Protein AF-0000000066081490 (afdb_homodimer)

Organism: Methanosarcina barkeri (strain Fusaro / DSM 804) (NCBI:txid269797)

Radius of gyration: 24.89 Å; Cα contacts (8 Å, |Δi|>4): 1376; chains: 2; bounding box: 61×72×63 Å

Foldseek 3Di:
DPPPDQDFQFAPPWQADQLALLSLLNRLLCSQLDQQEEEEEEDARNCCRQCDPPHGRGNHHYDYDYLAASLVVLLVVLVVCVVVVNNVPHAYEYEYEQCNPVPRNVVSNLVNQLVFRFHEYEYAYQQARVRVFGHGDLQHAALFAGPPFHDDDVGSGDHDHRDPRQLVSLVSQAQKEWEEESLCSVVSSNRSNVSRPDRTYYYYYYYGHGCVNQPADSVCRSVLRVLCVLQQVGWTFMDGRNHTDGTAAHDHRDQCVVSLVRTDRNVCLVVDVCSVVSSVVSSVSSVCSCVVVVND/DPPPDQDFQFAPPWQAPQLALLSLLNRLLCSQLDQQEEEEEEDARNCCRQCDPPHGRGNHHYDYDYLAASLVVLLVVLVVCVVVVNNVPHAYEYEYEQCNPVPRNVVSNLVNQLVFRFHEYEYAYQQARVRVFGHGDLQHAALFAGPPFHDDDVGSGDHDHRDPRQLVSLVSQAQKEWEEESLDSVVSSNRSNVSRPDRTYYYYYYYGHGCVNQPADSVCRSVLRVLCVLQQVGWTFMDGRNHTDGTAAHDHRDQCVVNLVRTDRNVCLVVDVCSVVSSVVSSVSSVCSCVVVVND

Sequence (592 aa):
MSKTAPKTYITSGHSGCAGCCDAFAAKFTLMGAGPNTIVINPTGCLEVMSTPFPYSSWQVPWIHSLFENAGAVASGVEAALKALGKKDDVKVVSIGGDGSTMDIGLGALSGAFERGHDFTYVCMDNEAYMNTGVQRSSGTPFDASTTTTPAGKVSFGNPRPKKNMPAIMAAHGSPYVATTSIGFPRDMIRKVKKATEIVGPTYIHAQAPCPTGWGFDTSKTLEIAKLAVETCLWPMYEMENGEITQVRKVKNPRPVEEYLRAQKRFKHLFTMEGGEEEIKKIQAIADWNIKHFELQMSKTAPKTYITSGHSGCAGCCDAFAAKFTLMGAGPNTIVINPTGCLEVMSTPFPYSSWQVPWIHSLFENAGAVASGVEAALKALGKKDDVKVVSIGGDGSTMDIGLGALSGAFERGHDFTYVCMDNEAYMNTGVQRSSGTPFDASTTTTPAGKVSFGNPRPKKNMPAIMAAHGSPYVATTSIGFPRDMIRKVKKATEIVGPTYIHAQAPCPTGWGFDTSKTLEIAKLAVETCLWPMYEMENGEITQVRKVKNPRPVEEYLRAQKRFKHLFTMEGGEEEIKKIQAIADWNIKHFELQ

Solvent-accessible surface area (backbone atoms only — not comparable to full-atom values): 28981 Å² total; per-residue (Å²): 131,80,79,75,70,80,70,64,44,48,52,85,86,39,66,57,57,74,44,35,26,56,58,51,45,51,34,35,43,33,53,22,57,40,79,52,30,38,36,34,30,20,54,44,53,57,41,57,26,33,43,48,84,92,49,66,25,60,70,37,59,68,43,82,33,55,45,38,36,42,26,50,52,48,40,52,52,42,52,51,29,50,75,70,71,41,42,91,70,42,44,43,36,33,48,29,40,28,39,34,46,66,39,69,5,29,34,30,36,48,53,28,41,57,71,46,37,58,31,27,40,34,30,43,33,47,38,26,31,52,70,75,62,24,28,66,35,50,43,24,43,62,37,34,36,29,70,74,29,49,54,58,97,87,38,66,19,29,89,37,67,48,58,43,56,66,54,29,45,27,36,49,62,21,54,34,31,31,38,41,30,58,41,38,52,70,59,34,18,51,51,37,28,52,37,64,70,44,88,29,27,16,39,38,42,27,42,23,47,33,20,80,67,41,41,40,63,38,87,39,28,48,58,54,34,40,37,36,40,42,26,32,71,43,75,35,34,32,25,49,69,65,37,79,77,45,60,59,68,42,91,76,63,44,64,50,64,65,50,41,70,61,24,52,33,38,47,60,41,79,71,42,91,65,15,67,61,51,50,51,54,54,42,48,51,16,53,47,41,34,64,76,63,51,23,104,133,81,80,74,71,82,69,63,46,48,53,86,86,39,66,56,60,75,43,36,28,55,58,50,46,53,33,36,44,34,53,23,59,40,78,53,32,40,36,34,30,20,55,45,53,57,42,57,26,34,43,48,84,91,48,65,25,61,70,38,58,69,44,82,35,56,44,38,36,44,26,49,51,48,40,50,53,42,51,52,29,50,74,70,70,42,44,92,70,42,42,42,35,33,49,27,40,28,38,34,44,65,39,68,6,28,36,30,34,48,52,29,40,55,70,46,36,58,33,27,38,34,31,44,34,46,40,25,31,54,70,77,62,24,28,66,32,50,45,22,44,60,38,35,36,30,70,74,29,50,52,58,95,88,37,64,18,29,90,38,68,48,58,43,56,65,54,30,45,26,36,48,63,21,55,34,32,32,37,39,30,58,41,40,52,69,60,35,18,50,52,37,28,52,37,62,71,46,86,29,25,18,41,38,42,28,42,25,46,33,20,80,66,40,39,40,64,37,91,40,28,48,57,52,32,38,36,36,40,42,26,33,71,42,76,35,35,32,26,50,69,67,36,80,75,46,64,61,67,40,90,74,65,43,65,49,62,64,50,42,69,59,25,51,32,39,47,60,42,80,71,43,90,64,15,67,62,52,49,49,53,54,41,47,50,17,51,48,40,34,63,75,61,51,23,104

Nearest PDB structures (foldseek):
  9bt4-assembly2_C  TM=9.969E-01  e=4.095E-57  Methanosarcina acetivorans C2A
  5exd-assembly2_L  TM=9.357E-01  e=1.343E-34  Moorella thermoacetica ATCC 39073
  6cin-assembly3_F  TM=8.760E-01  e=3.226E-21  Moorella thermoacetica ATCC 39073
  6cip-assembly3_E  TM=8.716E-01  e=5.989E-21  Moorella thermoacetica ATCC 39073
  6ciq-assembly2_C  TM=8.665E-01  e=2.196E-20  Moorella thermoacetica ATCC 39073

Structure (mmCIF, N/CA/C/O backbone):
data_AF-0000000066081490-model_v1
#
loop_
_entity.id
_entity.type
_entity.pdbx_description
1 polymer 'Pyruvate synthase subunit PorB'
#
loop_
_atom_site.group_PDB
_atom_site.id
_atom_site.type_symbol
_atom_site.label_atom_id
_atom_site.label_alt_id
_atom_site.label_comp_id
_atom_site.label_asym_id
_atom_site.label_entity_id
_atom_site.label_seq_id
_atom_site.pdbx_PDB_ins_code
_atom_site.Cartn_x
_atom_site.Cartn_y
_atom_site.Cartn_z
_atom_site.occupancy
_atom_site.B_iso_or_equiv
_atom_site.auth_seq_id
_atom_site.auth_comp_id
_atom_site.auth_asym_id
_atom_site.auth_atom_id
_atom_site.pdbx_PDB_model_num
ATOM 1 N N . MET A 1 1 ? 24.594 -31.484 -30.531 1 27.31 1 MET A N 1
ATOM 2 C CA . MET A 1 1 ? 25.016 -31.062 -29.203 1 27.31 1 MET A CA 1
ATOM 3 C C . MET A 1 1 ? 23.812 -30.703 -28.344 1 27.31 1 MET A C 1
ATOM 5 O O . MET A 1 1 ? 22.984 -29.891 -28.734 1 27.31 1 MET A O 1
ATOM 9 N N . SER A 1 2 ? 23.203 -31.625 -27.453 1 26.52 2 SER A N 1
ATOM 10 C CA . SER A 1 2 ? 21.906 -31.578 -26.781 1 26.52 2 SER A CA 1
ATOM 11 C C . SER A 1 2 ? 21.75 -30.297 -25.953 1 26.52 2 SER A C 1
ATOM 13 O O . SER A 1 2 ? 22.703 -29.859 -25.312 1 26.52 2 SER A O 1
ATOM 15 N N . LYS A 1 3 ? 20.969 -29.359 -26.328 1 42.28 3 LYS A N 1
ATOM 16 C CA . LYS A 1 3 ? 20.688 -28.109 -25.641 1 42.28 3 LYS A CA 1
ATOM 17 C C . LYS A 1 3 ? 20.516 -28.344 -24.141 1 42.28 3 LYS A C 1
ATOM 19 O O . LYS A 1 3 ? 19.688 -29.156 -23.719 1 42.28 3 LYS A O 1
ATOM 24 N N . THR A 1 4 ? 21.531 -28.438 -23.25 1 39.19 4 THR A N 1
ATOM 25 C CA . THR A 1 4 ? 21.578 -28.578 -21.797 1 39.19 4 THR A CA 1
ATOM 26 C C . THR A 1 4 ? 20.391 -27.891 -21.141 1 39.19 4 THR A C 1
ATOM 28 O O . THR A 1 4 ? 20.109 -26.719 -21.422 1 39.19 4 THR A O 1
ATOM 31 N N . ALA A 1 5 ? 19.484 -28.641 -20.641 1 45.91 5 ALA A N 1
ATOM 32 C CA . ALA A 1 5 ? 18.328 -28.156 -19.922 1 45.91 5 ALA A CA 1
ATOM 33 C C . ALA A 1 5 ? 18.703 -27.047 -18.938 1 45.91 5 ALA A C 1
ATOM 35 O O . ALA A 1 5 ? 19.75 -27.141 -18.281 1 45.91 5 ALA A O 1
ATOM 36 N N . PRO A 1 6 ? 18.078 -25.875 -19.078 1 54.19 6 PRO A N 1
ATOM 37 C CA . PRO A 1 6 ? 18.406 -24.844 -18.109 1 54.19 6 PRO A CA 1
ATOM 38 C C . PRO A 1 6 ? 18.391 -25.375 -16.672 1 54.19 6 PRO A C 1
ATOM 40 O O . PRO A 1 6 ? 17.594 -26.25 -16.328 1 54.19 6 PRO A O 1
ATOM 43 N N . LYS A 1 7 ? 19.547 -25.281 -15.992 1 67.12 7 LYS A N 1
ATOM 44 C CA . LYS A 1 7 ? 19.766 -25.781 -14.641 1 67.12 7 LYS A CA 1
ATOM 45 C C . LYS A 1 7 ? 18.719 -25.219 -13.672 1 67.12 7 LYS A C 1
ATOM 47 O O . LYS A 1 7 ? 18.438 -24.031 -13.688 1 67.12 7 LYS A O 1
ATOM 52 N N . THR A 1 8 ? 17.875 -26.203 -13.109 1 76.69 8 THR A N 1
ATOM 53 C CA . THR A 1 8 ? 16.953 -25.844 -12.039 1 76.69 8 THR A CA 1
ATOM 54 C C . THR A 1 8 ? 17.672 -25.75 -10.703 1 76.69 8 THR A C 1
ATOM 56 O O . THR A 1 8 ? 18.625 -26.484 -10.461 1 76.69 8 THR A O 1
ATOM 59 N N . TYR A 1 9 ? 17.453 -24.703 -10 1 84.62 9 TYR A N 1
ATOM 60 C CA . TYR A 1 9 ? 18.156 -24.5 -8.734 1 84.62 9 TYR A CA 1
ATOM 61 C C . TYR A 1 9 ? 17.266 -24.859 -7.555 1 84.62 9 TYR A C 1
ATOM 63 O O . TYR A 1 9 ? 17.469 -24.375 -6.441 1 84.62 9 TYR A O 1
ATOM 71 N N . ILE A 1 10 ? 16.172 -25.609 -7.879 1 82.75 10 ILE A N 1
ATOM 72 C CA . ILE A 1 10 ? 15.352 -26.281 -6.879 1 82.75 10 ILE A CA 1
ATOM 73 C C . ILE A 1 10 ? 15.133 -27.734 -7.266 1 82.75 10 ILE A C 1
ATOM 75 O O . ILE A 1 10 ? 14.812 -28.047 -8.414 1 82.75 10 ILE A O 1
ATOM 79 N N . THR A 1 11 ? 15.414 -28.625 -6.395 1 78.31 11 THR A N 1
ATOM 80 C CA . THR A 1 11 ? 15.461 -30.047 -6.711 1 78.31 11 THR A CA 1
ATOM 81 C C . THR A 1 11 ? 14.055 -30.641 -6.77 1 78.31 11 THR A C 1
ATOM 83 O O . THR A 1 11 ? 13.125 -30.094 -6.176 1 78.31 11 THR A O 1
ATOM 86 N N . SER A 1 12 ? 13.82 -31.719 -7.52 1 70.44 12 SER A N 1
ATOM 87 C CA . SER A 1 12 ? 12.562 -32.406 -7.727 1 70.44 12 SER A CA 1
ATOM 88 C C . SER A 1 12 ? 12.164 -33.219 -6.492 1 70.44 12 SER A C 1
ATOM 90 O O . SER A 1 12 ? 10.992 -33.562 -6.32 1 70.44 12 SER A O 1
ATOM 92 N N . GLY A 1 13 ? 12.938 -33.438 -5.59 1 70.69 13 GLY A N 1
ATOM 93 C CA . GLY A 1 13 ? 12.617 -34.281 -4.438 1 70.69 13 GLY A CA 1
ATOM 94 C C . GLY A 1 13 ? 11.867 -33.531 -3.354 1 70.69 13 GLY A C 1
ATOM 95 O O . GLY A 1 13 ? 11.852 -33.938 -2.195 1 70.69 13 GLY A O 1
ATOM 96 N N . HIS A 1 14 ? 11.18 -32.562 -3.797 1 75.88 14 HIS A N 1
ATOM 97 C CA . HIS A 1 14 ? 10.414 -31.812 -2.811 1 75.88 14 HIS A CA 1
ATOM 98 C C . HIS A 1 14 ? 9.062 -32.469 -2.545 1 75.88 14 HIS A C 1
ATOM 100 O O . HIS A 1 14 ? 8.664 -33.375 -3.275 1 75.88 14 HIS A O 1
ATOM 106 N N . SER A 1 15 ? 8.398 -32.062 -1.475 1 76.69 15 SER A N 1
ATOM 107 C CA . SER A 1 15 ? 7.184 -32.719 -1.004 1 76.69 15 SER A CA 1
ATOM 108 C C . SER A 1 15 ? 5.941 -31.969 -1.452 1 76.69 15 SER A C 1
ATOM 110 O O . SER A 1 15 ? 4.91 -32 -0.779 1 76.69 15 SER A O 1
ATOM 112 N N . GLY A 1 16 ? 6.098 -31.328 -2.518 1 79.94 16 GLY A N 1
ATOM 113 C CA . GLY A 1 16 ? 4.945 -30.609 -3.023 1 79.94 16 GLY A CA 1
ATOM 114 C C . GLY A 1 16 ? 3.846 -31.516 -3.543 1 79.94 16 GLY A C 1
ATOM 115 O O . GLY A 1 16 ? 4.094 -32.688 -3.859 1 79.94 16 GLY A O 1
ATOM 116 N N . CYS A 1 17 ? 2.629 -31.031 -3.582 1 83.44 17 CYS A N 1
ATOM 117 C CA . CYS A 1 17 ? 1.516 -31.766 -4.164 1 83.44 17 CYS A CA 1
ATOM 118 C C . CYS A 1 17 ? 1.764 -32.062 -5.641 1 83.44 17 CYS A C 1
ATOM 120 O O . CYS A 1 17 ? 2.588 -31.391 -6.277 1 83.44 17 CYS A O 1
ATOM 122 N N . ALA A 1 18 ? 1.118 -33.094 -6.105 1 82.56 18 ALA A N 1
ATOM 123 C CA . ALA A 1 18 ? 1.133 -33.312 -7.551 1 82.56 18 ALA A CA 1
ATOM 124 C C . ALA A 1 18 ? 0.645 -32.062 -8.289 1 82.56 18 ALA A C 1
ATOM 126 O O . ALA A 1 18 ? -0.403 -31.516 -7.957 1 82.56 18 ALA A O 1
ATOM 127 N N . GLY A 1 19 ? 1.521 -31.531 -9.219 1 84.88 19 GLY A N 1
ATOM 128 C CA . GLY A 1 19 ? 1.143 -30.344 -9.953 1 84.88 19 GLY A CA 1
ATOM 129 C C . GLY A 1 19 ? 1.309 -29.062 -9.156 1 84.88 19 GLY A C 1
ATOM 130 O O . GLY A 1 19 ? 0.688 -28.047 -9.469 1 84.88 19 GLY A O 1
ATOM 131 N N . CYS A 1 20 ? 2.137 -29.141 -8.195 1 90.81 20 CYS A N 1
ATOM 132 C CA . CYS A 1 20 ? 2.285 -28.031 -7.258 1 90.81 20 CYS A CA 1
ATOM 133 C C . CYS A 1 20 ? 2.719 -26.766 -7.973 1 90.81 20 CYS A C 1
ATOM 135 O O . CYS A 1 20 ? 3.797 -26.719 -8.57 1 90.81 20 CYS A O 1
ATOM 137 N N . CYS A 1 21 ? 1.92 -25.719 -7.758 1 93.94 21 CYS A N 1
ATOM 138 C CA . CYS A 1 21 ? 2.174 -24.438 -8.398 1 93.94 21 CYS A CA 1
ATOM 139 C C . CYS A 1 21 ? 3.4 -23.75 -7.805 1 93.94 21 CYS A C 1
ATOM 141 O O . CYS A 1 21 ? 4.141 -23.062 -8.508 1 93.94 21 CYS A O 1
ATOM 143 N N . ASP A 1 22 ? 3.654 -23.922 -6.543 1 93.44 22 ASP A N 1
ATOM 144 C CA . ASP A 1 22 ? 4.801 -23.312 -5.871 1 93.44 22 ASP A CA 1
ATOM 145 C C . ASP A 1 22 ? 6.113 -23.828 -6.457 1 93.44 22 ASP A C 1
ATOM 147 O O . ASP A 1 22 ? 7.074 -23.078 -6.605 1 93.44 22 ASP A O 1
ATOM 151 N N . ALA A 1 23 ? 6.133 -25.109 -6.742 1 92.12 23 ALA A N 1
ATOM 152 C CA . ALA A 1 23 ? 7.328 -25.719 -7.328 1 92.12 23 ALA A CA 1
ATOM 153 C C . ALA A 1 23 ? 7.648 -25.094 -8.688 1 92.12 23 ALA A C 1
ATOM 155 O O . ALA A 1 23 ? 8.805 -24.75 -8.961 1 92.12 23 ALA A O 1
ATOM 156 N N . PHE A 1 24 ? 6.613 -24.938 -9.5 1 93.25 24 PHE A N 1
ATOM 157 C CA . PHE A 1 24 ? 6.793 -24.297 -10.797 1 93.25 24 PHE A CA 1
ATOM 158 C C . PHE A 1 24 ? 7.309 -22.875 -10.648 1 93.25 24 PHE A C 1
ATOM 160 O O . PHE A 1 24 ? 8.281 -22.484 -11.305 1 93.25 24 PHE A O 1
ATOM 167 N N . ALA A 1 25 ? 6.676 -22.156 -9.789 1 95.56 25 ALA A N 1
ATOM 168 C CA . ALA A 1 25 ? 7.012 -20.734 -9.617 1 95.56 25 ALA A CA 1
ATOM 169 C C . ALA A 1 25 ? 8.453 -20.578 -9.125 1 95.56 25 ALA A C 1
ATOM 171 O O . ALA A 1 25 ? 9.188 -19.719 -9.617 1 95.56 25 ALA A O 1
ATOM 172 N N . ALA A 1 26 ? 8.805 -21.359 -8.133 1 94.88 26 ALA A N 1
ATOM 173 C CA . ALA A 1 26 ? 10.164 -21.312 -7.609 1 94.88 26 ALA A CA 1
ATOM 174 C C . ALA A 1 26 ? 11.188 -21.656 -8.688 1 94.88 26 ALA A C 1
ATOM 176 O O . ALA A 1 26 ? 12.219 -21 -8.812 1 94.88 26 ALA A O 1
ATOM 177 N N . LYS A 1 27 ? 10.875 -22.734 -9.414 1 94.38 27 LYS A N 1
ATOM 178 C CA . LYS A 1 27 ? 11.75 -23.188 -10.492 1 94.38 27 LYS A CA 1
ATOM 179 C C . LYS A 1 27 ? 11.977 -22.078 -11.516 1 94.38 27 LYS A C 1
ATOM 181 O O . LYS A 1 27 ? 13.117 -21.75 -11.844 1 94.38 27 LYS A O 1
ATOM 186 N N . PHE A 1 28 ? 10.914 -21.453 -12.008 1 96.94 28 PHE A N 1
ATOM 187 C CA . PHE A 1 28 ? 11.016 -20.422 -13.023 1 96.94 28 PHE A CA 1
ATOM 188 C C . PHE A 1 28 ? 11.703 -19.188 -12.469 1 96.94 28 PHE A C 1
ATOM 190 O O . PHE A 1 28 ? 12.477 -18.516 -13.164 1 96.94 28 PHE A O 1
ATOM 197 N N . THR A 1 29 ? 11.43 -18.844 -11.172 1 97.75 29 THR A N 1
ATOM 198 C CA . THR A 1 29 ? 12.094 -17.719 -10.523 1 97.75 29 THR A CA 1
ATOM 199 C C . THR A 1 29 ? 13.609 -17.922 -10.5 1 97.75 29 THR A C 1
ATOM 201 O O . THR A 1 29 ? 14.359 -17.031 -10.883 1 97.75 29 THR A O 1
ATOM 204 N N . LEU A 1 30 ? 14.039 -19.078 -10.133 1 96.12 30 LEU A N 1
ATOM 205 C CA . LEU A 1 30 ? 15.469 -19.344 -9.992 1 96.12 30 LEU A CA 1
ATOM 206 C C . LEU A 1 30 ? 16.141 -19.422 -11.359 1 96.12 30 LEU A C 1
ATOM 208 O O . LEU A 1 30 ? 17.312 -19.047 -11.508 1 96.12 30 LEU A O 1
ATOM 212 N N . MET A 1 31 ? 15.406 -19.984 -12.328 1 96.31 31 MET A N 1
ATOM 213 C CA . MET A 1 31 ? 15.938 -20 -13.688 1 96.31 31 MET A CA 1
ATOM 214 C C . MET A 1 31 ? 16.203 -18.578 -14.18 1 96.31 31 MET A C 1
ATOM 216 O O . MET A 1 31 ? 17.172 -18.328 -14.898 1 96.31 31 MET A O 1
ATOM 220 N N . GLY A 1 32 ? 15.375 -17.656 -13.805 1 97.81 32 GLY A N 1
ATOM 221 C CA . GLY A 1 32 ? 15.555 -16.266 -14.172 1 97.81 32 GLY A CA 1
ATOM 222 C C . GLY A 1 32 ? 16.641 -15.57 -13.375 1 97.81 32 GLY A C 1
ATOM 223 O O . GLY A 1 32 ? 17.453 -14.836 -13.93 1 97.81 32 GLY A O 1
ATOM 224 N N . ALA A 1 33 ? 16.672 -15.805 -12.078 1 97.19 33 ALA A N 1
ATOM 225 C CA . ALA A 1 33 ? 17.594 -15.117 -11.172 1 97.19 33 ALA A CA 1
ATOM 226 C C . ALA A 1 33 ? 19.016 -15.625 -11.344 1 97.19 33 ALA A C 1
ATOM 228 O O . ALA A 1 33 ? 19.984 -14.875 -11.172 1 97.19 33 ALA A O 1
ATOM 229 N N . GLY A 1 34 ? 19.125 -16.953 -11.625 1 95.12 34 GLY A N 1
ATOM 230 C CA . GLY A 1 34 ? 20.438 -17.547 -11.797 1 95.12 34 GLY A CA 1
ATOM 231 C C . GLY A 1 34 ? 20.984 -18.156 -10.523 1 95.12 34 GLY A C 1
ATOM 232 O O . GLY A 1 34 ? 20.328 -18.125 -9.477 1 95.12 34 GLY A O 1
ATOM 233 N N . PRO A 1 35 ? 22.188 -18.719 -10.578 1 93.19 35 PRO A N 1
ATOM 234 C CA . PRO A 1 35 ? 22.75 -19.516 -9.484 1 93.19 35 PRO A CA 1
ATOM 235 C C . PRO A 1 35 ? 23.281 -18.656 -8.344 1 93.19 35 PRO A C 1
ATOM 237 O O . PRO A 1 35 ? 23.391 -19.125 -7.207 1 93.19 35 PRO A O 1
ATOM 240 N N . ASN A 1 36 ? 23.719 -17.453 -8.617 1 95.81 36 ASN A N 1
ATOM 241 C CA . ASN A 1 36 ? 24.266 -16.578 -7.578 1 95.81 36 ASN A CA 1
ATOM 242 C C . ASN A 1 36 ? 23.156 -15.766 -6.902 1 95.81 36 ASN A C 1
ATOM 244 O O . ASN A 1 36 ? 23.172 -14.539 -6.938 1 95.81 36 ASN A O 1
ATOM 248 N N . THR A 1 37 ? 22.266 -16.531 -6.316 1 96.25 37 THR A N 1
ATOM 249 C CA . THR A 1 37 ? 21.062 -15.945 -5.715 1 96.25 37 THR A CA 1
ATOM 250 C C . THR A 1 37 ? 20.891 -16.438 -4.281 1 96.25 37 THR A C 1
ATOM 252 O O . THR A 1 37 ? 21.078 -17.609 -3.996 1 96.25 37 THR A O 1
ATOM 255 N N . ILE A 1 38 ? 20.641 -15.547 -3.365 1 97 38 ILE A N 1
ATOM 256 C CA . ILE A 1 38 ? 20.156 -15.883 -2.029 1 97 38 ILE A CA 1
ATOM 257 C C . ILE A 1 38 ? 18.641 -15.742 -1.967 1 97 38 ILE A C 1
ATOM 259 O O . ILE A 1 38 ? 18.094 -14.695 -2.324 1 97 38 ILE A O 1
ATOM 263 N N . VAL A 1 39 ? 17.984 -16.766 -1.489 1 96.12 39 VAL A N 1
ATOM 264 C CA . VAL A 1 39 ? 16.516 -16.797 -1.48 1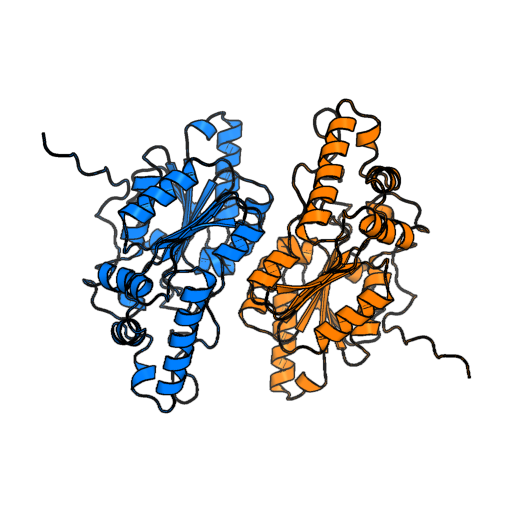 96.12 39 VAL A CA 1
ATOM 265 C C . VAL A 1 39 ? 16.016 -16.562 -0.059 1 96.12 39 VAL A C 1
ATOM 267 O O . VAL A 1 39 ? 16.484 -17.203 0.884 1 96.12 39 VAL A O 1
ATOM 270 N N . ILE A 1 40 ? 15.133 -15.602 0.078 1 96.81 40 ILE A N 1
ATOM 271 C CA . ILE A 1 40 ? 14.344 -15.422 1.29 1 96.81 40 ILE A CA 1
ATOM 272 C C . ILE A 1 40 ? 12.945 -15.984 1.082 1 96.81 40 ILE A C 1
ATOM 274 O O . ILE A 1 40 ? 12.211 -15.547 0.188 1 96.81 40 ILE A O 1
ATOM 278 N N . ASN A 1 41 ? 12.57 -16.922 1.862 1 94.5 41 ASN A N 1
ATOM 279 C CA . ASN A 1 41 ? 11.281 -17.594 1.714 1 94.5 41 ASN A CA 1
ATOM 280 C C . ASN A 1 41 ? 10.461 -17.531 3.004 1 94.5 41 ASN A C 1
ATOM 282 O O . ASN A 1 41 ? 10.766 -18.25 3.967 1 94.5 41 ASN A O 1
ATOM 286 N N . PRO A 1 42 ? 9.445 -16.719 3.031 1 94.5 42 PRO A N 1
ATOM 287 C CA . PRO A 1 42 ? 8.594 -16.703 4.219 1 94.5 42 PRO A CA 1
ATOM 288 C C . PRO A 1 42 ? 7.77 -17.984 4.367 1 94.5 42 PRO A C 1
ATOM 290 O O . PRO A 1 42 ? 7.582 -18.719 3.396 1 94.5 42 PRO A O 1
ATOM 293 N N . THR A 1 43 ? 7.254 -18.172 5.582 1 90.69 43 THR A N 1
ATOM 294 C CA . THR A 1 43 ? 6.449 -19.344 5.883 1 90.69 43 THR A CA 1
ATOM 295 C C . THR A 1 43 ? 5.266 -19.453 4.926 1 90.69 43 THR A C 1
ATOM 297 O O . THR A 1 43 ? 4.602 -18.453 4.637 1 90.69 43 THR A O 1
ATOM 300 N N . GLY A 1 44 ? 5.027 -20.625 4.398 1 91.69 44 GLY A N 1
ATOM 301 C CA . GLY A 1 44 ? 3.973 -20.969 3.461 1 91.69 44 GLY A CA 1
ATOM 302 C C . GLY A 1 44 ? 4.176 -22.328 2.814 1 91.69 44 GLY A C 1
ATOM 303 O O . GLY A 1 44 ? 5.039 -23.109 3.238 1 91.69 44 GLY A O 1
ATOM 304 N N . CYS A 1 45 ? 3.377 -22.641 1.82 1 91.88 45 CYS A N 1
ATOM 305 C CA . CYS A 1 45 ? 3.457 -23.938 1.154 1 91.88 45 CYS A CA 1
ATOM 306 C C . CYS A 1 45 ? 4.855 -24.188 0.603 1 91.88 45 CYS A C 1
ATOM 308 O O . CYS A 1 45 ? 5.41 -25.266 0.768 1 91.88 45 CYS A O 1
ATOM 310 N N . LEU A 1 46 ? 5.402 -23.172 -0.02 1 89.62 46 LEU A N 1
ATOM 311 C CA . LEU A 1 46 ? 6.723 -23.312 -0.625 1 89.62 46 LEU A CA 1
ATOM 312 C C . LEU A 1 46 ? 7.766 -23.672 0.426 1 89.62 46 LEU A C 1
ATOM 314 O O . LEU A 1 46 ? 8.586 -24.578 0.212 1 89.62 46 LEU A O 1
ATOM 318 N N . GLU A 1 47 ? 7.734 -22.969 1.511 1 86.44 47 GLU A N 1
ATOM 319 C CA . GLU A 1 47 ? 8.688 -23.234 2.582 1 86.44 47 GLU A CA 1
ATOM 320 C C . GLU A 1 47 ? 8.508 -24.641 3.143 1 86.44 47 GLU A C 1
ATOM 322 O O . GLU A 1 47 ? 9.477 -25.391 3.289 1 86.44 47 GLU A O 1
ATOM 327 N N . VAL A 1 48 ? 7.32 -25.016 3.385 1 84.19 48 VAL A N 1
ATOM 328 C CA . VAL A 1 48 ? 7.027 -26.281 4.027 1 84.19 48 VAL A CA 1
ATOM 329 C C . VAL A 1 48 ? 7.422 -27.438 3.102 1 84.19 48 VAL A C 1
ATOM 331 O O . VAL A 1 48 ? 8.047 -28.406 3.537 1 84.19 48 VAL A O 1
ATOM 334 N N . MET A 1 49 ? 7.145 -27.281 1.833 1 86.12 49 MET A N 1
ATOM 335 C CA . MET A 1 49 ? 7.363 -28.406 0.921 1 86.12 49 MET A CA 1
ATOM 336 C C . MET A 1 49 ? 8.836 -28.5 0.534 1 86.12 49 MET A C 1
ATOM 338 O O . MET A 1 49 ? 9.305 -29.578 0.134 1 86.12 49 MET A O 1
ATOM 342 N N . SER A 1 50 ? 9.57 -27.422 0.636 1 84.75 50 SER A N 1
ATOM 343 C CA . SER A 1 50 ? 10.938 -27.406 0.114 1 84.75 50 SER A CA 1
ATOM 344 C C . SER A 1 50 ? 11.953 -27.688 1.215 1 84.75 50 SER A C 1
ATOM 346 O O . SER A 1 50 ? 13.117 -27.969 0.933 1 84.75 50 SER A O 1
ATOM 348 N N . THR A 1 51 ? 11.477 -27.609 2.514 1 82.12 51 THR A N 1
ATOM 349 C CA . THR A 1 51 ? 12.484 -27.703 3.564 1 82.12 51 THR A CA 1
ATOM 350 C C . THR A 1 51 ? 11.992 -28.578 4.711 1 82.12 51 THR A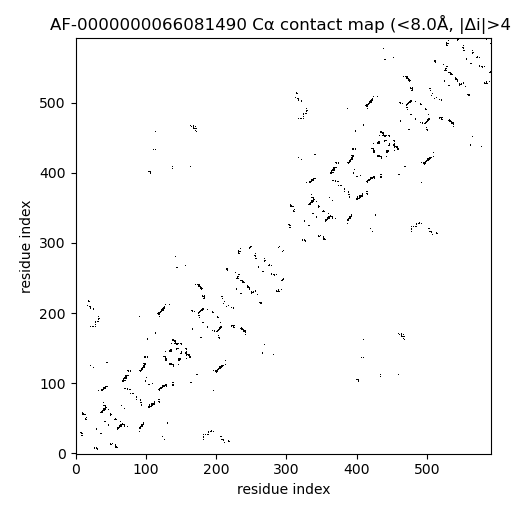 C 1
ATOM 352 O O . THR A 1 51 ? 12.031 -28.172 5.875 1 82.12 51 THR A O 1
ATOM 355 N N . PRO A 1 52 ? 11.656 -29.828 4.328 1 69.75 52 PRO A N 1
ATOM 356 C CA . PRO A 1 52 ? 11.398 -30.719 5.461 1 69.75 52 PRO A CA 1
ATOM 357 C C . PRO A 1 52 ? 12.672 -31.062 6.23 1 69.75 52 PRO A C 1
ATOM 359 O O . PRO A 1 52 ? 13.648 -31.531 5.637 1 69.75 52 PRO A O 1
ATOM 362 N N . PHE A 1 53 ? 12.672 -30.578 7.367 1 68.62 53 PHE A N 1
ATOM 363 C CA . PHE A 1 53 ? 13.883 -30.812 8.141 1 68.62 53 PHE A CA 1
ATOM 364 C C . PHE A 1 53 ? 14.234 -32.312 8.156 1 68.62 53 PHE A C 1
ATOM 366 O O . PHE A 1 53 ? 13.359 -33.156 8.336 1 68.62 53 PHE A O 1
ATOM 373 N N . PRO A 1 54 ? 15.43 -32.531 7.75 1 72.88 54 PRO A N 1
ATOM 374 C CA . PRO A 1 54 ? 16.641 -31.734 7.609 1 72.88 54 PRO A CA 1
ATOM 375 C C . PRO A 1 54 ? 17.016 -31.484 6.148 1 72.88 54 PRO A C 1
ATOM 377 O O . PRO A 1 54 ? 18.125 -31.016 5.863 1 72.88 54 PRO A O 1
ATOM 380 N N . TYR A 1 55 ? 16.109 -31.781 5.316 1 73.88 55 TYR A N 1
ATOM 381 C CA . TYR A 1 55 ? 16.406 -31.703 3.889 1 73.88 55 TYR A CA 1
ATOM 382 C C . TYR A 1 55 ? 16.016 -30.344 3.32 1 73.88 55 TYR A C 1
ATOM 384 O O . TYR A 1 55 ? 15.18 -29.641 3.898 1 73.88 55 TYR A O 1
ATOM 392 N N . SER A 1 56 ? 16.703 -29.906 2.383 1 78.06 56 SER A N 1
ATOM 393 C CA . SER A 1 56 ? 16.344 -28.734 1.603 1 78.06 56 SER A CA 1
ATOM 394 C C . SER A 1 56 ? 16.375 -29.031 0.107 1 78.06 56 SER A C 1
ATOM 396 O O . SER A 1 56 ? 17.25 -29.734 -0.373 1 78.06 56 SER A O 1
ATOM 398 N N . SER A 1 57 ? 15.391 -28.5 -0.572 1 82.31 57 SER A N 1
ATOM 399 C CA . SER A 1 57 ? 15.336 -28.656 -2.021 1 82.31 57 SER A CA 1
ATOM 400 C C . SER A 1 57 ? 16.047 -27.516 -2.736 1 82.31 57 SER A C 1
ATOM 402 O O . SER A 1 57 ? 16.203 -27.547 -3.959 1 82.31 57 SER A O 1
ATOM 404 N N . TRP A 1 58 ? 16.469 -26.562 -1.955 1 85.5 58 TRP A N 1
ATOM 405 C CA . TRP A 1 58 ? 17.125 -25.406 -2.545 1 85.5 58 TRP A CA 1
ATOM 406 C C . TRP A 1 58 ? 18.578 -25.719 -2.895 1 85.5 58 TRP A C 1
ATOM 408 O O . TRP A 1 58 ? 19.312 -26.25 -2.066 1 85.5 58 TRP A O 1
ATOM 418 N N . GLN A 1 59 ? 18.953 -25.391 -4.121 1 85.31 59 GLN A N 1
ATOM 419 C CA . GLN A 1 59 ? 20.344 -25.547 -4.551 1 85.31 59 GLN A CA 1
ATOM 420 C C . GLN A 1 59 ? 21.094 -24.219 -4.539 1 85.31 59 GLN A C 1
ATOM 422 O O . GLN A 1 59 ? 22.062 -24.047 -5.27 1 85.31 59 GLN A O 1
ATOM 427 N N . VAL A 1 60 ? 20.5 -23.266 -3.912 1 88.38 60 VAL A N 1
ATOM 428 C CA . VAL A 1 60 ? 21.078 -21.953 -3.641 1 88.38 60 VAL A CA 1
ATOM 429 C C . VAL A 1 60 ? 20.922 -21.625 -2.158 1 88.38 60 VAL A C 1
ATOM 431 O O . VAL A 1 60 ? 20.094 -22.219 -1.462 1 88.38 60 VAL A O 1
ATOM 434 N N . PRO A 1 61 ? 21.844 -20.719 -1.657 1 90 61 PRO A N 1
ATOM 435 C CA . PRO A 1 61 ? 21.609 -20.297 -0.275 1 90 61 PRO A CA 1
ATOM 436 C C . PRO A 1 61 ? 20.188 -19.781 -0.052 1 90 61 PRO A C 1
ATOM 438 O O . PRO A 1 61 ? 19.625 -19.109 -0.922 1 90 61 PRO A O 1
ATOM 441 N N . TRP A 1 62 ? 19.594 -20.172 1.065 1 89.38 62 TRP A N 1
ATOM 442 C CA . TRP A 1 62 ? 18.234 -19.734 1.369 1 89.38 62 TRP A CA 1
ATOM 443 C C . TRP A 1 62 ? 18.062 -19.453 2.859 1 89.38 62 TRP A C 1
ATOM 445 O O . TRP A 1 62 ? 18.828 -19.984 3.68 1 89.38 62 TRP A O 1
ATOM 455 N N . ILE A 1 63 ? 17.172 -18.578 3.201 1 90.25 63 ILE A N 1
ATOM 456 C CA . ILE A 1 63 ? 16.797 -18.25 4.57 1 90.25 63 ILE A CA 1
ATOM 457 C C . ILE A 1 63 ? 15.281 -18.328 4.73 1 90.25 63 ILE A C 1
ATOM 459 O O . ILE A 1 63 ? 14.531 -17.797 3.9 1 90.25 63 ILE A O 1
ATOM 463 N N . HIS A 1 64 ? 14.891 -19.094 5.703 1 87.56 64 HIS A N 1
ATOM 464 C CA . HIS A 1 64 ? 13.484 -19.109 6.078 1 87.56 64 HIS A CA 1
ATOM 465 C C . HIS A 1 64 ? 13.133 -17.922 6.969 1 87.56 64 HIS A C 1
ATOM 467 O O . HIS A 1 64 ? 13.773 -17.703 7.996 1 87.56 64 HIS A O 1
ATOM 473 N N . SER A 1 65 ? 12.156 -17.219 6.594 1 83.38 65 SER A N 1
ATOM 474 C CA . SER A 1 65 ? 11.672 -16.109 7.406 1 83.38 65 SER A CA 1
ATOM 475 C C . SER A 1 65 ? 10.289 -16.406 7.98 1 83.38 65 SER A C 1
ATOM 477 O O . SER A 1 65 ? 9.586 -17.297 7.484 1 83.38 65 SER A O 1
ATOM 479 N N . LEU A 1 66 ? 9.953 -15.656 9.031 1 86.81 66 LEU A N 1
ATOM 480 C CA . LEU A 1 66 ? 8.586 -15.719 9.539 1 86.81 66 LEU A CA 1
ATOM 481 C C . LEU A 1 66 ? 7.598 -15.227 8.484 1 86.81 66 LEU A C 1
ATOM 483 O O . LEU A 1 66 ? 7.992 -14.547 7.531 1 86.81 66 LEU A O 1
ATOM 487 N N . PHE A 1 67 ? 6.418 -15.508 8.727 1 89.81 67 PHE A N 1
ATOM 488 C CA . PHE A 1 67 ? 5.324 -15.266 7.793 1 89.81 67 PHE A CA 1
ATOM 489 C C . PHE A 1 67 ? 5.246 -13.789 7.418 1 89.81 67 PHE A C 1
ATOM 491 O O . PHE A 1 67 ? 4.98 -13.453 6.262 1 89.81 67 PHE A O 1
ATOM 498 N N . GLU A 1 68 ? 5.625 -12.922 8.297 1 92.38 68 GLU A N 1
ATOM 499 C CA . GLU A 1 68 ? 5.305 -11.5 8.133 1 92.38 68 GLU A CA 1
ATOM 500 C C . GLU A 1 68 ? 6.547 -10.695 7.766 1 92.38 68 GLU A C 1
ATOM 502 O O . GLU A 1 68 ? 6.453 -9.5 7.488 1 92.38 68 GLU A O 1
ATOM 507 N N . ASN A 1 69 ? 7.734 -11.234 7.652 1 94.75 69 ASN A N 1
ATOM 508 C CA . ASN A 1 69 ? 8.883 -10.336 7.719 1 94.75 69 ASN A CA 1
ATOM 509 C C . ASN A 1 69 ? 9.852 -10.578 6.562 1 94.75 69 ASN A C 1
ATOM 511 O O . ASN A 1 69 ? 11.047 -10.344 6.691 1 94.75 69 ASN A O 1
ATOM 515 N N . ALA A 1 70 ? 9.359 -11.117 5.473 1 95.69 70 ALA A N 1
ATOM 516 C CA . ALA A 1 70 ? 10.227 -11.375 4.324 1 95.69 70 ALA A CA 1
ATOM 517 C C . ALA A 1 70 ? 10.938 -10.094 3.881 1 95.69 70 ALA A C 1
ATOM 519 O O . ALA A 1 70 ? 12.125 -10.117 3.564 1 95.69 70 ALA A O 1
ATOM 520 N N . GLY A 1 71 ? 10.242 -8.984 3.838 1 96.81 71 GLY A N 1
ATOM 521 C CA . GLY A 1 71 ? 10.852 -7.719 3.459 1 96.81 71 GLY A CA 1
ATOM 522 C C . GLY A 1 71 ? 11.984 -7.305 4.375 1 96.81 71 GLY A C 1
ATOM 523 O O . GLY A 1 71 ? 13.016 -6.824 3.91 1 96.81 71 GLY A O 1
ATOM 524 N N . ALA A 1 72 ? 11.781 -7.469 5.66 1 97 72 ALA A N 1
ATOM 525 C CA . ALA A 1 72 ? 12.805 -7.105 6.637 1 97 72 ALA A CA 1
ATOM 526 C C . ALA A 1 72 ? 14.031 -8 6.504 1 97 72 ALA A C 1
ATOM 528 O O . ALA A 1 72 ? 15.172 -7.523 6.566 1 97 72 ALA A O 1
ATOM 529 N N . VAL A 1 73 ? 13.797 -9.289 6.328 1 97.81 73 VAL A N 1
ATOM 530 C CA . VAL A 1 73 ? 14.906 -10.234 6.199 1 97.81 73 VAL A CA 1
ATOM 531 C C . VAL A 1 73 ? 15.688 -9.945 4.922 1 97.81 73 VAL A C 1
ATOM 533 O O . VAL A 1 73 ? 16.922 -9.898 4.941 1 97.81 73 VAL A O 1
ATOM 536 N N . ALA A 1 74 ? 14.984 -9.742 3.838 1 98.19 74 ALA A N 1
ATOM 537 C CA . ALA A 1 74 ? 15.641 -9.391 2.582 1 98.19 74 ALA A CA 1
ATOM 538 C C . ALA A 1 74 ? 16.484 -8.125 2.732 1 98.19 74 ALA A C 1
ATOM 540 O O . ALA A 1 74 ? 17.609 -8.062 2.23 1 98.19 74 ALA A O 1
ATOM 541 N N . SER A 1 75 ? 15.945 -7.148 3.406 1 98 75 SER A N 1
ATOM 542 C CA . SER A 1 75 ? 16.656 -5.902 3.664 1 98 75 SER A CA 1
ATOM 543 C C . SER A 1 75 ? 17.953 -6.152 4.434 1 98 75 SER A C 1
ATOM 545 O O . SER A 1 75 ? 19 -5.578 4.113 1 98 75 SER A O 1
ATOM 547 N N . GLY A 1 76 ? 17.828 -7.008 5.461 1 97.88 76 GLY A N 1
ATOM 548 C CA . GLY A 1 76 ? 19 -7.344 6.242 1 97.88 76 GLY A CA 1
ATOM 549 C C . GLY A 1 76 ? 20.078 -8.031 5.43 1 97.88 76 GLY A C 1
ATOM 550 O O . GLY A 1 76 ? 21.266 -7.703 5.543 1 97.88 76 GLY A O 1
ATOM 551 N N . VAL A 1 77 ? 19.672 -8.984 4.621 1 97.94 77 VAL A N 1
ATOM 552 C CA . VAL A 1 77 ? 20.609 -9.719 3.779 1 97.94 77 VAL A CA 1
ATOM 553 C C . VAL A 1 77 ? 21.281 -8.766 2.793 1 97.94 77 VAL A C 1
ATOM 555 O O . VAL A 1 77 ? 22.5 -8.797 2.621 1 97.94 77 VAL A O 1
ATOM 558 N N . GLU A 1 78 ? 20.516 -7.93 2.141 1 98.12 78 GLU A N 1
ATOM 559 C CA . GLU A 1 78 ? 21.031 -6.953 1.187 1 98.12 78 GLU A CA 1
ATOM 560 C C . GLU A 1 78 ? 22.031 -6.016 1.847 1 98.12 78 GLU A C 1
ATOM 562 O O . GLU A 1 78 ? 23.109 -5.762 1.296 1 98.12 78 GLU A O 1
ATOM 567 N N . ALA A 1 79 ? 21.75 -5.527 3.014 1 97.56 79 ALA A N 1
ATOM 568 C CA . ALA A 1 79 ? 22.641 -4.633 3.75 1 97.56 79 ALA A CA 1
ATOM 569 C C . ALA A 1 79 ? 23.953 -5.332 4.117 1 97.56 79 ALA A C 1
ATOM 571 O O . ALA A 1 79 ? 25.031 -4.734 4.043 1 97.56 79 ALA A O 1
ATOM 572 N N . ALA A 1 80 ? 23.812 -6.586 4.527 1 97.75 80 ALA A N 1
ATOM 573 C CA . ALA A 1 80 ? 25 -7.363 4.871 1 97.75 80 ALA A CA 1
ATOM 574 C C . ALA A 1 80 ? 25.906 -7.543 3.658 1 97.75 80 ALA A C 1
ATOM 576 O O . ALA A 1 80 ? 27.125 -7.414 3.764 1 97.75 80 ALA A O 1
ATOM 577 N N . LEU A 1 81 ? 25.328 -7.863 2.531 1 97.62 81 LEU A N 1
ATOM 578 C CA . LEU A 1 81 ? 26.094 -8.055 1.305 1 97.62 81 LEU A CA 1
ATOM 579 C C . LEU A 1 81 ? 26.797 -6.766 0.904 1 97.62 81 LEU A C 1
ATOM 581 O O . LEU A 1 81 ? 27.953 -6.801 0.458 1 97.62 81 LEU A O 1
ATOM 585 N N . LYS A 1 82 ? 26.125 -5.625 1.019 1 96.75 82 LYS A N 1
ATOM 586 C CA . LYS A 1 82 ? 26.75 -4.336 0.74 1 96.75 82 LYS A CA 1
ATOM 587 C C . LYS A 1 82 ? 27.938 -4.09 1.665 1 96.75 82 LYS A C 1
ATOM 589 O O . LYS A 1 82 ? 29 -3.68 1.213 1 96.75 82 LYS A O 1
ATOM 594 N N . ALA A 1 83 ? 27.75 -4.379 2.902 1 97 83 ALA A N 1
ATOM 595 C CA . ALA A 1 83 ? 28.812 -4.188 3.889 1 97 83 ALA A CA 1
ATOM 596 C C . ALA A 1 83 ? 30.016 -5.062 3.566 1 97 83 ALA A C 1
ATOM 598 O O . ALA A 1 83 ? 31.172 -4.672 3.816 1 97 83 ALA A O 1
ATOM 599 N N . LEU A 1 84 ? 29.781 -6.172 2.982 1 96.88 84 LEU A N 1
ATOM 600 C CA . LEU A 1 84 ? 30.828 -7.129 2.66 1 96.88 84 LEU A CA 1
ATOM 601 C C . LEU A 1 84 ? 31.391 -6.871 1.27 1 96.88 84 LEU A C 1
ATOM 603 O O . LEU A 1 84 ? 32.344 -7.535 0.844 1 96.88 84 LEU A O 1
ATOM 607 N N . GLY A 1 85 ? 30.75 -5.918 0.473 1 96.25 85 GLY A N 1
ATOM 608 C CA . GLY A 1 85 ? 31.203 -5.602 -0.877 1 96.25 85 GLY A CA 1
ATOM 609 C C . GLY A 1 85 ? 30.828 -6.672 -1.89 1 96.25 85 GLY A C 1
ATOM 610 O O . GLY A 1 85 ? 31.516 -6.844 -2.896 1 96.25 85 GLY A O 1
ATOM 611 N N . LYS A 1 86 ? 29.75 -7.426 -1.62 1 95.88 86 LYS A N 1
ATOM 612 C CA . LYS A 1 86 ? 29.391 -8.57 -2.459 1 95.88 86 LYS A CA 1
ATOM 613 C C . LYS A 1 86 ? 28.047 -8.359 -3.137 1 95.88 86 LYS A C 1
ATOM 615 O O . LYS A 1 86 ? 27.547 -9.25 -3.834 1 95.88 86 LYS A O 1
ATOM 620 N N . LYS A 1 87 ? 27.438 -7.246 -2.922 1 94.75 87 LYS A N 1
ATOM 621 C CA . LYS A 1 87 ? 26.062 -7.055 -3.389 1 94.75 87 LYS A CA 1
ATOM 622 C C . LYS A 1 87 ? 26 -7.109 -4.91 1 94.75 87 LYS A C 1
ATOM 624 O O . LYS A 1 87 ? 25.016 -7.602 -5.473 1 94.75 87 LYS A O 1
ATOM 629 N N . ASP A 1 88 ? 27 -6.715 -5.609 1 92.62 88 ASP A N 1
ATOM 630 C CA . ASP A 1 88 ? 26.984 -6.66 -7.066 1 92.62 88 ASP A CA 1
ATOM 631 C C . ASP A 1 88 ? 27.078 -8.062 -7.668 1 92.62 88 ASP A C 1
ATOM 633 O O . ASP A 1 88 ? 26.734 -8.266 -8.836 1 92.62 88 ASP A O 1
ATOM 637 N N . ASP A 1 89 ? 27.453 -9.016 -6.906 1 92.62 89 ASP A N 1
ATOM 638 C CA . ASP A 1 89 ? 27.703 -10.367 -7.406 1 92.62 89 ASP A CA 1
ATOM 639 C C . ASP A 1 89 ? 26.547 -11.305 -7.062 1 92.62 89 ASP A C 1
ATOM 641 O O . ASP A 1 89 ? 26.422 -12.383 -7.637 1 92.62 89 ASP A O 1
ATOM 645 N N . VAL A 1 90 ? 25.781 -10.844 -6.09 1 96.38 90 VAL A N 1
ATOM 646 C CA . VAL A 1 90 ? 24.766 -11.742 -5.547 1 96.38 90 VAL A CA 1
ATOM 647 C C . VAL A 1 90 ? 23.391 -11.102 -5.672 1 96.38 90 VAL A C 1
ATOM 649 O O . VAL A 1 90 ? 23.203 -9.938 -5.312 1 96.38 90 VAL A O 1
ATOM 652 N N . LYS A 1 91 ? 22.484 -11.859 -6.168 1 97.06 91 LYS A N 1
ATOM 653 C CA . LYS A 1 91 ? 21.078 -11.438 -6.215 1 97.06 91 LYS A CA 1
ATOM 654 C C . LYS A 1 91 ? 20.328 -11.859 -4.953 1 97.06 91 LYS A C 1
ATOM 656 O O . LYS A 1 91 ? 20.578 -12.938 -4.41 1 97.06 91 LYS A O 1
ATOM 661 N N . VAL A 1 92 ? 19.531 -10.977 -4.422 1 98.44 92 VAL A N 1
ATOM 662 C CA . VAL A 1 92 ? 18.656 -11.281 -3.309 1 98.44 92 VAL A CA 1
ATOM 663 C C . VAL A 1 92 ? 17.203 -11.383 -3.807 1 98.44 92 VAL A C 1
ATOM 665 O O . VAL A 1 92 ? 16.688 -10.43 -4.391 1 98.44 92 VAL A O 1
ATOM 668 N N . VAL A 1 93 ? 16.594 -12.562 -3.654 1 98.44 93 VAL A N 1
ATOM 669 C CA . VAL A 1 93 ? 15.234 -12.797 -4.141 1 98.44 93 VAL A CA 1
ATOM 670 C C . VAL A 1 93 ? 14.367 -13.336 -3.004 1 98.44 93 VAL A C 1
ATOM 672 O O . VAL A 1 93 ? 14.75 -14.281 -2.316 1 98.44 93 VAL A O 1
ATOM 675 N N . SER A 1 94 ? 13.289 -12.672 -2.756 1 98.31 94 SER A N 1
ATOM 676 C CA . SER A 1 94 ? 12.281 -13.195 -1.84 1 98.31 94 SER A CA 1
ATOM 677 C C . SER A 1 94 ? 11.109 -13.805 -2.6 1 98.31 94 SER A C 1
ATOM 679 O O . SER A 1 94 ? 10.617 -13.219 -3.564 1 98.31 94 SER A O 1
ATOM 681 N N . ILE A 1 95 ? 10.711 -14.984 -2.229 1 97.69 95 ILE A N 1
ATOM 682 C CA . ILE A 1 95 ? 9.578 -15.68 -2.838 1 97.69 95 ILE A CA 1
ATOM 683 C C . ILE A 1 95 ? 8.523 -15.969 -1.778 1 97.69 95 ILE A C 1
ATOM 685 O O . ILE A 1 95 ? 8.75 -16.766 -0.867 1 97.69 95 ILE A O 1
ATOM 689 N N . GLY A 1 96 ? 7.426 -15.336 -1.868 1 97.12 96 GLY A N 1
ATOM 690 C CA . GLY A 1 96 ? 6.363 -15.5 -0.891 1 97.12 96 GLY A CA 1
ATOM 691 C C . GLY A 1 96 ? 5.004 -15.742 -1.522 1 97.12 96 GLY A C 1
ATOM 692 O O . GLY A 1 96 ? 4.789 -15.414 -2.691 1 97.12 96 GLY A O 1
ATOM 693 N N . GLY A 1 97 ? 4.098 -16.359 -0.741 1 97.12 97 GLY A N 1
ATOM 694 C CA . GLY A 1 97 ? 2.717 -16.516 -1.171 1 97.12 97 GLY A CA 1
ATOM 695 C C . GLY A 1 97 ? 1.916 -15.234 -1.057 1 97.12 97 GLY A C 1
ATOM 696 O O . GLY A 1 97 ? 2.438 -14.203 -0.617 1 97.12 97 GLY A O 1
ATOM 697 N N . ASP A 1 98 ? 0.677 -15.328 -1.462 1 96.62 98 ASP A N 1
ATOM 698 C CA . ASP A 1 98 ? -0.186 -14.148 -1.441 1 96.62 98 ASP A CA 1
ATOM 699 C C . ASP A 1 98 ? -0.373 -13.633 -0.018 1 96.62 98 ASP A C 1
ATOM 701 O O . ASP A 1 98 ? -0.347 -12.422 0.215 1 96.62 98 ASP A O 1
ATOM 705 N N . GLY A 1 99 ? -0.53 -14.5 0.975 1 95.5 99 GLY A N 1
ATOM 706 C CA . GLY A 1 99 ? -0.712 -14.07 2.352 1 95.5 99 GLY A CA 1
ATOM 707 C C . GLY A 1 99 ? 0.48 -13.312 2.902 1 95.5 99 GLY A C 1
ATOM 708 O O . GLY A 1 99 ? 0.318 -12.273 3.547 1 95.5 99 GLY A O 1
ATOM 709 N N . SER A 1 100 ? 1.642 -13.812 2.613 1 96.12 100 SER A N 1
ATOM 710 C CA . SER A 1 100 ? 2.859 -13.188 3.119 1 96.12 100 SER A CA 1
ATOM 711 C C . SER A 1 100 ? 3.209 -11.93 2.326 1 96.12 100 SER A C 1
ATOM 713 O O . SER A 1 100 ? 4.082 -11.156 2.729 1 96.12 100 SER A O 1
ATOM 715 N N . THR A 1 101 ? 2.52 -11.703 1.269 1 97.94 101 THR A N 1
ATOM 716 C CA . THR A 1 101 ? 2.791 -10.547 0.426 1 97.94 101 THR A CA 1
ATOM 717 C C . THR A 1 101 ? 1.723 -9.477 0.619 1 97.94 101 THR A C 1
ATOM 719 O O . THR A 1 101 ? 2.031 -8.344 0.999 1 97.94 101 THR A O 1
ATOM 722 N N . MET A 1 102 ? 0.483 -9.883 0.504 1 97.88 102 MET A N 1
ATOM 723 C CA . MET A 1 102 ? -0.615 -8.93 0.365 1 97.88 102 MET A CA 1
ATOM 724 C C . MET A 1 102 ? -1.272 -8.656 1.715 1 97.88 102 MET A C 1
ATOM 726 O O . MET A 1 102 ? -2.023 -7.688 1.86 1 97.88 102 MET A O 1
ATOM 730 N N . ASP A 1 103 ? -1.069 -9.516 2.686 1 97 103 ASP A N 1
ATOM 731 C CA . ASP A 1 103 ? -1.72 -9.391 3.986 1 97 103 ASP A CA 1
ATOM 732 C C . ASP A 1 103 ? -0.693 -9.164 5.094 1 97 103 ASP A C 1
ATOM 734 O O . ASP A 1 103 ? -0.179 -8.055 5.254 1 97 103 ASP A O 1
ATOM 738 N N . ILE A 1 104 ? -0.269 -10.156 5.684 1 95.06 104 ILE A N 1
ATOM 739 C CA . ILE A 1 104 ? 0.45 -10.031 6.945 1 95.06 104 ILE A CA 1
ATOM 740 C C . ILE A 1 104 ? 1.855 -9.492 6.691 1 95.06 104 ILE A C 1
ATOM 742 O O . ILE A 1 104 ? 2.453 -8.859 7.562 1 95.06 104 ILE A O 1
ATOM 746 N N . GLY A 1 105 ? 2.434 -9.711 5.535 1 96.19 105 GLY A N 1
ATOM 747 C CA . GLY A 1 105 ? 3.803 -9.312 5.246 1 96.19 105 GLY A CA 1
ATOM 748 C C . GLY A 1 105 ? 3.902 -7.949 4.602 1 96.19 105 GLY A C 1
ATOM 749 O O . GLY A 1 105 ? 5.004 -7.438 4.379 1 96.19 105 GLY A O 1
ATOM 750 N N . LEU A 1 106 ? 2.795 -7.297 4.332 1 97.5 106 LEU A N 1
ATOM 751 C CA . LEU A 1 106 ? 2.789 -6.066 3.553 1 97.5 106 LEU A CA 1
ATOM 752 C C . LEU A 1 106 ? 3.564 -4.965 4.27 1 97.5 106 LEU A C 1
ATOM 754 O O . LEU A 1 106 ? 4.266 -4.176 3.629 1 97.5 106 LEU A O 1
ATOM 758 N N . GLY A 1 107 ? 3.414 -4.891 5.609 1 96.31 107 GLY A N 1
ATOM 759 C CA . GLY A 1 107 ? 4.113 -3.863 6.363 1 96.31 107 GLY A CA 1
ATOM 760 C C . GLY A 1 107 ? 5.617 -3.887 6.152 1 96.31 107 GLY A C 1
ATOM 761 O O . GLY A 1 107 ? 6.215 -2.865 5.805 1 96.31 107 GLY A O 1
ATOM 762 N N . ALA A 1 108 ? 6.207 -5.047 6.32 1 96.94 108 ALA A N 1
ATOM 763 C CA . ALA A 1 108 ? 7.652 -5.188 6.152 1 96.94 108 ALA A CA 1
ATOM 764 C C . ALA A 1 108 ? 8.055 -4.945 4.699 1 96.94 108 ALA A C 1
ATOM 766 O O . ALA A 1 108 ? 9.125 -4.383 4.434 1 96.94 108 ALA A O 1
ATOM 767 N N . LEU A 1 109 ? 7.219 -5.398 3.822 1 98 109 LEU A N 1
ATOM 768 C CA . LEU A 1 109 ? 7.504 -5.195 2.406 1 98 109 LEU A CA 1
ATOM 769 C C . LEU A 1 109 ? 7.469 -3.711 2.055 1 98 109 LEU A C 1
ATOM 771 O O . LEU A 1 109 ? 8.352 -3.215 1.354 1 98 109 LEU A O 1
ATOM 775 N N . SER A 1 110 ? 6.496 -3.053 2.557 1 98.12 110 SER A N 1
ATOM 776 C CA . SER A 1 110 ? 6.363 -1.612 2.363 1 98.12 110 SER A CA 1
ATOM 777 C C . SER A 1 110 ? 7.613 -0.874 2.826 1 98.12 110 SER A C 1
ATOM 779 O O . SER A 1 110 ? 8.125 -0.008 2.115 1 98.12 110 SER A O 1
ATOM 781 N N . GLY A 1 111 ? 8.062 -1.212 4.027 1 97.31 111 GLY A N 1
ATOM 782 C CA . GLY A 1 111 ? 9.266 -0.584 4.547 1 97.31 111 GLY A CA 1
ATOM 783 C C . GLY A 1 111 ? 10.492 -0.836 3.684 1 97.31 111 GLY A C 1
ATOM 784 O O . GLY A 1 111 ? 11.281 0.077 3.439 1 97.31 111 GLY A O 1
ATOM 785 N N . ALA A 1 112 ? 10.641 -2.043 3.205 1 98.19 112 ALA A N 1
ATOM 786 C CA . ALA A 1 112 ? 11.789 -2.408 2.387 1 98.19 112 ALA A CA 1
ATOM 787 C C . ALA A 1 112 ? 11.797 -1.629 1.074 1 98.19 112 ALA A C 1
ATOM 789 O O . ALA A 1 112 ? 12.852 -1.15 0.636 1 98.19 112 ALA A O 1
ATOM 790 N N . PHE A 1 113 ? 10.633 -1.531 0.448 1 98.38 113 PHE A N 1
ATOM 791 C CA . PHE A 1 113 ? 10.523 -0.835 -0.829 1 98.38 113 PHE A CA 1
ATOM 792 C C . PHE A 1 113 ? 10.742 0.663 -0.649 1 98.38 113 PHE A C 1
ATOM 794 O O . PHE A 1 113 ? 11.461 1.29 -1.435 1 98.38 113 PHE A O 1
ATOM 801 N N . GLU A 1 114 ? 10.141 1.224 0.393 1 97.06 114 GLU A N 1
ATOM 802 C CA . GLU A 1 114 ? 10.289 2.65 0.665 1 97.06 114 GLU A CA 1
ATOM 803 C C . GLU A 1 114 ? 11.742 3.02 0.91 1 97.06 114 GLU A C 1
ATOM 805 O O . GLU A 1 114 ? 12.203 4.086 0.489 1 97.06 114 GLU A O 1
ATOM 810 N N . ARG A 1 115 ? 12.5 2.133 1.512 1 96.25 115 ARG A N 1
ATOM 811 C CA . ARG A 1 115 ? 13.898 2.414 1.849 1 96.25 115 ARG A CA 1
ATOM 812 C C . ARG A 1 115 ? 14.82 2.098 0.675 1 96.25 115 ARG A C 1
ATOM 814 O O . ARG A 1 115 ? 16.031 2.301 0.76 1 96.25 115 ARG A O 1
ATOM 821 N N . GLY A 1 116 ? 14.266 1.522 -0.397 1 97.12 116 GLY A N 1
ATOM 822 C CA . GLY A 1 116 ? 15 1.354 -1.642 1 97.12 116 GLY A CA 1
ATOM 823 C C . GLY A 1 116 ? 15.961 0.179 -1.617 1 97.12 116 GLY A C 1
ATOM 824 O O . GLY A 1 116 ? 16.953 0.17 -2.34 1 97.12 116 GLY A O 1
ATOM 825 N N . HIS A 1 117 ? 15.703 -0.759 -0.745 1 97.88 117 HIS A N 1
ATOM 826 C CA . HIS A 1 117 ? 16.578 -1.927 -0.693 1 97.88 117 HIS A CA 1
ATOM 827 C C . HIS A 1 117 ? 16.609 -2.652 -2.035 1 97.88 117 HIS A C 1
ATOM 829 O O . HIS A 1 117 ? 15.57 -2.805 -2.686 1 97.88 117 HIS A O 1
ATOM 835 N N . ASP A 1 118 ? 17.797 -3.105 -2.414 1 98.38 118 ASP A N 1
ATOM 836 C CA . ASP A 1 118 ? 18 -3.742 -3.709 1 98.38 118 ASP A CA 1
ATOM 837 C C . ASP A 1 118 ? 17.75 -5.246 -3.631 1 98.38 118 ASP A C 1
ATOM 839 O O . ASP A 1 118 ? 18.672 -6.023 -3.35 1 98.38 118 ASP A O 1
ATOM 843 N N . PHE A 1 119 ? 16.547 -5.664 -3.91 1 98.75 119 PHE A N 1
ATOM 844 C CA . PHE A 1 119 ? 16.141 -7.062 -3.994 1 98.75 119 PHE A CA 1
ATOM 845 C C . PHE A 1 119 ? 14.906 -7.215 -4.867 1 98.75 119 PHE A C 1
ATOM 847 O O . PHE A 1 119 ? 14.242 -6.227 -5.199 1 98.75 119 PHE A O 1
ATOM 854 N N . THR A 1 120 ? 14.648 -8.43 -5.289 1 98.88 120 THR A N 1
ATOM 855 C CA . THR A 1 120 ? 13.461 -8.758 -6.062 1 98.88 120 THR A CA 1
ATOM 856 C C . THR A 1 120 ? 12.477 -9.578 -5.23 1 98.88 120 THR A C 1
ATOM 858 O O . THR A 1 120 ? 12.867 -10.578 -4.613 1 98.88 120 THR A O 1
ATOM 861 N N . TYR A 1 121 ? 11.281 -9.086 -5.109 1 98.94 121 TYR A N 1
ATOM 862 C CA . TYR A 1 121 ? 10.227 -9.836 -4.43 1 98.94 121 TYR A CA 1
ATOM 863 C C . TYR A 1 121 ? 9.297 -10.508 -5.43 1 98.94 121 TYR A C 1
ATOM 865 O O . TYR A 1 121 ? 8.742 -9.844 -6.309 1 98.94 121 TYR A O 1
ATOM 873 N N . VAL A 1 122 ? 9.109 -11.797 -5.305 1 98.81 122 VAL A N 1
ATOM 874 C CA . VAL A 1 122 ? 8.219 -12.578 -6.152 1 98.81 122 VAL A CA 1
ATOM 875 C C . VAL A 1 122 ? 7.039 -13.086 -5.324 1 98.81 122 VAL A C 1
ATOM 877 O O . VAL A 1 122 ? 7.215 -13.875 -4.395 1 98.81 122 VAL A O 1
ATOM 880 N N . CYS A 1 123 ? 5.891 -12.633 -5.68 1 98.75 123 CYS A N 1
ATOM 881 C CA . CYS A 1 123 ? 4.664 -13.141 -5.078 1 98.75 123 CYS A CA 1
ATOM 882 C C . CYS A 1 123 ? 4.102 -14.305 -5.895 1 98.75 123 CYS A C 1
ATOM 884 O O . CYS A 1 123 ? 3.73 -14.125 -7.055 1 98.75 123 CYS A O 1
ATOM 886 N N . MET A 1 124 ? 4.125 -15.445 -5.309 1 97.81 124 MET A N 1
ATOM 887 C CA . MET A 1 124 ? 3.385 -16.562 -5.871 1 97.81 124 MET A CA 1
ATOM 888 C C . MET A 1 124 ? 1.921 -16.516 -5.445 1 97.81 124 MET A C 1
ATOM 890 O O . MET A 1 124 ? 1.58 -16.922 -4.332 1 97.81 124 MET A O 1
ATOM 894 N N . ASP A 1 125 ? 1.118 -16.109 -6.332 1 98.56 125 ASP A N 1
ATOM 895 C CA . ASP A 1 125 ? -0.28 -15.844 -6 1 98.56 125 ASP A CA 1
ATOM 896 C C . ASP A 1 125 ? -1.158 -17.047 -6.348 1 98.56 125 ASP A C 1
ATOM 898 O O . ASP A 1 125 ? -1.6 -17.188 -7.492 1 98.56 125 ASP A O 1
ATOM 902 N N . ASN A 1 126 ? -1.356 -17.797 -5.367 1 98.25 126 ASN A N 1
ATOM 903 C CA . ASN A 1 126 ? -2.285 -18.922 -5.535 1 98.25 126 ASN A CA 1
ATOM 904 C C . ASN A 1 126 ? -3.654 -18.594 -4.938 1 98.25 126 ASN A C 1
ATOM 906 O O . ASN A 1 126 ? -4.48 -19.5 -4.754 1 98.25 126 ASN A O 1
ATOM 910 N N . GLU A 1 127 ? -3.902 -17.391 -4.605 1 98.5 127 GLU A N 1
ATOM 911 C CA . GLU A 1 127 ? -5.184 -16.703 -4.402 1 98.5 127 GLU A CA 1
ATOM 912 C C . GLU A 1 127 ? -5.883 -17.219 -3.148 1 98.5 127 GLU A C 1
ATOM 914 O O . GLU A 1 127 ? -7.113 -17.266 -3.092 1 98.5 127 GLU A O 1
ATOM 919 N N . ALA A 1 128 ? -5.195 -17.734 -2.182 1 98.12 128 ALA A N 1
ATOM 920 C CA . ALA A 1 128 ? -5.656 -18.078 -0.838 1 98.12 128 ALA A CA 1
ATOM 921 C C . ALA A 1 128 ? -4.492 -18.516 0.047 1 98.12 128 ALA A C 1
ATOM 923 O O . ALA A 1 128 ? -3.385 -18.75 -0.445 1 98.12 128 ALA A O 1
ATOM 924 N N . TYR A 1 129 ? -4.73 -18.484 1.356 1 96.75 129 TYR A N 1
ATOM 925 C CA . TYR A 1 129 ? -3.799 -19.188 2.236 1 96.75 129 TYR A CA 1
ATOM 926 C C . TYR A 1 129 ? -3.918 -20.703 2.074 1 96.75 129 TYR A C 1
ATOM 928 O O . TYR A 1 129 ? -4.695 -21.344 2.779 1 96.75 129 TYR A O 1
ATOM 936 N N . MET A 1 130 ? -3.064 -21.188 1.183 1 95.5 130 MET A N 1
ATOM 937 C CA . MET A 1 130 ? -3.215 -22.594 0.818 1 95.5 130 MET A CA 1
ATOM 938 C C . MET A 1 130 ? -2.686 -23.5 1.923 1 95.5 130 MET A C 1
ATOM 940 O O . MET A 1 130 ? -3.316 -24.516 2.266 1 95.5 130 MET A O 1
ATOM 944 N N . ASN A 1 131 ? -1.616 -23.094 2.541 1 90.44 131 ASN A N 1
ATOM 945 C CA . ASN A 1 131 ? -0.971 -23.906 3.568 1 90.44 131 ASN A CA 1
ATOM 946 C C . ASN A 1 131 ? -1.893 -24.125 4.766 1 90.44 131 ASN A C 1
ATOM 948 O O . ASN A 1 131 ? -1.808 -25.156 5.434 1 90.44 131 ASN A O 1
ATOM 952 N N . THR A 1 132 ? -2.814 -23.156 4.988 1 90.69 132 THR A N 1
ATOM 953 C CA . THR A 1 132 ? -3.707 -23.25 6.141 1 90.69 132 THR A CA 1
ATOM 954 C C . THR A 1 132 ? -5.078 -23.781 5.723 1 90.69 132 THR A C 1
ATOM 956 O O . THR A 1 132 ? -6.055 -23.641 6.461 1 90.69 132 THR A O 1
ATOM 959 N N . GLY A 1 133 ? -5.152 -24.344 4.594 1 93.69 133 GLY A N 1
ATOM 960 C CA . GLY A 1 133 ? -6.379 -25.016 4.207 1 93.69 133 GLY A CA 1
ATOM 961 C C . GLY A 1 133 ? -7.297 -24.141 3.365 1 93.69 133 GLY A C 1
ATOM 962 O O . GLY A 1 133 ? -8.516 -24.172 3.531 1 93.69 133 GLY A O 1
ATOM 963 N N . VAL A 1 134 ? -6.711 -23.266 2.527 1 96.56 134 VAL A N 1
ATOM 964 C CA . VAL A 1 134 ? -7.438 -22.469 1.537 1 96.56 134 VAL A CA 1
ATOM 965 C C . VAL A 1 134 ? -8.211 -21.359 2.23 1 96.56 134 VAL A C 1
ATOM 967 O O . VAL A 1 134 ? -9.406 -21.172 1.979 1 96.56 134 VAL A O 1
ATOM 970 N N . GLN A 1 135 ? -7.609 -20.688 3.223 1 96.81 135 GLN A N 1
ATOM 971 C CA . GLN A 1 135 ? -8.195 -19.516 3.871 1 96.81 135 GLN A CA 1
ATOM 972 C C . GLN A 1 135 ? -8.172 -18.312 2.945 1 96.81 135 GLN A C 1
ATOM 974 O O . GLN A 1 135 ? -7.211 -18.109 2.203 1 96.81 135 GLN A O 1
ATOM 979 N N . ARG A 1 136 ? -9.203 -17.516 3.016 1 97.5 136 ARG A N 1
ATOM 980 C CA . ARG A 1 136 ? -9.281 -16.297 2.215 1 97.5 136 ARG A CA 1
ATOM 981 C C . ARG A 1 136 ? -8.062 -15.414 2.451 1 97.5 136 ARG A C 1
ATOM 983 O O . ARG A 1 136 ? -7.602 -15.273 3.586 1 97.5 136 ARG A O 1
ATOM 990 N N . SER A 1 137 ? -7.52 -14.852 1.428 1 97.44 137 SER A N 1
ATOM 991 C CA . SER A 1 137 ? -6.504 -13.805 1.47 1 97.44 137 SER A CA 1
ATOM 992 C C . SER A 1 137 ? -6.941 -12.578 0.683 1 97.44 137 SER A C 1
ATOM 994 O O . SER A 1 137 ? -7.996 -12.586 0.044 1 97.44 137 SER A O 1
ATOM 996 N N . SER A 1 138 ? -6.125 -11.539 0.709 1 97.88 138 SER A N 1
ATOM 997 C CA . SER A 1 138 ? -6.379 -10.344 -0.086 1 97.88 138 SER A CA 1
ATOM 998 C C . SER A 1 138 ? -6.172 -10.617 -1.572 1 97.88 138 SER A C 1
ATOM 1000 O O . SER A 1 138 ? -6.484 -9.766 -2.412 1 97.88 138 SER A O 1
ATOM 1002 N N . GLY A 1 139 ? -5.738 -11.82 -1.901 1 97.75 139 GLY A N 1
ATOM 1003 C CA . GLY A 1 139 ? -5.566 -12.227 -3.285 1 97.75 139 GLY A CA 1
ATOM 1004 C C . GLY A 1 139 ? -6.719 -13.062 -3.807 1 97.75 139 GLY A C 1
ATOM 1005 O O . GLY A 1 139 ? -6.762 -13.406 -4.992 1 97.75 139 GLY A O 1
ATOM 1006 N N . THR A 1 140 ? -7.668 -13.438 -2.926 1 98.56 140 THR A N 1
ATOM 1007 C CA . THR A 1 140 ? -8.812 -14.242 -3.324 1 98.56 140 THR A CA 1
ATOM 1008 C C . THR A 1 140 ? -9.734 -13.453 -4.25 1 98.56 140 THR A C 1
ATOM 1010 O O . THR A 1 140 ? -10.133 -12.328 -3.93 1 98.56 140 THR A O 1
ATOM 1013 N N . PRO A 1 141 ? -10.062 -13.992 -5.406 1 98.12 141 PRO A N 1
ATOM 1014 C CA . PRO A 1 141 ? -10.883 -13.242 -6.363 1 98.12 141 PRO A CA 1
ATOM 1015 C C . PRO A 1 141 ? -12.344 -13.141 -5.938 1 98.12 141 PRO A C 1
ATOM 1017 O O . PRO A 1 141 ? -12.805 -13.922 -5.102 1 98.12 141 PRO A O 1
ATOM 1020 N N . PHE A 1 142 ? -13.031 -12.266 -6.566 1 97.88 142 PHE A N 1
ATOM 1021 C CA . PHE A 1 142 ? -14.461 -12.047 -6.379 1 97.88 142 PHE A CA 1
ATOM 1022 C C . PHE A 1 142 ? -15.242 -13.328 -6.605 1 97.88 142 PHE A C 1
ATOM 1024 O O . PHE A 1 142 ? -15.023 -14.031 -7.594 1 97.88 142 PHE A O 1
ATOM 1031 N N . ASP A 1 143 ? -15.992 -13.773 -5.629 1 98.38 143 ASP A N 1
ATOM 1032 C CA . ASP A 1 143 ? -17 -14.836 -5.648 1 98.38 143 ASP A CA 1
ATOM 1033 C C . ASP A 1 143 ? -16.344 -16.203 -5.508 1 98.38 143 ASP A C 1
ATOM 1035 O O . ASP A 1 143 ? -17.016 -17.234 -5.574 1 98.38 143 ASP A O 1
ATOM 1039 N N . ALA A 1 144 ? -14.992 -16.281 -5.348 1 98.44 144 ALA A N 1
ATOM 1040 C CA . ALA A 1 144 ? -14.359 -17.562 -5.078 1 98.44 144 ALA A CA 1
ATOM 1041 C C . ALA A 1 144 ? -14.781 -18.109 -3.719 1 98.44 144 ALA A C 1
ATOM 1043 O O . ALA A 1 144 ? -14.859 -17.375 -2.74 1 98.44 144 ALA A O 1
ATOM 1044 N N . SER A 1 145 ? -15.062 -19.375 -3.691 1 98.12 145 SER A N 1
ATOM 1045 C CA . SER A 1 145 ? -15.352 -20.047 -2.43 1 98.12 145 SER A CA 1
ATOM 1046 C C . SER A 1 145 ? -14.07 -20.516 -1.741 1 98.12 145 SER A C 1
ATOM 1048 O O . SER A 1 145 ? -13.219 -21.141 -2.367 1 98.12 145 SER A O 1
ATOM 1050 N N . THR A 1 146 ? -13.875 -20.125 -0.532 1 97.5 146 THR A N 1
ATOM 1051 C CA . THR A 1 146 ? -12.758 -20.594 0.292 1 97.5 146 THR A CA 1
ATOM 1052 C C . THR A 1 146 ? -13.266 -21.188 1.604 1 97.5 146 THR A C 1
ATOM 1054 O O . THR A 1 146 ? -14.469 -21.188 1.863 1 97.5 146 THR A O 1
ATOM 1057 N N . THR A 1 147 ? -12.359 -21.672 2.416 1 96.31 147 THR A N 1
ATOM 1058 C CA . THR A 1 147 ? -12.75 -22.281 3.682 1 96.31 147 THR A CA 1
ATOM 1059 C C . THR A 1 147 ? -13.273 -21.219 4.648 1 96.31 147 THR A C 1
ATOM 1061 O O . THR A 1 147 ? -14.141 -21.516 5.484 1 96.31 147 THR A O 1
ATOM 1064 N N . THR A 1 148 ? -12.844 -19.953 4.559 1 95.31 148 THR A N 1
ATOM 1065 C CA . THR A 1 148 ? -13.273 -18.906 5.496 1 95.31 148 THR A CA 1
ATOM 1066 C C . THR A 1 148 ? -14.25 -17.953 4.832 1 95.31 148 THR A C 1
ATOM 1068 O O . THR A 1 148 ? -14.805 -17.062 5.492 1 95.31 148 THR A O 1
ATOM 1071 N N . THR A 1 149 ? -14.492 -18.078 3.549 1 95.56 149 THR A N 1
ATOM 1072 C CA . THR A 1 149 ? -15.539 -17.375 2.816 1 95.56 149 THR A CA 1
ATOM 1073 C C . THR A 1 149 ? -16.297 -18.344 1.903 1 95.56 149 THR A C 1
ATOM 1075 O O . THR A 1 149 ? -16.281 -18.188 0.681 1 95.56 149 THR A O 1
ATOM 1078 N N . PRO A 1 150 ? -16.969 -19.234 2.508 1 95.88 150 PRO A N 1
ATOM 1079 C CA . PRO A 1 150 ? -17.625 -20.266 1.717 1 95.88 150 PRO A CA 1
ATOM 1080 C C . PRO A 1 150 ? -18.875 -19.766 1.001 1 95.88 150 PRO A C 1
ATOM 1082 O O . PRO A 1 150 ? -19.594 -18.906 1.533 1 95.88 150 PRO A O 1
ATOM 1085 N N . ALA A 1 151 ? -19.031 -20.297 -0.201 1 94.88 151 ALA A N 1
ATOM 1086 C CA . ALA A 1 151 ? -20.328 -20.094 -0.85 1 94.88 151 ALA A CA 1
ATOM 1087 C C . ALA A 1 151 ? -21.422 -20.906 -0.151 1 94.88 151 ALA A C 1
ATOM 1089 O O . ALA A 1 151 ? -21.156 -21.969 0.406 1 94.88 151 ALA A O 1
ATOM 1090 N N . GLY A 1 152 ? -22.578 -20.359 -0.166 1 90.25 152 GLY A N 1
ATOM 1091 C CA . GLY A 1 152 ? -23.719 -21.031 0.432 1 90.25 152 GLY A CA 1
ATOM 1092 C C . GLY A 1 152 ? -25.047 -20.375 0.09 1 90.25 152 GLY A C 1
ATOM 1093 O O . GLY A 1 152 ? -25.203 -19.812 -0.999 1 90.25 152 GLY A O 1
ATOM 1094 N N . LYS A 1 153 ? -25.953 -20.516 0.96 1 87.81 153 LYS A N 1
ATOM 1095 C CA . LYS A 1 153 ? -27.312 -20.062 0.737 1 87.81 153 LYS A CA 1
ATOM 1096 C C . LYS A 1 153 ? -27.391 -18.547 0.651 1 87.81 153 LYS A C 1
ATOM 1098 O O . LYS A 1 153 ? -28.188 -17.984 -0.111 1 87.81 153 LYS A O 1
ATOM 1103 N N . VAL A 1 154 ? -26.469 -17.859 1.321 1 88.25 154 VAL A N 1
ATOM 1104 C CA . VAL A 1 154 ? -26.625 -16.406 1.422 1 88.25 154 VAL A CA 1
ATOM 1105 C C . VAL A 1 154 ? -25.391 -15.711 0.873 1 88.25 154 VAL A C 1
ATOM 1107 O O . VAL A 1 154 ? -25.297 -14.484 0.881 1 88.25 154 VAL A O 1
ATOM 1110 N N . SER A 1 155 ? -24.422 -16.438 0.468 1 94.25 155 SER A N 1
ATOM 1111 C CA . SER A 1 155 ? -23.156 -15.852 0.009 1 94.25 155 SER A CA 1
ATOM 1112 C C . SER A 1 155 ? -22.656 -16.547 -1.254 1 94.25 155 SER A C 1
ATOM 1114 O O . SER A 1 155 ? -22.781 -17.766 -1.386 1 94.25 155 SER A O 1
ATOM 1116 N N . PHE A 1 156 ? -22.125 -15.805 -2.201 1 97 156 PHE A N 1
ATOM 1117 C CA . PHE A 1 156 ? -21.516 -16.359 -3.408 1 97 156 PHE A CA 1
ATOM 1118 C C . PHE A 1 156 ? -20.016 -16.547 -3.23 1 97 156 PHE A C 1
ATOM 1120 O O . PHE A 1 156 ? -19.297 -16.766 -4.203 1 97 156 PHE A O 1
ATOM 1127 N N . GLY A 1 157 ? -19.531 -16.469 -1.978 1 97.44 157 GLY A N 1
ATOM 1128 C CA . GLY A 1 157 ? -18.109 -16.547 -1.721 1 97.44 157 GLY A CA 1
ATOM 1129 C C .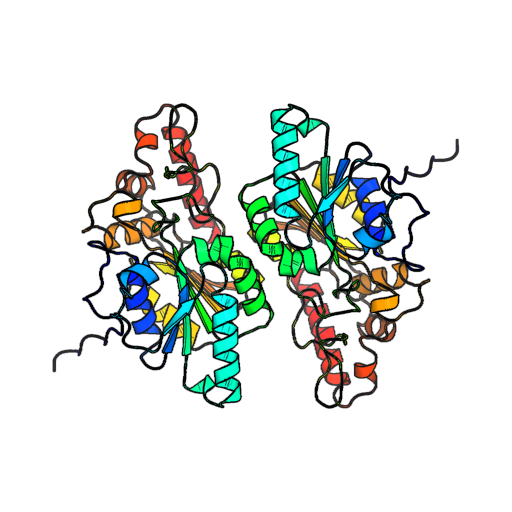 GLY A 1 157 ? -17.484 -15.203 -1.38 1 97.44 157 GLY A C 1
ATOM 1130 O O . GLY A 1 157 ? -18.125 -14.359 -0.763 1 97.44 157 GLY A O 1
ATOM 1131 N N . ASN A 1 158 ? -16.203 -15.031 -1.623 1 97.75 158 ASN A N 1
ATOM 1132 C CA . ASN A 1 158 ? -15.516 -13.781 -1.322 1 97.75 158 ASN A CA 1
ATOM 1133 C C . ASN A 1 158 ? -16.172 -12.594 -2.012 1 97.75 158 ASN A C 1
ATOM 1135 O O . ASN A 1 158 ? -16.234 -12.531 -3.242 1 97.75 158 ASN A O 1
ATOM 1139 N N . PRO A 1 159 ? -16.672 -11.648 -1.294 1 95.38 159 PRO A N 1
ATOM 1140 C CA . PRO A 1 159 ? -17.406 -10.547 -1.903 1 95.38 159 PRO A CA 1
ATOM 1141 C C . PRO A 1 159 ? -16.5 -9.398 -2.35 1 95.38 159 PRO A C 1
ATOM 1143 O O . PRO A 1 159 ? -17 -8.359 -2.805 1 95.38 159 PRO A O 1
ATOM 1146 N N . ARG A 1 160 ? -15.219 -9.539 -2.223 1 95.31 160 ARG A N 1
ATOM 1147 C CA . ARG A 1 160 ? -14.266 -8.461 -2.475 1 95.31 160 ARG A CA 1
ATOM 1148 C C . ARG A 1 160 ? -13.422 -8.758 -3.709 1 95.31 160 ARG A C 1
ATOM 1150 O O . ARG A 1 160 ? -13.133 -9.914 -4.008 1 95.31 160 ARG A O 1
ATOM 1157 N N . PRO A 1 161 ? -13.055 -7.68 -4.383 1 94.88 161 PRO A N 1
ATOM 1158 C CA . PRO A 1 161 ? -12.086 -7.887 -5.461 1 94.88 161 PRO A CA 1
ATOM 1159 C C . PRO A 1 161 ? -10.68 -8.188 -4.941 1 94.88 161 PRO A C 1
ATOM 1161 O O . PRO A 1 161 ? -10.383 -7.93 -3.771 1 94.88 161 PRO A O 1
ATOM 1164 N N . LYS A 1 162 ? -9.906 -8.75 -5.84 1 96.75 162 LYS A N 1
ATOM 1165 C CA . LYS A 1 162 ? -8.492 -8.969 -5.547 1 96.75 162 LYS A CA 1
ATOM 1166 C C . LYS A 1 162 ? -7.773 -7.652 -5.277 1 96.75 162 LYS A C 1
ATOM 1168 O O . LYS A 1 162 ? -7.988 -6.668 -5.988 1 96.75 162 LYS A O 1
ATOM 1173 N N . LYS A 1 163 ? -6.926 -7.676 -4.172 1 97.81 163 LYS A N 1
ATOM 1174 C CA . LYS A 1 163 ? -6.066 -6.52 -3.93 1 97.81 163 LYS A CA 1
ATOM 1175 C C . LYS A 1 163 ? -5.094 -6.309 -5.086 1 97.81 163 LYS A C 1
ATOM 1177 O O . LYS A 1 163 ? -4.461 -7.258 -5.555 1 97.81 163 LYS A O 1
ATOM 1182 N N . ASN A 1 164 ? -4.996 -5.062 -5.539 1 97.88 164 ASN A N 1
ATOM 1183 C CA . ASN A 1 164 ? -4.129 -4.734 -6.664 1 97.88 164 ASN A CA 1
ATOM 1184 C C . ASN A 1 164 ? -2.691 -4.496 -6.215 1 97.88 164 ASN A C 1
ATOM 1186 O O . ASN A 1 164 ? -2.193 -3.371 -6.277 1 97.88 164 ASN A O 1
ATOM 1190 N N . MET A 1 165 ? -2.039 -5.539 -5.887 1 98.62 165 MET A N 1
ATOM 1191 C CA . MET A 1 165 ? -0.71 -5.453 -5.285 1 98.62 165 MET A CA 1
ATOM 1192 C C . MET A 1 165 ? 0.289 -4.848 -6.266 1 98.62 165 MET A C 1
ATOM 1194 O O . MET A 1 165 ? 1.134 -4.039 -5.875 1 98.62 165 MET A O 1
ATOM 1198 N N . PRO A 1 166 ? 0.207 -5.191 -7.602 1 98.75 166 PRO A N 1
ATOM 1199 C CA . PRO A 1 166 ? 1.138 -4.547 -8.531 1 98.75 166 PRO A CA 1
ATOM 1200 C C . PRO A 1 166 ? 1.026 -3.023 -8.516 1 98.75 166 PRO A C 1
ATOM 1202 O O . PRO A 1 166 ? 2.043 -2.328 -8.469 1 98.75 166 PRO A O 1
ATOM 1205 N N . ALA A 1 167 ? -0.167 -2.529 -8.492 1 98.44 167 ALA A N 1
ATOM 1206 C CA . ALA A 1 167 ? -0.361 -1.083 -8.445 1 98.44 167 ALA A CA 1
ATOM 1207 C C . ALA A 1 167 ? 0.146 -0.5 -7.129 1 98.44 167 ALA A C 1
ATOM 1209 O O . ALA A 1 167 ? 0.726 0.588 -7.109 1 98.44 167 ALA A O 1
ATOM 1210 N N . ILE A 1 168 ? -0.073 -1.199 -6.059 1 98.75 168 ILE A N 1
ATOM 1211 C CA . ILE A 1 168 ? 0.369 -0.762 -4.738 1 98.75 168 ILE A CA 1
ATOM 1212 C C . ILE A 1 168 ? 1.895 -0.692 -4.703 1 98.75 168 ILE A C 1
ATOM 1214 O O . ILE A 1 168 ? 2.465 0.277 -4.199 1 98.75 168 ILE A O 1
ATOM 1218 N N . MET A 1 169 ? 2.553 -1.699 -5.285 1 98.69 169 MET A N 1
ATOM 1219 C CA . MET A 1 169 ? 4.012 -1.714 -5.281 1 98.69 169 MET A CA 1
ATOM 1220 C C . MET A 1 169 ? 4.57 -0.631 -6.199 1 98.69 169 MET A C 1
ATOM 1222 O O . MET A 1 169 ? 5.602 -0.026 -5.898 1 98.69 169 MET A O 1
ATOM 1226 N N . ALA A 1 170 ? 3.889 -0.409 -7.305 1 98.56 170 ALA A N 1
ATOM 1227 C CA . ALA A 1 170 ? 4.281 0.701 -8.172 1 98.56 170 ALA A CA 1
ATOM 1228 C C . ALA A 1 170 ? 4.184 2.033 -7.43 1 98.56 170 ALA A C 1
ATOM 1230 O O . ALA A 1 170 ? 5.074 2.879 -7.547 1 98.56 170 ALA A O 1
ATOM 1231 N N . ALA A 1 171 ? 3.174 2.18 -6.668 1 97.94 171 ALA A N 1
ATOM 1232 C CA . ALA A 1 171 ? 2.961 3.41 -5.91 1 97.94 171 ALA A CA 1
ATOM 1233 C C . ALA A 1 171 ? 4.016 3.572 -4.82 1 97.94 171 ALA A C 1
ATOM 1235 O O . ALA A 1 171 ? 4.227 4.676 -4.312 1 97.94 171 ALA A O 1
ATOM 1236 N N . HIS A 1 172 ? 4.641 2.502 -4.457 1 98.25 172 HIS A N 1
ATOM 1237 C CA . HIS A 1 172 ? 5.742 2.561 -3.504 1 98.25 172 HIS A CA 1
ATOM 1238 C C . HIS A 1 172 ? 7.023 3.049 -4.168 1 98.25 172 HIS A C 1
ATOM 1240 O O . HIS A 1 172 ? 8.055 3.203 -3.508 1 98.25 172 HIS A O 1
ATOM 1246 N N . GLY A 1 173 ? 7 3.246 -5.512 1 96.88 173 GLY A N 1
ATOM 1247 C CA . GLY A 1 173 ? 8.156 3.76 -6.223 1 96.88 173 GLY A CA 1
ATOM 1248 C C . GLY A 1 173 ? 9.055 2.666 -6.777 1 96.88 173 GLY A C 1
ATOM 1249 O O . GLY A 1 173 ? 10.219 2.914 -7.098 1 96.88 173 GLY A O 1
ATOM 1250 N N . SER A 1 174 ? 8.531 1.435 -6.801 1 98.38 174 SER A N 1
ATOM 1251 C CA . SER A 1 174 ? 9.32 0.354 -7.391 1 98.38 174 SER A CA 1
ATOM 1252 C C . SER A 1 174 ? 9.742 0.695 -8.812 1 98.38 174 SER A C 1
ATOM 1254 O O . SER A 1 174 ? 8.914 1.111 -9.633 1 98.38 174 SER A O 1
ATOM 1256 N N . PRO A 1 175 ? 11.023 0.542 -9.117 1 98.62 175 PRO A N 1
ATOM 1257 C CA . PRO A 1 175 ? 11.469 0.862 -10.477 1 98.62 175 PRO A CA 1
ATOM 1258 C C . PRO A 1 175 ? 10.93 -0.112 -11.516 1 98.62 175 PRO A C 1
ATOM 1260 O O . PRO A 1 175 ? 10.906 0.206 -12.711 1 98.62 175 PRO A O 1
ATOM 1263 N N . TYR A 1 176 ? 10.516 -1.328 -11.055 1 98.88 176 TYR A N 1
ATOM 1264 C CA . TYR A 1 176 ? 10.008 -2.34 -11.969 1 98.88 176 TYR A CA 1
ATOM 1265 C C . TYR A 1 176 ? 8.984 -3.238 -11.281 1 98.88 176 TYR A C 1
ATOM 1267 O O . TYR A 1 176 ? 9.266 -3.805 -10.219 1 98.88 176 TYR A O 1
ATOM 1275 N N . VAL A 1 177 ? 7.82 -3.324 -11.797 1 98.94 177 VAL A N 1
ATOM 1276 C CA . VAL A 1 177 ? 6.738 -4.211 -11.375 1 98.94 177 VAL A CA 1
ATOM 1277 C C . VAL A 1 177 ? 6.223 -5 -12.578 1 98.94 177 VAL A C 1
ATOM 1279 O O . VAL A 1 177 ? 6.047 -4.441 -13.664 1 98.94 177 VAL A O 1
ATOM 1282 N N . ALA A 1 178 ? 6.016 -6.297 -12.375 1 98.94 178 ALA A N 1
ATOM 1283 C CA . ALA A 1 178 ? 5.484 -7.082 -13.484 1 98.94 178 ALA A CA 1
ATOM 1284 C C . ALA A 1 178 ? 4.508 -8.141 -12.992 1 98.94 178 ALA A C 1
ATOM 1286 O O . ALA A 1 178 ? 4.691 -8.711 -11.906 1 98.94 178 ALA A O 1
ATOM 1287 N N . THR A 1 179 ? 3.484 -8.344 -13.789 1 98.94 179 THR A N 1
ATOM 1288 C CA . THR A 1 179 ? 2.615 -9.5 -13.594 1 98.94 179 THR A CA 1
ATOM 1289 C C . THR A 1 179 ? 2.951 -10.602 -14.594 1 98.94 179 THR A C 1
ATOM 1291 O O . THR A 1 179 ? 3.299 -10.32 -15.742 1 98.94 179 THR A O 1
ATOM 1294 N N . THR A 1 180 ? 2.916 -11.789 -14.109 1 98.94 180 THR A N 1
ATOM 1295 C CA . THR A 1 180 ? 3.189 -12.953 -14.938 1 98.94 180 THR A CA 1
ATOM 1296 C C . THR A 1 180 ? 2.4 -14.164 -14.445 1 98.94 180 THR A C 1
ATOM 1298 O O . THR A 1 180 ? 1.455 -14.023 -13.672 1 98.94 180 THR A O 1
ATOM 1301 N N . SER A 1 181 ? 2.629 -15.312 -15.062 1 98.88 181 SER A N 1
ATOM 1302 C CA . SER A 1 181 ? 1.933 -16.547 -14.734 1 98.88 181 SER A CA 1
ATOM 1303 C C . SER A 1 181 ? 2.818 -17.766 -14.984 1 98.88 181 SER A C 1
ATOM 1305 O O . SER A 1 181 ? 3.572 -17.797 -15.961 1 98.88 181 SER A O 1
ATOM 1307 N N . ILE A 1 182 ? 2.678 -18.734 -14.156 1 98.44 182 ILE A N 1
ATOM 1308 C CA . ILE A 1 182 ? 3.443 -19.953 -14.367 1 98.44 182 ILE A CA 1
ATOM 1309 C C . ILE A 1 182 ? 2.98 -20.625 -15.656 1 98.44 182 ILE A C 1
ATOM 1311 O O . ILE A 1 182 ? 3.654 -21.531 -16.172 1 98.44 182 ILE A O 1
ATOM 1315 N N . GLY A 1 183 ? 1.862 -20.25 -16.203 1 98.44 183 GLY A N 1
ATOM 1316 C CA . GLY A 1 183 ? 1.396 -20.75 -17.484 1 98.44 183 GLY A CA 1
ATOM 1317 C C . GLY A 1 183 ? 2.242 -20.281 -18.656 1 98.44 183 GLY A C 1
ATOM 1318 O O . GLY A 1 183 ? 2.131 -20.812 -19.766 1 98.44 183 GLY A O 1
ATOM 1319 N N . PHE A 1 184 ? 3.053 -19.344 -18.453 1 98.38 184 PHE A N 1
ATOM 1320 C CA . PHE A 1 184 ? 3.953 -18.781 -19.453 1 98.38 184 PHE A CA 1
ATOM 1321 C C . PHE A 1 184 ? 5.383 -18.734 -18.922 1 98.38 184 PHE A C 1
ATOM 1323 O O . PHE A 1 184 ? 5.93 -17.656 -18.688 1 98.38 184 PHE A O 1
ATOM 1330 N N . PRO A 1 185 ? 6.008 -19.906 -18.891 1 97.62 185 PRO A N 1
ATOM 1331 C CA . PRO A 1 185 ? 7.312 -20.031 -18.234 1 97.62 185 PRO A CA 1
ATOM 1332 C C . PRO A 1 185 ? 8.367 -19.094 -18.828 1 97.62 185 PRO A C 1
ATOM 1334 O O . PRO A 1 185 ? 9.109 -18.453 -18.078 1 97.62 185 PRO A O 1
ATOM 1337 N N . ARG A 1 186 ? 8.461 -18.984 -20.125 1 98.12 186 ARG A N 1
ATOM 1338 C CA . ARG A 1 186 ? 9.461 -18.125 -20.75 1 98.12 186 ARG A CA 1
ATOM 1339 C C . ARG A 1 186 ? 9.273 -16.672 -20.344 1 98.12 186 ARG A C 1
ATOM 1341 O O . ARG A 1 186 ? 10.242 -15.953 -20.094 1 98.12 186 ARG A O 1
ATOM 1348 N N . ASP A 1 187 ? 8.031 -16.281 -20.328 1 98.62 187 ASP A N 1
ATOM 1349 C CA . ASP A 1 187 ? 7.711 -14.914 -19.906 1 98.62 187 ASP A CA 1
ATOM 1350 C C . ASP A 1 187 ? 8.133 -14.68 -18.469 1 98.62 187 ASP A C 1
ATOM 1352 O O . ASP A 1 187 ? 8.758 -13.656 -18.156 1 98.62 187 ASP A O 1
ATOM 1356 N N . MET A 1 188 ? 7.801 -15.578 -17.578 1 98.69 188 MET A N 1
ATOM 1357 C CA . MET A 1 188 ? 8.117 -15.438 -16.156 1 98.69 188 MET A CA 1
ATOM 1358 C C . MET A 1 188 ? 9.625 -15.406 -15.945 1 98.69 188 MET A C 1
ATOM 1360 O O . MET A 1 188 ? 10.141 -14.539 -15.227 1 98.69 188 MET A O 1
ATOM 1364 N N . ILE A 1 189 ? 10.305 -16.328 -16.594 1 98.56 189 ILE A N 1
ATOM 1365 C CA . ILE A 1 189 ? 11.75 -16.406 -16.469 1 98.56 189 ILE A CA 1
ATOM 1366 C C . ILE A 1 189 ? 12.383 -15.094 -16.953 1 98.56 189 ILE A C 1
ATOM 1368 O O . ILE A 1 189 ? 13.234 -14.523 -16.266 1 98.56 189 ILE A O 1
ATOM 1372 N N . ARG A 1 190 ? 11.969 -14.594 -18.047 1 98.75 190 ARG A N 1
ATOM 1373 C CA . ARG A 1 190 ? 12.492 -13.352 -18.594 1 98.75 190 ARG A CA 1
ATOM 1374 C C . ARG A 1 190 ? 12.227 -12.172 -17.656 1 98.75 190 ARG A C 1
ATOM 1376 O O . ARG A 1 190 ? 13.109 -11.352 -17.422 1 98.75 190 ARG A O 1
ATOM 1383 N N . LYS A 1 191 ? 11.047 -12.086 -17.141 1 98.94 191 LYS A N 1
ATOM 1384 C CA . LYS A 1 191 ? 10.664 -10.961 -16.297 1 98.94 191 LYS A CA 1
ATOM 1385 C C . LYS A 1 191 ? 11.398 -11.016 -14.953 1 98.94 191 LYS A C 1
ATOM 1387 O O . LYS A 1 191 ? 11.781 -9.977 -14.414 1 98.94 191 LYS A O 1
ATOM 1392 N N . VAL A 1 192 ? 11.586 -12.18 -14.414 1 98.81 192 VAL A N 1
ATOM 1393 C CA . VAL A 1 192 ? 12.359 -12.312 -13.188 1 98.81 192 VAL A CA 1
ATOM 1394 C C . VAL A 1 192 ? 13.805 -11.891 -13.438 1 98.81 192 VAL A C 1
ATOM 1396 O O . VAL A 1 192 ? 14.398 -11.156 -12.641 1 98.81 192 VAL A O 1
ATOM 1399 N N . LYS A 1 193 ? 14.367 -12.367 -14.539 1 98.69 193 LYS A N 1
ATOM 1400 C CA . LYS A 1 193 ? 15.727 -11.961 -14.883 1 98.69 193 LYS A CA 1
ATOM 1401 C C . LYS A 1 193 ? 15.844 -10.445 -14.977 1 98.69 193 LYS A C 1
ATOM 1403 O O . LYS A 1 193 ? 16.75 -9.852 -14.398 1 98.69 193 LYS A O 1
ATOM 1408 N N . LYS A 1 194 ? 14.961 -9.883 -15.719 1 98.88 194 LYS A N 1
ATOM 1409 C CA . LYS A 1 194 ? 14.969 -8.43 -15.859 1 98.88 194 LYS A CA 1
ATOM 1410 C C . LYS A 1 194 ? 14.883 -7.746 -14.492 1 98.88 194 LYS A C 1
ATOM 1412 O O . LYS A 1 194 ? 15.633 -6.809 -14.219 1 98.88 194 LYS A O 1
ATOM 1417 N N . ALA A 1 195 ? 13.977 -8.211 -13.68 1 98.88 195 ALA A N 1
ATOM 1418 C CA . ALA A 1 195 ? 13.789 -7.629 -12.352 1 98.88 195 ALA A CA 1
ATOM 1419 C C . ALA A 1 195 ? 15.086 -7.664 -11.547 1 98.88 195 ALA A C 1
ATOM 1421 O O . ALA A 1 195 ? 15.445 -6.68 -10.898 1 98.88 195 ALA A O 1
ATOM 1422 N N . THR A 1 196 ? 15.781 -8.758 -11.594 1 98.44 196 THR A N 1
ATOM 1423 C CA . THR A 1 196 ? 16.969 -8.945 -10.773 1 98.44 196 THR A CA 1
ATOM 1424 C C . THR A 1 196 ? 18.141 -8.102 -11.312 1 98.44 196 THR A C 1
ATOM 1426 O O . THR A 1 196 ? 19.125 -7.898 -10.617 1 98.44 196 THR A O 1
ATOM 1429 N N . GLU A 1 197 ? 18.016 -7.609 -12.492 1 98 197 GLU A N 1
ATOM 1430 C CA . GLU A 1 197 ? 19.078 -6.828 -13.109 1 98 197 GLU A CA 1
ATOM 1431 C C . GLU A 1 197 ? 18.859 -5.332 -12.906 1 98 197 GLU A C 1
ATOM 1433 O O . GLU A 1 197 ? 19.719 -4.516 -13.242 1 98 197 GLU A O 1
ATOM 1438 N N . ILE A 1 198 ? 17.766 -4.98 -12.422 1 98.38 198 ILE A N 1
ATOM 1439 C CA . ILE A 1 198 ? 17.453 -3.586 -12.133 1 98.38 198 ILE A CA 1
ATOM 1440 C C . ILE A 1 198 ? 17.797 -3.271 -10.672 1 98.38 198 ILE A C 1
ATOM 1442 O O . ILE A 1 198 ? 17.391 -4.004 -9.766 1 98.38 198 ILE A O 1
ATOM 1446 N N . VAL A 1 199 ? 18.547 -2.197 -10.438 1 97.62 199 VAL A N 1
ATOM 1447 C CA . VAL A 1 199 ? 18.906 -1.79 -9.086 1 97.62 199 VAL A CA 1
ATOM 1448 C C . VAL A 1 199 ? 17.672 -1.239 -8.367 1 97.62 199 VAL A C 1
ATOM 1450 O O . VAL A 1 199 ? 16.938 -0.431 -8.922 1 97.62 199 VAL A O 1
ATOM 1453 N N . GLY A 1 200 ? 17.469 -1.666 -7.062 1 97.88 200 GLY A N 1
ATOM 1454 C CA . GLY A 1 200 ? 16.328 -1.246 -6.27 1 97.88 200 GLY A CA 1
ATOM 1455 C C . GLY A 1 200 ? 15.336 -2.365 -6.012 1 97.88 200 GLY A C 1
ATOM 1456 O O . GLY A 1 200 ? 15.562 -3.508 -6.414 1 97.88 200 GLY A O 1
ATOM 1457 N N . PRO A 1 201 ? 14.328 -2.068 -5.203 1 98.62 201 PRO A N 1
ATOM 1458 C CA . PRO A 1 201 ? 13.305 -3.08 -4.918 1 98.62 201 PRO A CA 1
ATOM 1459 C C . PRO A 1 201 ? 12.367 -3.314 -6.098 1 98.62 201 PRO A C 1
ATOM 1461 O O . PRO A 1 201 ? 11.625 -2.41 -6.488 1 98.62 201 PRO A O 1
ATOM 1464 N N . THR A 1 202 ? 12.414 -4.488 -6.699 1 98.94 202 THR A N 1
ATOM 1465 C CA . THR A 1 202 ? 11.555 -4.836 -7.824 1 98.94 202 THR A CA 1
ATOM 1466 C C . THR A 1 202 ? 10.531 -5.891 -7.418 1 98.94 202 THR A C 1
ATOM 1468 O O . THR A 1 202 ? 10.719 -6.594 -6.422 1 98.94 202 THR A O 1
ATOM 1471 N N . TYR A 1 203 ? 9.398 -5.973 -8.18 1 98.94 203 TYR A N 1
ATOM 1472 C CA . TYR A 1 203 ? 8.266 -6.797 -7.758 1 98.94 203 TYR A CA 1
ATOM 1473 C C . TYR A 1 203 ? 7.723 -7.609 -8.93 1 98.94 203 TYR A C 1
ATOM 1475 O O . TYR A 1 203 ? 7.445 -7.059 -10 1 98.94 203 TYR A O 1
ATOM 1483 N N . ILE A 1 204 ? 7.605 -8.898 -8.734 1 98.94 204 ILE A N 1
ATOM 1484 C CA . ILE A 1 204 ? 6.992 -9.828 -9.68 1 98.94 204 ILE A CA 1
ATOM 1485 C C . ILE A 1 204 ? 5.742 -10.445 -9.055 1 98.94 204 ILE A C 1
ATOM 1487 O O . ILE A 1 204 ? 5.805 -11.008 -7.957 1 98.94 204 ILE A O 1
ATOM 1491 N N . HIS A 1 205 ? 4.656 -10.297 -9.688 1 98.94 205 HIS A N 1
ATOM 1492 C CA . HIS A 1 205 ? 3.398 -10.898 -9.266 1 98.94 205 HIS A CA 1
ATOM 1493 C C . HIS A 1 205 ? 3.006 -12.055 -10.188 1 98.94 205 HIS A C 1
ATOM 1495 O O . HIS A 1 205 ? 2.535 -11.828 -11.305 1 98.94 205 HIS A O 1
ATOM 1501 N N . ALA A 1 206 ? 3.152 -13.273 -9.695 1 98.88 206 ALA A N 1
ATOM 1502 C CA . ALA A 1 206 ? 2.984 -14.445 -10.555 1 98.88 206 ALA A CA 1
ATOM 1503 C C . ALA A 1 206 ? 1.732 -15.227 -10.172 1 98.88 206 ALA A C 1
ATOM 1505 O O . ALA A 1 206 ? 1.58 -15.641 -9.016 1 98.88 206 ALA A O 1
ATOM 1506 N N . GLN A 1 207 ? 0.879 -15.398 -11.133 1 98.75 207 GLN A N 1
ATOM 1507 C CA . GLN A 1 207 ? -0.273 -16.266 -10.945 1 98.75 207 GLN A CA 1
ATOM 1508 C C . GLN A 1 207 ? 0.156 -17.734 -10.859 1 98.75 207 GLN A C 1
ATOM 1510 O O . GLN A 1 207 ? 0.891 -18.219 -11.719 1 98.75 207 GLN A O 1
ATOM 1515 N N . ALA A 1 208 ? -0.289 -18.375 -9.836 1 98.25 208 ALA A N 1
ATOM 1516 C CA . ALA A 1 208 ? 0.107 -19.766 -9.594 1 98.25 208 ALA A CA 1
ATOM 1517 C C . ALA A 1 208 ? -1.08 -20.594 -9.117 1 98.25 208 ALA A C 1
ATOM 1519 O O . ALA A 1 208 ? -1.297 -20.75 -7.918 1 98.25 208 ALA A O 1
ATOM 1520 N N . PRO A 1 209 ? -1.79 -21.25 -10.016 1 98.25 209 PRO A N 1
ATOM 1521 C CA . PRO A 1 209 ? -2.979 -22.016 -9.641 1 98.25 209 PRO A CA 1
ATOM 1522 C C . PRO A 1 209 ? -2.643 -23.25 -8.805 1 98.25 209 PRO A C 1
ATOM 1524 O O . PRO A 1 209 ? -1.846 -24.094 -9.227 1 98.25 209 PRO A O 1
ATOM 1527 N N . CYS A 1 210 ? -3.174 -23.297 -7.637 1 97.69 210 CYS A N 1
ATOM 1528 C CA . CYS A 1 210 ? -3.035 -24.453 -6.762 1 97.69 210 CYS A CA 1
ATOM 1529 C C . CYS A 1 210 ? -4.098 -25.5 -7.07 1 97.69 210 CYS A C 1
ATOM 1531 O O . CYS A 1 210 ? -5.289 -25.266 -6.867 1 97.69 210 CYS A O 1
ATOM 1533 N N . PRO A 1 211 ? -3.68 -26.672 -7.555 1 96.44 211 PRO A N 1
ATOM 1534 C CA . PRO A 1 211 ? -4.691 -27.656 -7.949 1 96.44 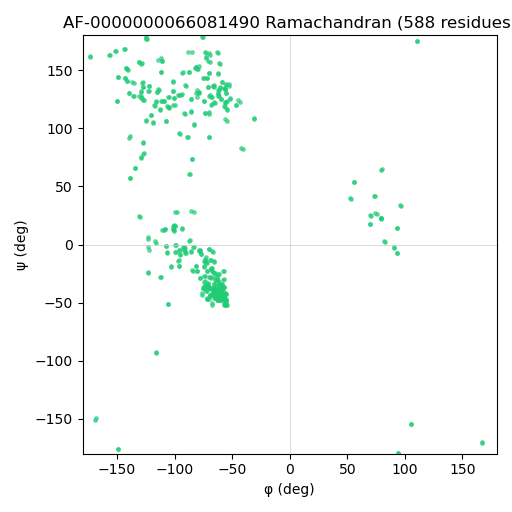211 PRO A CA 1
ATOM 1535 C C . PRO A 1 211 ? -5.578 -28.094 -6.785 1 96.44 211 PRO A C 1
ATOM 1537 O O . PRO A 1 211 ? -6.801 -28.172 -6.93 1 96.44 211 PRO A O 1
ATOM 1540 N N . THR A 1 212 ? -5.016 -28.344 -5.66 1 94.5 212 THR A N 1
ATOM 1541 C CA . THR A 1 212 ? -5.773 -28.797 -4.496 1 94.5 212 THR A CA 1
ATOM 1542 C C . THR A 1 212 ? -6.668 -27.672 -3.975 1 94.5 212 THR A C 1
ATOM 1544 O O . THR A 1 212 ? -7.844 -27.906 -3.676 1 94.5 212 THR A O 1
ATOM 1547 N N . GLY A 1 213 ? -6.152 -26.516 -3.908 1 96.38 213 GLY A N 1
ATOM 1548 C CA . GLY A 1 213 ? -6.891 -25.406 -3.338 1 96.38 213 GLY A CA 1
ATOM 1549 C C . GLY A 1 213 ? -7.977 -24.875 -4.254 1 96.38 213 GLY A C 1
ATOM 1550 O O . GLY A 1 213 ? -9.047 -24.484 -3.791 1 96.38 213 GLY A O 1
ATOM 1551 N N . TRP A 1 214 ? -7.695 -24.844 -5.543 1 97.81 214 TRP A N 1
ATOM 1552 C CA . TRP A 1 214 ? -8.656 -24.328 -6.516 1 97.81 214 TRP A CA 1
ATOM 1553 C C . TRP A 1 214 ? -9.633 -25.422 -6.934 1 97.81 214 TRP A C 1
ATOM 1555 O O . TRP A 1 214 ? -10.727 -25.141 -7.434 1 97.81 214 TRP A O 1
ATOM 1565 N N . GLY A 1 215 ? -9.195 -26.672 -6.742 1 97.19 215 GLY A N 1
ATOM 1566 C CA . GLY A 1 215 ? -10.062 -27.812 -7.027 1 97.19 215 GLY A CA 1
ATOM 1567 C C . GLY A 1 215 ? -10.133 -28.156 -8.5 1 97.19 215 GLY A C 1
ATOM 1568 O O . GLY A 1 215 ? -11.219 -28.172 -9.086 1 97.19 215 GLY A O 1
ATOM 1569 N N . PHE A 1 216 ? -9.031 -28.547 -9.062 1 97.62 216 PHE A N 1
ATOM 1570 C CA . PHE A 1 216 ? -8.969 -29.031 -10.438 1 97.62 216 PHE A CA 1
ATOM 1571 C C . PHE A 1 216 ? -7.969 -30.172 -10.57 1 97.62 216 PHE A C 1
ATOM 1573 O O . PHE A 1 216 ? -7.25 -30.484 -9.617 1 97.62 216 PHE A O 1
ATOM 1580 N N . ASP A 1 217 ? -7.965 -30.859 -11.672 1 96.88 217 ASP A N 1
ATOM 1581 C CA . ASP A 1 217 ? -7.059 -31.984 -11.914 1 96.88 217 ASP A CA 1
ATOM 1582 C C . ASP A 1 217 ? -5.602 -31.531 -11.906 1 96.88 217 ASP A C 1
ATOM 1584 O O . ASP A 1 217 ? -5.254 -30.531 -12.547 1 96.88 217 ASP A O 1
ATOM 1588 N N . THR A 1 218 ? -4.766 -32.156 -11.156 1 94.81 218 THR A N 1
ATOM 1589 C CA . THR A 1 218 ? -3.381 -31.766 -10.914 1 94.81 218 THR A CA 1
ATOM 1590 C C . THR A 1 218 ? -2.609 -31.672 -12.227 1 94.81 218 THR A C 1
ATOM 1592 O O . THR A 1 218 ? -1.593 -30.984 -12.305 1 94.81 218 THR A O 1
ATOM 1595 N N . SER A 1 219 ? -3.049 -32.344 -13.258 1 95.81 219 SER A N 1
ATOM 1596 C CA . SER A 1 219 ? -2.367 -32.312 -14.547 1 95.81 219 SER A CA 1
ATOM 1597 C C . SER A 1 219 ? -2.686 -31.047 -15.32 1 95.81 219 SER A C 1
ATOM 1599 O O . SER A 1 219 ? -2.062 -30.766 -16.344 1 95.81 219 SER A O 1
ATOM 1601 N N . LYS A 1 220 ? -3.59 -30.219 -14.789 1 97 220 LYS A N 1
ATOM 1602 C CA . LYS A 1 220 ? -4.109 -29.094 -15.562 1 97 220 LYS A CA 1
ATOM 1603 C C . LYS A 1 220 ? -3.58 -27.766 -15.031 1 97 220 LYS A C 1
ATOM 1605 O O . LYS A 1 220 ? -4.078 -26.703 -15.391 1 97 220 LYS A O 1
ATOM 1610 N N . THR A 1 221 ? -2.57 -27.828 -14.164 1 97 221 THR A N 1
ATOM 1611 C CA . THR A 1 221 ? -2.074 -26.641 -13.484 1 97 221 THR A CA 1
ATOM 1612 C C . THR A 1 221 ? -1.691 -25.562 -14.5 1 97 221 THR A C 1
ATOM 1614 O O . THR A 1 221 ? -2.188 -24.438 -14.438 1 97 221 THR A O 1
ATOM 1617 N N . LEU A 1 222 ? -0.899 -25.844 -15.469 1 97.38 222 LEU A N 1
ATOM 1618 C CA . LEU A 1 222 ? -0.422 -24.875 -16.438 1 97.38 222 LEU A CA 1
ATOM 1619 C C . LEU A 1 222 ? -1.544 -24.453 -17.375 1 97.38 222 LEU A C 1
ATOM 1621 O O . LEU A 1 222 ? -1.6 -23.297 -17.812 1 97.38 222 LEU A O 1
ATOM 1625 N N . GLU A 1 223 ? -2.422 -25.422 -17.688 1 97.56 223 GLU A N 1
ATOM 1626 C CA . GLU A 1 223 ? -3.561 -25.125 -18.547 1 97.56 223 GLU A CA 1
ATOM 1627 C C . GLU A 1 223 ? -4.48 -24.094 -17.891 1 97.56 223 GLU A C 1
ATOM 1629 O O . GLU A 1 223 ? -4.914 -23.141 -18.547 1 97.56 223 GLU A O 1
ATOM 1634 N N . ILE A 1 224 ? -4.773 -24.297 -16.625 1 98.25 224 ILE A N 1
ATOM 1635 C CA . ILE A 1 224 ? -5.637 -23.375 -15.898 1 98.25 224 ILE A CA 1
ATOM 1636 C C . ILE A 1 224 ? -4.965 -22 -15.797 1 98.25 224 ILE A C 1
ATOM 1638 O O . ILE A 1 224 ? -5.625 -20.969 -15.922 1 98.25 224 ILE A O 1
ATOM 1642 N N . ALA A 1 225 ? -3.654 -22.016 -15.578 1 98.62 225 ALA A N 1
ATOM 1643 C CA . ALA A 1 225 ? -2.893 -20.766 -15.539 1 98.62 225 ALA A CA 1
ATOM 1644 C C . ALA A 1 225 ? -3.025 -20 -16.844 1 98.62 225 ALA A C 1
ATOM 1646 O O . ALA A 1 225 ? -3.275 -18.797 -16.844 1 98.62 225 ALA A O 1
ATOM 1647 N N . LYS A 1 226 ? -2.91 -20.688 -17.953 1 98.25 226 LYS A N 1
ATOM 1648 C CA . LYS A 1 226 ? -3.037 -20.062 -19.266 1 98.25 226 LYS A CA 1
ATOM 1649 C C . LYS A 1 226 ? -4.445 -19.516 -19.484 1 98.25 226 LYS A C 1
ATOM 1651 O O . LYS A 1 226 ? -4.621 -18.438 -20.047 1 98.25 226 LYS A O 1
ATOM 1656 N N . LEU A 1 227 ? -5.395 -20.281 -19.062 1 98.38 227 LEU A N 1
ATOM 1657 C CA . LEU A 1 227 ? -6.793 -19.922 -19.25 1 98.38 227 LEU A CA 1
ATOM 1658 C C . LEU A 1 227 ? -7.113 -18.594 -18.562 1 98.38 227 LEU A C 1
ATOM 1660 O O . LEU A 1 227 ? -7.906 -17.797 -19.078 1 98.38 227 LEU A O 1
ATOM 1664 N N . ALA A 1 228 ? -6.562 -18.375 -17.391 1 98.69 228 ALA A N 1
ATOM 1665 C CA . ALA A 1 228 ? -6.77 -17.125 -16.672 1 98.69 228 ALA A CA 1
ATOM 1666 C C . ALA A 1 228 ? -6.348 -15.938 -17.531 1 98.69 228 ALA A C 1
ATOM 1668 O O . ALA A 1 228 ? -7.012 -14.898 -17.547 1 98.69 228 ALA A O 1
ATOM 1669 N N . VAL A 1 229 ? -5.211 -16.062 -18.234 1 98.69 229 VAL A N 1
ATOM 1670 C CA . VAL A 1 229 ? -4.691 -15.016 -19.094 1 98.69 229 VAL A CA 1
ATOM 1671 C C . VAL A 1 229 ? -5.562 -14.898 -20.344 1 98.69 229 VAL A C 1
ATOM 1673 O O . VAL A 1 229 ? -5.934 -13.789 -20.75 1 98.69 229 VAL A O 1
ATOM 1676 N N . GLU A 1 230 ? -5.992 -16 -20.891 1 98.62 230 GLU A N 1
ATOM 1677 C CA . GLU A 1 230 ? -6.746 -16.031 -22.141 1 98.62 230 GLU A CA 1
ATOM 1678 C C . GLU A 1 230 ? -8.156 -15.492 -21.938 1 98.62 230 GLU A C 1
ATOM 1680 O O . GLU A 1 230 ? -8.812 -15.086 -22.906 1 98.62 230 GLU A O 1
ATOM 1685 N N . THR A 1 231 ? -8.695 -15.508 -20.75 1 98.75 231 THR A N 1
ATOM 1686 C CA . THR A 1 231 ? -10.008 -14.945 -20.453 1 98.75 231 THR A CA 1
ATOM 1687 C C . THR A 1 231 ? -9.891 -13.484 -20.031 1 98.75 231 THR A C 1
ATOM 1689 O O . THR A 1 231 ? -10.891 -12.852 -19.688 1 98.75 231 THR A O 1
ATOM 1692 N N . CYS A 1 232 ? -8.711 -12.961 -19.938 1 98.75 232 CYS A N 1
ATOM 1693 C CA . CYS A 1 232 ? -8.391 -11.57 -19.594 1 98.75 232 CYS A CA 1
ATOM 1694 C C . CYS A 1 232 ? -8.695 -11.281 -18.141 1 98.75 232 CYS A C 1
ATOM 1696 O O . CYS A 1 232 ? -8.805 -10.117 -17.75 1 98.75 232 CYS A O 1
ATOM 1698 N N . LEU A 1 233 ? -8.828 -12.336 -17.328 1 98.75 233 LEU A N 1
ATOM 1699 C CA . LEU A 1 233 ? -9 -12.141 -15.898 1 98.75 233 LEU A CA 1
ATOM 1700 C C . LEU A 1 233 ? -7.66 -11.898 -15.219 1 98.75 233 LEU A C 1
ATOM 1702 O O . LEU A 1 233 ? -7.617 -11.398 -14.086 1 98.75 233 LEU A O 1
ATOM 1706 N N . TRP A 1 234 ? -6.559 -12.289 -15.922 1 98.75 234 TRP A N 1
ATOM 1707 C CA . TRP A 1 234 ? -5.207 -12.062 -15.414 1 98.75 234 TRP A CA 1
ATOM 1708 C C . TRP A 1 234 ? -4.348 -11.352 -16.453 1 98.75 234 TRP A C 1
ATOM 1710 O O . TRP A 1 234 ? -3.619 -11.992 -17.219 1 98.75 234 TRP A O 1
ATOM 1720 N N . PRO A 1 235 ? -4.363 -10.031 -16.469 1 98.75 235 PRO A N 1
ATOM 1721 C CA . PRO A 1 235 ? -3.5 -9.305 -17.406 1 98.75 235 PRO A CA 1
ATOM 1722 C C . PRO A 1 235 ? -2.016 -9.477 -17.094 1 98.75 235 PRO A C 1
ATOM 1724 O O . PRO A 1 235 ? -1.623 -9.445 -15.922 1 98.75 235 PRO A O 1
ATOM 1727 N N . MET A 1 236 ? -1.21 -9.695 -18.062 1 98.81 236 MET A N 1
ATOM 1728 C CA . MET A 1 236 ? 0.245 -9.734 -17.938 1 98.81 236 MET A CA 1
ATOM 1729 C C . MET A 1 236 ? 0.874 -8.469 -18.5 1 98.81 236 MET A C 1
ATOM 1731 O O . MET A 1 236 ? 0.742 -8.18 -19.688 1 98.81 236 MET A O 1
ATOM 1735 N N . TYR A 1 237 ? 1.532 -7.742 -17.672 1 98.88 237 TYR A N 1
ATOM 1736 C CA . TYR A 1 237 ? 2.1 -6.461 -18.078 1 98.88 237 TYR A CA 1
ATOM 1737 C C . TYR A 1 237 ? 3.346 -6.129 -17.266 1 98.88 237 TYR A C 1
ATOM 1739 O O . TYR A 1 237 ? 3.678 -6.836 -16.312 1 98.88 237 TYR A O 1
ATOM 1747 N N . GLU A 1 238 ? 4.094 -5.176 -17.688 1 98.88 238 GLU A N 1
ATOM 1748 C CA . GLU A 1 238 ? 5.266 -4.621 -17.016 1 98.88 238 GLU A CA 1
ATOM 1749 C C . GLU A 1 238 ? 5.109 -3.119 -16.781 1 98.88 238 GLU A C 1
ATOM 1751 O O . GLU A 1 238 ? 4.578 -2.404 -17.641 1 98.88 238 GLU A O 1
ATOM 1756 N N . MET A 1 239 ? 5.457 -2.717 -15.648 1 98.75 239 MET A N 1
ATOM 1757 C CA . MET A 1 239 ? 5.539 -1.301 -15.305 1 98.75 239 MET A CA 1
ATOM 1758 C C . MET A 1 239 ? 6.98 -0.898 -14.992 1 98.75 239 MET A C 1
ATOM 1760 O O . MET A 1 239 ? 7.684 -1.602 -14.266 1 98.75 239 MET A O 1
ATOM 1764 N N . GLU A 1 240 ? 7.414 0.14 -15.562 1 98.69 240 GLU A N 1
ATOM 1765 C CA . GLU A 1 240 ? 8.68 0.782 -15.227 1 98.69 240 GLU A CA 1
ATOM 1766 C C . GLU A 1 240 ? 8.461 2.199 -14.703 1 98.69 240 GLU A C 1
ATOM 1768 O O . GLU A 1 240 ? 7.891 3.041 -15.398 1 98.69 240 GLU A O 1
ATOM 1773 N N . ASN A 1 241 ? 8.875 2.43 -13.523 1 97.12 241 ASN A N 1
ATOM 1774 C CA . ASN A 1 241 ? 8.719 3.717 -12.852 1 97.12 241 ASN A CA 1
ATOM 1775 C C . ASN A 1 241 ? 7.273 4.191 -12.875 1 97.12 241 ASN A C 1
ATOM 1777 O O . ASN A 1 241 ? 7 5.348 -13.203 1 97.12 241 ASN A O 1
ATOM 1781 N N . GLY A 1 242 ? 6.383 3.209 -12.672 1 96.19 242 GLY A N 1
ATOM 1782 C CA . GLY A 1 242 ? 4.977 3.518 -12.461 1 96.19 242 GLY A CA 1
ATOM 1783 C C . GLY A 1 242 ? 4.176 3.553 -13.75 1 96.19 242 GLY A C 1
ATOM 1784 O O . GLY A 1 242 ? 2.953 3.717 -13.727 1 96.19 242 GLY A O 1
ATOM 1785 N N . GLU A 1 243 ? 4.855 3.367 -14.867 1 97.12 243 GLU A N 1
ATOM 1786 C CA . GLU A 1 243 ? 4.176 3.424 -16.156 1 97.12 243 GLU A CA 1
ATOM 1787 C C . GLU A 1 243 ? 4.164 2.057 -16.844 1 97.12 243 GLU A C 1
ATOM 1789 O O . GLU A 1 243 ? 5.184 1.361 -16.859 1 97.12 243 GLU A O 1
ATOM 1794 N N . ILE A 1 244 ? 3.01 1.672 -17.344 1 98.25 244 ILE A N 1
ATOM 1795 C CA . ILE A 1 244 ? 2.924 0.423 -18.094 1 98.25 244 ILE A CA 1
ATOM 1796 C C . ILE A 1 244 ? 3.746 0.533 -19.375 1 98.25 244 ILE A C 1
ATOM 1798 O O . ILE A 1 244 ? 3.518 1.43 -20.188 1 98.25 244 ILE A O 1
ATOM 1802 N N . THR A 1 245 ? 4.688 -0.319 -19.547 1 98.62 245 THR A N 1
ATOM 1803 C CA . THR A 1 245 ? 5.594 -0.236 -20.688 1 98.62 245 THR A CA 1
ATOM 1804 C C . THR A 1 245 ? 5.363 -1.402 -21.641 1 98.62 245 THR A C 1
ATOM 1806 O O . THR A 1 245 ? 5.684 -1.31 -22.828 1 98.62 245 THR A O 1
ATOM 1809 N N . GLN A 1 246 ? 4.891 -2.525 -21.125 1 98.5 246 GLN A N 1
ATOM 1810 C CA . GLN A 1 246 ? 4.621 -3.713 -21.922 1 98.5 246 GLN A CA 1
ATOM 1811 C C . GLN A 1 246 ? 3.354 -4.422 -21.453 1 98.5 246 GLN A C 1
ATOM 1813 O O . GLN A 1 246 ? 3.076 -4.465 -20.25 1 98.5 246 GLN A O 1
ATOM 1818 N N . VAL A 1 247 ? 2.584 -4.918 -22.391 1 98.69 247 VAL A N 1
ATOM 1819 C CA . VAL A 1 247 ? 1.379 -5.691 -22.109 1 98.69 247 VAL A CA 1
ATOM 1820 C C . VAL A 1 247 ? 1.271 -6.863 -23.078 1 98.69 247 VAL A C 1
ATOM 1822 O O . VAL A 1 247 ? 1.521 -6.711 -24.281 1 98.69 247 VAL A O 1
ATOM 1825 N N . ARG A 1 248 ? 1.048 -8.016 -22.547 1 98.38 248 ARG A N 1
ATOM 1826 C CA . ARG A 1 248 ? 0.748 -9.141 -23.438 1 98.38 248 ARG A CA 1
ATOM 1827 C C . ARG A 1 248 ? -0.671 -9.039 -23.984 1 98.38 248 ARG A C 1
ATOM 1829 O O . ARG A 1 248 ? -1.64 -9.031 -23.219 1 98.38 248 ARG A O 1
ATOM 1836 N N . LYS A 1 249 ? -0.774 -9.039 -25.266 1 98.31 249 LYS A N 1
ATOM 1837 C CA . LYS A 1 249 ? -2.084 -8.953 -25.891 1 98.31 249 LYS A CA 1
ATOM 1838 C C . LYS A 1 249 ? -2.783 -10.305 -25.906 1 98.31 249 LYS A C 1
ATOM 1840 O O . LYS A 1 249 ? -2.129 -11.352 -25.828 1 98.31 249 LYS A O 1
ATOM 1845 N N . VAL A 1 250 ? -4.047 -10.203 -25.875 1 97.88 250 VAL A N 1
ATOM 1846 C CA . VAL A 1 250 ? -4.906 -11.375 -26.016 1 97.88 250 VAL A CA 1
ATOM 1847 C C . VAL A 1 250 ? -5.781 -11.234 -27.25 1 97.88 250 VAL A C 1
ATOM 1849 O O . VAL A 1 250 ? -6.746 -10.461 -27.25 1 97.88 250 VAL A O 1
ATOM 1852 N N . LYS A 1 251 ? -5.551 -11.875 -28.312 1 94.75 251 LYS A N 1
ATOM 1853 C CA . LYS A 1 251 ? -6.18 -11.695 -29.609 1 94.75 251 LYS A CA 1
ATOM 1854 C C . LYS A 1 251 ? -7.652 -12.102 -29.578 1 94.75 251 LYS A C 1
ATOM 1856 O O . LYS A 1 251 ? -8.516 -11.367 -30.078 1 94.75 251 LYS A O 1
ATOM 1861 N N . ASN A 1 252 ? -8.016 -13.195 -29.109 1 95.44 252 ASN A N 1
ATOM 1862 C CA . ASN A 1 252 ? -9.367 -13.727 -29.031 1 95.44 252 ASN A CA 1
ATOM 1863 C C . ASN A 1 252 ? -9.719 -14.164 -27.609 1 95.44 252 ASN A C 1
ATOM 1865 O O . ASN A 1 252 ? -9.727 -15.359 -27.297 1 95.44 252 ASN A O 1
ATOM 1869 N N . PRO A 1 253 ? -10.031 -13.164 -26.812 1 97.69 253 PRO A N 1
ATOM 1870 C CA . PRO A 1 253 ? -10.328 -13.523 -25.422 1 97.69 253 PRO A CA 1
ATOM 1871 C C . PRO A 1 253 ? -11.445 -14.562 -25.312 1 97.69 253 PRO A C 1
ATOM 1873 O O . PRO A 1 253 ? -12.461 -14.453 -26 1 97.69 253 PRO A O 1
ATOM 1876 N N . ARG A 1 254 ? -11.211 -15.57 -24.484 1 98.19 254 ARG A N 1
ATOM 1877 C CA . ARG A 1 254 ? -12.211 -16.594 -24.203 1 98.19 254 ARG A CA 1
ATOM 1878 C C . ARG A 1 254 ? -13.203 -16.109 -23.156 1 98.19 254 ARG A C 1
ATOM 1880 O O . ARG A 1 254 ? -12.883 -15.219 -22.359 1 98.19 254 ARG A O 1
ATOM 1887 N N . PRO A 1 255 ? -14.461 -16.641 -23.172 1 98.25 255 PRO A N 1
ATOM 1888 C CA . PRO A 1 255 ? -15.398 -16.281 -22.109 1 98.25 255 PRO A CA 1
ATOM 1889 C C . PRO A 1 255 ? -14.922 -16.719 -20.734 1 98.25 255 PRO A C 1
ATOM 1891 O O . PRO A 1 255 ? -14.336 -17.797 -20.594 1 98.25 255 PRO A O 1
ATOM 1894 N N . VAL A 1 256 ? -15.258 -15.945 -19.734 1 98.75 256 VAL A N 1
ATOM 1895 C CA . VAL A 1 256 ? -14.773 -16.219 -18.375 1 98.75 256 VAL A CA 1
ATOM 1896 C C . VAL A 1 256 ? -15.352 -17.547 -17.875 1 98.75 256 VAL A C 1
ATOM 1898 O O . VAL A 1 256 ? -14.766 -18.203 -17.016 1 98.75 256 VAL A O 1
ATOM 1901 N N . GLU A 1 257 ? -16.469 -17.969 -18.406 1 98.62 257 GLU A N 1
ATOM 1902 C CA . GLU A 1 257 ? -17.125 -19.188 -17.969 1 98.62 257 GLU A CA 1
ATOM 1903 C C . GLU A 1 257 ? -16.203 -20.391 -18.141 1 98.62 257 GLU A C 1
ATOM 1905 O O . GLU A 1 257 ? -16.266 -21.344 -17.344 1 98.62 257 GLU A O 1
ATOM 1910 N N . GLU A 1 258 ? -15.383 -20.391 -19.172 1 98.5 258 GLU A N 1
ATOM 1911 C CA . GLU A 1 258 ? -14.461 -21.5 -19.406 1 98.5 258 GLU A CA 1
ATOM 1912 C C . GLU A 1 258 ? -13.461 -21.641 -18.266 1 98.5 258 GLU A C 1
ATOM 1914 O O . GLU A 1 258 ? -13.125 -22.75 -17.875 1 98.5 258 GLU A O 1
ATOM 1919 N N . TYR A 1 259 ? -13.047 -20.531 -17.828 1 98.62 259 TYR A N 1
ATOM 1920 C CA . TYR A 1 259 ? -12.125 -20.516 -16.703 1 98.62 259 TYR A CA 1
ATOM 1921 C C . TYR A 1 259 ? -12.828 -20.938 -15.414 1 98.62 259 TYR A C 1
ATOM 1923 O O . TYR A 1 259 ? -12.305 -21.75 -14.648 1 98.62 259 TYR A O 1
ATOM 1931 N N . LEU A 1 260 ? -13.992 -20.391 -15.156 1 98.69 260 LEU A N 1
ATOM 1932 C CA . LEU A 1 260 ? -14.727 -20.609 -13.922 1 98.69 260 LEU A CA 1
ATOM 1933 C C . LEU A 1 260 ? -15.18 -22.062 -13.805 1 98.69 260 LEU A C 1
ATOM 1935 O O . LEU A 1 260 ? -15.109 -22.656 -12.727 1 98.69 260 LEU A O 1
ATOM 1939 N N . ARG A 1 261 ? -15.508 -22.719 -14.922 1 97.94 261 ARG A N 1
ATOM 1940 C CA . ARG A 1 261 ? -16 -24.094 -14.93 1 97.94 261 ARG A CA 1
ATOM 1941 C C . ARG A 1 261 ? -14.883 -25.094 -14.664 1 97.94 261 ARG A C 1
ATOM 1943 O O . ARG A 1 261 ? -15.125 -26.203 -14.195 1 97.94 261 ARG A O 1
ATOM 1950 N N . ALA A 1 262 ? -13.703 -24.656 -14.852 1 97.94 262 ALA A N 1
ATOM 1951 C CA . ALA A 1 262 ? -12.57 -25.578 -14.805 1 97.94 262 ALA A CA 1
ATOM 1952 C C . ALA A 1 262 ? -12.117 -25.797 -13.367 1 97.94 262 ALA A C 1
ATOM 1954 O O . ALA A 1 262 ? -11.234 -26.641 -13.109 1 97.94 262 ALA A O 1
ATOM 1955 N N . GLN A 1 263 ? -12.734 -25.141 -12.406 1 97.62 263 GLN A N 1
ATOM 1956 C CA . GLN A 1 263 ? -12.266 -25.203 -11.023 1 97.62 263 GLN A CA 1
ATOM 1957 C C . GLN A 1 263 ? -13.43 -25.281 -10.047 1 97.62 263 GLN A C 1
ATOM 1959 O O . GLN A 1 263 ? -14.492 -24.703 -10.289 1 97.62 263 GLN A O 1
ATOM 1964 N N . LYS A 1 264 ? -13.266 -25.906 -8.93 1 97.88 264 LYS A N 1
ATOM 1965 C CA . LYS A 1 264 ? -14.328 -26.188 -7.965 1 97.88 264 LYS A CA 1
ATOM 1966 C C . LYS A 1 264 ? -14.719 -24.906 -7.219 1 97.88 264 LYS A C 1
ATOM 1968 O O . LYS A 1 264 ? -15.883 -24.75 -6.828 1 97.88 264 LYS A O 1
ATOM 1973 N N . ARG A 1 265 ? -13.773 -24.016 -7.02 1 98 265 ARG A N 1
ATOM 1974 C CA . ARG A 1 265 ? -13.992 -22.875 -6.148 1 98 265 ARG A CA 1
ATOM 1975 C C . ARG A 1 265 ? -15.031 -21.922 -6.742 1 98 265 ARG A C 1
ATOM 1977 O O . ARG A 1 265 ? -15.469 -20.984 -6.082 1 98 265 ARG A O 1
ATOM 1984 N N . PHE A 1 266 ? -15.508 -22.156 -7.984 1 98.38 266 PHE A N 1
ATOM 1985 C CA . PHE A 1 266 ? -16.516 -21.312 -8.617 1 98.38 266 PHE A CA 1
ATOM 1986 C C . PHE A 1 266 ? -17.734 -22.141 -9.023 1 98.38 266 PHE A C 1
ATOM 1988 O O . PHE A 1 266 ? -18.656 -21.625 -9.664 1 98.38 266 PHE A O 1
ATOM 1995 N N . LYS A 1 267 ? -17.766 -23.391 -8.688 1 97.25 267 LYS A N 1
ATOM 1996 C CA . LYS A 1 267 ? -18.812 -24.312 -9.133 1 97.25 267 LYS A CA 1
ATOM 1997 C C . LYS A 1 267 ? -20.188 -23.797 -8.727 1 97.25 267 LYS A C 1
ATOM 1999 O O . LYS A 1 267 ? -21.156 -23.953 -9.477 1 97.25 267 LYS A O 1
ATOM 2004 N N . HIS A 1 268 ? -20.297 -23.203 -7.613 1 97.81 268 HIS A N 1
ATOM 2005 C CA . HIS A 1 268 ? -21.562 -22.75 -7.055 1 97.81 268 HIS A CA 1
ATOM 2006 C C . HIS A 1 268 ? -22.219 -21.703 -7.957 1 97.81 268 HIS A C 1
ATOM 2008 O O . HIS A 1 268 ? -23.438 -21.562 -7.953 1 97.81 268 HIS A O 1
ATOM 2014 N N . LEU A 1 269 ? -21.453 -20.984 -8.758 1 98 269 LEU A N 1
ATOM 2015 C CA . LEU A 1 269 ? -22 -19.938 -9.617 1 98 269 LEU A CA 1
ATOM 2016 C C . LEU A 1 269 ? -22.875 -20.547 -10.703 1 98 269 LEU A C 1
ATOM 2018 O O . LEU A 1 269 ? -23.75 -19.859 -11.25 1 98 269 LEU A O 1
ATOM 2022 N N . PHE A 1 270 ? -22.672 -21.766 -11.008 1 97.44 270 PHE A N 1
ATOM 2023 C CA . PHE A 1 270 ? -23.391 -22.422 -12.102 1 97.44 270 PHE A CA 1
ATOM 2024 C C . PHE A 1 270 ? -24.594 -23.188 -11.57 1 97.44 270 PHE A C 1
ATOM 2026 O O . PHE A 1 270 ? -25.406 -23.688 -12.352 1 97.44 270 PHE A O 1
ATOM 2033 N N . THR A 1 271 ? -24.781 -23.25 -10.266 1 95.69 271 THR A N 1
ATOM 2034 C CA . THR A 1 271 ? -25.859 -24.047 -9.695 1 95.69 271 THR A CA 1
ATOM 2035 C C . THR A 1 271 ? -26.766 -23.172 -8.82 1 95.69 271 THR A C 1
ATOM 2037 O O . THR A 1 271 ? -27.953 -23.469 -8.656 1 95.69 271 THR A O 1
ATOM 2040 N N . MET A 1 272 ? -26.312 -22.141 -8.328 1 95.5 272 MET A N 1
ATOM 2041 C CA . MET A 1 272 ? -27.047 -21.312 -7.391 1 95.5 272 MET A CA 1
ATOM 2042 C C . MET A 1 272 ? -27.906 -20.281 -8.133 1 95.5 272 MET A C 1
ATOM 2044 O O . MET A 1 272 ? -27.5 -19.797 -9.195 1 95.5 272 MET A O 1
ATOM 2048 N N . GLU A 1 273 ? -29.047 -19.953 -7.496 1 95.5 273 GLU A N 1
ATOM 2049 C CA . GLU A 1 273 ? -29.844 -18.859 -8.008 1 95.5 273 GLU A CA 1
ATOM 2050 C C . GLU A 1 273 ? -29.078 -17.531 -7.957 1 95.5 273 GLU A C 1
ATOM 2052 O O . GLU A 1 273 ? -28.453 -17.219 -6.941 1 95.5 273 GLU A O 1
ATOM 2057 N N . GLY A 1 274 ? -29.078 -16.859 -9.039 1 95.81 274 GLY A N 1
ATOM 2058 C CA . GLY A 1 274 ? -28.359 -15.609 -9.109 1 95.81 274 GLY A CA 1
ATOM 2059 C C . GLY A 1 274 ? -26.938 -15.758 -9.633 1 95.81 274 GLY A C 1
ATOM 2060 O O . GLY A 1 274 ? -26.25 -14.766 -9.859 1 95.81 274 GLY A O 1
ATOM 2061 N N . GLY A 1 275 ? -26.516 -17 -9.797 1 96.94 275 GLY A N 1
ATOM 2062 C CA . GLY A 1 275 ? -25.172 -17.281 -10.266 1 96.94 275 GLY A CA 1
ATOM 2063 C C . GLY A 1 275 ? -24.859 -16.656 -11.609 1 96.94 275 GLY A C 1
ATOM 2064 O O . GLY A 1 275 ? -23.75 -16.156 -11.836 1 96.94 275 GLY A O 1
ATOM 2065 N N . GLU A 1 276 ? -25.828 -16.641 -12.492 1 97.25 276 GLU A N 1
ATOM 2066 C CA . GLU A 1 276 ? -25.641 -16.078 -13.82 1 97.25 276 GLU A CA 1
ATOM 2067 C C . GLU A 1 276 ? -25.312 -14.594 -13.75 1 97.25 276 GLU A C 1
ATOM 2069 O O . GLU A 1 276 ? -24.484 -14.094 -14.523 1 97.25 276 GLU A O 1
ATOM 2074 N N . GLU A 1 277 ? -26.016 -13.914 -12.852 1 97.81 277 GLU A N 1
ATOM 2075 C CA . GLU A 1 277 ? -25.734 -12.492 -12.672 1 97.81 277 GLU A CA 1
ATOM 2076 C C . GLU A 1 277 ? -24.328 -12.266 -12.133 1 97.81 277 GLU A C 1
ATOM 2078 O O . GLU A 1 277 ? -23.656 -11.297 -12.5 1 97.81 277 GLU A O 1
ATOM 2083 N N . GLU A 1 278 ? -23.906 -13.141 -11.227 1 98 278 GLU A N 1
ATOM 2084 C CA . GLU A 1 278 ? -22.547 -13.047 -10.68 1 98 278 GLU A CA 1
ATOM 2085 C C . GLU A 1 278 ? -21.5 -13.289 -11.758 1 98 278 GLU A C 1
ATOM 2087 O O . GLU A 1 278 ? -20.469 -12.609 -11.797 1 98 278 GLU A O 1
ATOM 2092 N N . ILE A 1 279 ? -21.75 -14.219 -12.648 1 98.62 279 ILE A N 1
ATOM 2093 C CA . ILE A 1 279 ? -20.844 -14.523 -13.75 1 98.62 279 ILE A CA 1
ATOM 2094 C C . ILE A 1 279 ? -20.703 -13.305 -14.656 1 98.62 279 ILE A C 1
ATOM 2096 O O . ILE A 1 279 ? -19.625 -13 -15.141 1 98.62 279 ILE A O 1
ATOM 2100 N N . LYS A 1 280 ? -21.781 -12.594 -14.852 1 98.62 280 LYS A N 1
ATOM 2101 C CA . LYS A 1 280 ? -21.734 -11.375 -15.648 1 98.62 280 LYS A CA 1
ATOM 2102 C C . LYS A 1 280 ? -20.828 -10.328 -15.008 1 98.62 280 LYS A C 1
ATOM 2104 O O . LYS A 1 280 ? -20.125 -9.594 -15.703 1 98.62 280 LYS A O 1
ATOM 2109 N N . LYS A 1 281 ? -20.906 -10.25 -13.672 1 98.38 281 LYS A N 1
ATOM 2110 C CA . LYS A 1 281 ? -20.016 -9.328 -12.969 1 98.38 281 LYS A CA 1
ATOM 2111 C C . LYS A 1 281 ? -18.562 -9.703 -13.172 1 98.38 281 LYS A C 1
ATOM 2113 O O . LYS A 1 281 ? -17.703 -8.828 -13.32 1 98.38 281 LYS A O 1
ATOM 2118 N N . ILE A 1 282 ? -18.266 -10.977 -13.156 1 98.69 282 ILE A N 1
ATOM 2119 C CA . ILE A 1 282 ? -16.891 -11.445 -13.375 1 98.69 282 ILE A CA 1
ATOM 2120 C C . ILE A 1 282 ? -16.484 -11.156 -14.812 1 98.69 282 ILE A C 1
ATOM 2122 O O . ILE A 1 282 ? -15.344 -10.742 -15.062 1 98.69 282 ILE A O 1
ATOM 2126 N N . GLN A 1 283 ? -17.406 -11.344 -15.766 1 98.75 283 GLN A N 1
ATOM 2127 C CA . GLN A 1 283 ? -17.125 -10.969 -17.156 1 98.75 283 GLN A CA 1
ATOM 2128 C C . GLN A 1 283 ? -16.812 -9.477 -17.266 1 98.75 283 GLN A C 1
ATOM 2130 O O . GLN A 1 283 ? -15.938 -9.078 -18.031 1 98.75 283 GLN A O 1
ATOM 2135 N N . ALA A 1 284 ? -17.516 -8.695 -16.531 1 98.44 284 ALA A N 1
ATOM 2136 C CA . ALA A 1 284 ? -17.281 -7.254 -16.531 1 98.44 284 ALA A CA 1
ATOM 2137 C C . ALA A 1 284 ? -15.867 -6.922 -16.062 1 98.44 284 ALA A C 1
ATOM 2139 O O . ALA A 1 284 ? -15.258 -5.953 -16.531 1 98.44 284 ALA A O 1
ATOM 2140 N N . ILE A 1 285 ? -15.336 -7.695 -15.133 1 98.19 285 ILE A N 1
ATOM 2141 C CA . ILE A 1 285 ? -13.961 -7.52 -14.68 1 98.19 285 ILE A CA 1
ATOM 2142 C C . ILE A 1 285 ? -12.992 -7.766 -15.836 1 98.19 285 ILE A C 1
ATOM 2144 O O . ILE A 1 285 ? -12.062 -6.988 -16.047 1 98.19 285 ILE A O 1
ATOM 2148 N N . ALA A 1 286 ? -13.211 -8.836 -16.531 1 98.62 286 ALA A N 1
ATOM 2149 C CA . ALA A 1 286 ? -12.398 -9.133 -17.703 1 98.62 286 ALA A CA 1
ATOM 2150 C C . ALA A 1 286 ? -12.492 -8.008 -18.734 1 98.62 286 ALA A C 1
ATOM 2152 O O . ALA A 1 286 ? -11.477 -7.598 -19.312 1 98.62 286 ALA A O 1
ATOM 2153 N N . ASP A 1 287 ? -13.703 -7.535 -18.969 1 98.5 287 ASP A N 1
ATOM 2154 C CA . ASP A 1 287 ? -13.922 -6.449 -19.922 1 98.5 287 ASP A CA 1
ATOM 2155 C C . ASP A 1 287 ? -13.18 -5.184 -19.5 1 98.5 287 ASP A C 1
ATOM 2157 O O . ASP A 1 287 ? -12.594 -4.492 -20.328 1 98.5 287 ASP A O 1
ATOM 2161 N N . TRP A 1 288 ? -13.25 -4.926 -18.25 1 97.56 288 TRP A N 1
ATOM 2162 C CA . TRP A 1 288 ? -12.516 -3.773 -17.734 1 97.56 288 TRP A CA 1
ATOM 2163 C C . TRP A 1 288 ? -11.016 -3.934 -17.969 1 97.56 288 TRP A C 1
ATOM 2165 O O . TRP A 1 288 ? -10.344 -2.984 -18.375 1 97.56 288 TRP A O 1
ATOM 2175 N N . ASN A 1 289 ? -10.5 -5.102 -17.688 1 98.31 289 ASN A N 1
ATOM 2176 C CA . ASN A 1 289 ? -9.086 -5.363 -17.906 1 98.31 289 ASN A CA 1
ATOM 2177 C C . ASN A 1 289 ? -8.695 -5.129 -19.375 1 98.31 289 ASN A C 1
ATOM 2179 O O . ASN A 1 289 ? -7.645 -4.547 -19.656 1 98.31 289 ASN A O 1
ATOM 2183 N N . ILE A 1 290 ? -9.523 -5.617 -20.266 1 98.56 290 ILE A N 1
ATOM 2184 C CA . ILE A 1 290 ? -9.273 -5.469 -21.703 1 98.56 290 ILE A CA 1
ATOM 2185 C C . ILE A 1 290 ? -9.117 -3.99 -22.047 1 98.56 290 ILE A C 1
ATOM 2187 O O . ILE A 1 290 ? -8.164 -3.604 -22.734 1 98.56 290 ILE A O 1
ATOM 2191 N N . LYS A 1 291 ? -10.008 -3.209 -21.562 1 97.75 291 LYS A N 1
ATOM 2192 C CA . LYS A 1 291 ? -9.992 -1.78 -21.859 1 97.75 291 LYS A CA 1
ATOM 2193 C C . LYS A 1 291 ? -8.836 -1.08 -21.141 1 97.75 291 LYS A C 1
ATOM 2195 O O . LYS A 1 291 ? -8.078 -0.341 -21.766 1 97.75 291 LYS A O 1
ATOM 2200 N N . HIS A 1 292 ? -8.672 -1.347 -19.891 1 96.31 292 HIS A N 1
ATOM 2201 C CA . HIS A 1 292 ? -7.711 -0.642 -19.062 1 96.31 292 HIS A CA 1
ATOM 2202 C C . HIS A 1 292 ? -6.277 -0.944 -19.484 1 96.31 292 HIS A C 1
ATOM 2204 O O . HIS A 1 292 ? -5.441 -0.042 -19.547 1 96.31 292 HIS A O 1
ATOM 2210 N N . PHE A 1 293 ? -6.008 -2.191 -19.781 1 98 293 PHE A N 1
ATOM 2211 C CA . PHE A 1 293 ? -4.645 -2.594 -20.125 1 98 293 PHE A CA 1
ATOM 2212 C C . PHE A 1 293 ? -4.469 -2.691 -21.625 1 98 293 PHE A C 1
ATOM 2214 O O . PHE A 1 293 ? -3.395 -3.057 -22.109 1 98 293 PHE A O 1
ATOM 2221 N N . GLU A 1 294 ? -5.535 -2.42 -22.359 1 97.38 294 GLU A N 1
ATOM 2222 C CA . GLU A 1 294 ? -5.488 -2.498 -23.828 1 97.38 294 GLU A CA 1
ATOM 2223 C C . GLU A 1 294 ? -5.016 -3.871 -24.281 1 97.38 294 GLU A C 1
ATOM 2225 O O . GLU A 1 294 ? -4.074 -3.977 -25.078 1 97.38 294 GLU A O 1
ATOM 2230 N N . LEU A 1 295 ? -5.676 -4.852 -23.812 1 98.06 295 LEU A N 1
ATOM 2231 C CA . LEU A 1 295 ? -5.258 -6.227 -24.078 1 98.06 295 LEU A CA 1
ATOM 2232 C C . LEU A 1 295 ? -5.531 -6.605 -25.531 1 98.06 295 LEU A C 1
ATOM 2234 O O . LEU A 1 295 ? -5.039 -7.629 -26 1 98.06 295 LEU A O 1
ATOM 2238 N N . GLN A 1 296 ? -6.34 -5.875 -26.266 1 94.69 296 GLN A N 1
ATOM 2239 C CA . GLN A 1 296 ? -6.621 -6.145 -27.672 1 94.69 296 GLN A CA 1
ATOM 2240 C C . GLN A 1 296 ? -6.172 -4.98 -28.562 1 94.69 296 GLN A C 1
ATOM 2242 O O . GLN A 1 296 ? -6.145 -3.832 -28.109 1 94.69 296 GLN A O 1
ATOM 2247 N N . MET B 1 1 ? -27.016 39.156 13.773 1 27.8 1 MET B N 1
ATOM 2248 C CA . MET B 1 1 ? -27.094 37.844 14.391 1 27.8 1 MET B CA 1
ATOM 2249 C C . MET B 1 1 ? -25.781 37.062 14.234 1 27.8 1 MET B C 1
ATOM 2251 O O . MET B 1 1 ? -25.281 36.938 13.117 1 27.8 1 MET B O 1
ATOM 2255 N N . SER B 1 2 ? -24.781 37.062 15.227 1 26.73 2 SER B N 1
ATOM 2256 C CA . SER B 1 2 ? -23.359 36.688 15.164 1 26.73 2 SER B CA 1
ATOM 2257 C C . SER B 1 2 ? -23.188 35.281 14.617 1 26.73 2 SER B C 1
ATOM 2259 O O . SER B 1 2 ? -23.938 34.375 14.977 1 26.73 2 SER B O 1
ATOM 2261 N N . LYS B 1 3 ? -22.75 35.062 13.422 1 42.03 3 LYS B N 1
ATOM 2262 C CA . LYS B 1 3 ? -22.469 33.781 12.789 1 42.03 3 LYS B CA 1
ATOM 2263 C C . LYS B 1 3 ? -21.797 32.812 13.773 1 42.03 3 LYS B C 1
ATOM 2265 O O . LYS B 1 3 ? -20.766 33.125 14.359 1 42.03 3 LYS B O 1
ATOM 2270 N N . THR B 1 4 ? -22.453 32.062 14.672 1 39.22 4 THR B N 1
ATOM 2271 C CA . THR B 1 4 ? -22.016 31.047 15.633 1 39.22 4 THR B CA 1
ATOM 2272 C C . THR B 1 4 ? -20.812 30.297 15.109 1 39.22 4 THR B C 1
ATOM 2274 O O . THR B 1 4 ? -20.812 29.797 13.977 1 39.22 4 THR B O 1
ATOM 2277 N N . ALA B 1 5 ? -19.688 30.531 15.688 1 45.94 5 ALA B N 1
ATOM 2278 C CA . ALA B 1 5 ? -18.453 29.844 15.352 1 45.94 5 ALA B CA 1
ATOM 2279 C C . ALA B 1 5 ? -18.688 28.344 15.219 1 45.94 5 ALA B C 1
ATOM 2281 O O . ALA B 1 5 ? -19.453 27.75 15.984 1 45.94 5 ALA B O 1
ATOM 2282 N N . PRO B 1 6 ? -18.312 27.781 14.055 1 54.09 6 PRO B N 1
ATOM 2283 C CA . PRO B 1 6 ? -18.484 26.344 13.945 1 54.09 6 PRO B CA 1
ATOM 2284 C C . PRO B 1 6 ? -17.969 25.594 15.172 1 54.09 6 PRO B C 1
ATOM 2286 O O . PRO B 1 6 ? -16.984 26.016 15.781 1 54.09 6 PRO B O 1
ATOM 2289 N N . LYS B 1 7 ? -18.859 24.844 15.852 1 66.81 7 LYS B N 1
ATOM 2290 C CA . LYS B 1 7 ? -18.562 24.109 17.078 1 66.81 7 LYS B CA 1
ATOM 2291 C C . LYS B 1 7 ? -17.375 23.172 16.891 1 66.81 7 LYS B C 1
ATOM 2293 O O . LYS B 1 7 ? -17.297 22.453 15.883 1 66.81 7 LYS B O 1
ATOM 2298 N N . THR B 1 8 ? -16.266 23.484 17.688 1 76.06 8 THR B N 1
ATOM 2299 C CA . THR B 1 8 ? -15.117 22.594 17.719 1 76.06 8 THR B CA 1
ATOM 2300 C C . THR B 1 8 ? -15.383 21.406 18.656 1 76.06 8 THR B C 1
ATOM 2302 O O . THR B 1 8 ? -16.094 21.547 19.656 1 76.06 8 THR B O 1
ATOM 2305 N N . TYR B 1 9 ? -15.102 20.25 18.203 1 84.38 9 TYR B N 1
ATOM 2306 C CA . TYR B 1 9 ? -15.391 19.062 19 1 84.38 9 TYR B CA 1
ATOM 2307 C C . TYR B 1 9 ? -14.133 18.531 19.672 1 84.38 9 TYR B C 1
ATOM 2309 O O . TYR B 1 9 ? -14.047 17.344 20 1 84.38 9 TYR B O 1
ATOM 2317 N N . ILE B 1 10 ? -13.109 19.422 19.688 1 82.31 10 ILE B N 1
ATOM 2318 C CA . ILE B 1 10 ? -11.914 19.219 20.5 1 82.31 10 ILE B CA 1
ATOM 2319 C C . ILE B 1 10 ? -11.617 20.469 21.328 1 82.31 10 ILE B C 1
ATOM 2321 O O . ILE B 1 10 ? -11.633 21.578 20.797 1 82.31 10 ILE B O 1
ATOM 2325 N N . THR B 1 11 ? -11.445 20.359 22.578 1 77.62 11 THR B N 1
ATOM 2326 C CA . THR B 1 11 ? -11.391 21.484 23.484 1 77.62 11 THR B CA 1
ATOM 2327 C C . THR B 1 11 ? -10 22.109 23.484 1 77.62 11 THR B C 1
ATOM 2329 O O . THR B 1 11 ? -9.016 21.453 23.141 1 77.62 11 THR B O 1
ATOM 2332 N N . SER B 1 12 ? -9.797 23.406 23.766 1 69.81 12 SER B N 1
ATOM 2333 C CA . SER B 1 12 ? -8.57 24.203 23.781 1 69.81 12 SER B CA 1
ATOM 2334 C C . SER B 1 12 ? -7.703 23.844 24.984 1 69.81 12 SER B C 1
ATOM 2336 O O . SER B 1 12 ? -6.5 24.109 24.984 1 69.81 12 SER B O 1
ATOM 2338 N N . GLY B 1 13 ? -8.148 23.125 25.906 1 70.62 13 GLY B N 1
ATOM 2339 C CA . GLY B 1 13 ? -7.387 22.812 27.094 1 70.62 13 GLY B CA 1
ATOM 2340 C C . GLY B 1 13 ? -6.465 21.609 26.922 1 70.62 13 GLY B C 1
ATOM 2341 O O . GLY B 1 13 ? -6.012 21.031 27.906 1 70.62 13 GLY B O 1
ATOM 2342 N N . HIS B 1 14 ? -6.086 21.484 25.703 1 75.56 14 HIS B N 1
ATOM 2343 C CA . HIS B 1 14 ? -5.176 20.359 25.469 1 75.56 14 HIS B CA 1
ATOM 2344 C C . HIS B 1 14 ? -3.727 20.781 25.688 1 75.56 14 HIS B C 1
ATOM 2346 O O . HIS B 1 14 ? -3.432 21.969 25.828 1 75.56 14 HIS B O 1
ATOM 2352 N N . SER B 1 15 ? -2.83 19.828 25.797 1 76.5 15 SER B N 1
ATOM 2353 C CA . SER B 1 15 ? -1.439 20.047 26.172 1 76.5 15 SER B CA 1
ATOM 2354 C C . SER B 1 15 ? -0.532 20.094 24.953 1 76.5 15 SER B C 1
ATOM 2356 O O . SER B 1 15 ? 0.65 19.75 25.031 1 76.5 15 SER B O 1
ATOM 2358 N N . GLY B 1 16 ? -1.117 20.484 23.922 1 79.25 16 GLY B N 1
ATOM 2359 C CA . GLY B 1 16 ? -0.304 20.578 22.719 1 79.25 16 GLY B CA 1
ATOM 2360 C C . GLY B 1 16 ? 0.695 21.719 22.766 1 79.25 16 GLY B C 1
ATOM 2361 O O . GLY B 1 16 ? 0.537 22.656 23.547 1 79.25 16 GLY B O 1
ATOM 2362 N N . CYS B 1 17 ? 1.746 21.641 21.984 1 83.19 17 CYS B N 1
ATOM 2363 C CA . CYS B 1 17 ? 2.715 22.734 21.859 1 83.19 17 CYS B CA 1
ATOM 2364 C C . CYS B 1 17 ? 2.057 23.984 21.312 1 83.19 17 CYS B C 1
ATOM 2366 O O . CYS B 1 17 ? 0.984 23.922 20.703 1 83.19 17 CYS B O 1
ATOM 2368 N N . ALA B 1 18 ? 2.68 25.094 21.625 1 82.38 18 ALA B N 1
ATOM 2369 C CA . ALA B 1 18 ? 2.244 26.328 20.969 1 82.38 18 ALA B CA 1
ATOM 2370 C C . ALA B 1 18 ? 2.283 26.172 19.453 1 82.38 18 ALA B C 1
ATOM 2372 O O . ALA B 1 18 ? 3.289 25.719 18.891 1 82.38 18 ALA B O 1
ATOM 2373 N N . GLY B 1 19 ? 1.101 26.391 18.797 1 84.44 19 GLY B N 1
ATOM 2374 C CA . GLY B 1 19 ? 1.046 26.25 17.344 1 84.44 19 GLY B CA 1
ATOM 2375 C C . GLY B 1 19 ? 0.949 24.812 16.891 1 84.44 19 GLY B C 1
ATOM 2376 O O . GLY B 1 19 ? 1.284 24.5 15.75 1 84.44 19 GLY B O 1
ATOM 2377 N N . CYS B 1 20 ? 0.485 24.016 17.766 1 90.44 20 CYS B N 1
ATOM 2378 C CA . CYS B 1 20 ? 0.476 22.578 17.516 1 90.44 20 CYS B CA 1
ATOM 2379 C C . CYS B 1 20 ? -0.35 22.234 16.266 1 90.44 20 CYS B C 1
ATOM 2381 O O . CYS B 1 20 ? -1.554 22.5 16.234 1 90.44 20 CYS B O 1
ATOM 2383 N N . CYS B 1 21 ? 0.307 21.531 15.352 1 93.69 21 CYS B N 1
ATOM 2384 C CA . CYS B 1 21 ? -0.328 21.172 14.094 1 93.69 21 CYS B CA 1
ATOM 2385 C C . CYS B 1 21 ? -1.394 20.109 14.305 1 93.69 21 CYS B C 1
ATOM 2387 O O . CYS B 1 21 ? -2.416 20.094 13.617 1 93.69 21 CYS B O 1
ATOM 2389 N N . ASP B 1 22 ? -1.208 19.219 15.234 1 93.19 22 ASP B N 1
ATOM 2390 C CA . ASP B 1 22 ? -2.164 18.156 15.523 1 93.19 22 ASP B CA 1
ATOM 2391 C C . ASP B 1 22 ? -3.5 18.734 15.992 1 93.19 22 ASP B C 1
ATOM 2393 O O . ASP B 1 22 ? -4.562 18.219 15.633 1 93.19 22 ASP B O 1
ATOM 2397 N N . ALA B 1 23 ? -3.414 19.75 16.797 1 91.88 23 ALA B N 1
ATOM 2398 C CA . ALA B 1 23 ? -4.629 20.391 17.297 1 91.88 23 ALA B CA 1
ATOM 2399 C C . ALA B 1 23 ? -5.449 20.969 16.156 1 91.88 23 ALA B C 1
ATOM 2401 O O . ALA B 1 23 ? -6.672 20.797 16.094 1 91.88 23 ALA B O 1
ATOM 2402 N N . PHE B 1 24 ? -4.758 21.641 15.234 1 93 24 PHE B N 1
ATOM 2403 C CA . PHE B 1 24 ? -5.434 22.203 14.07 1 93 24 PHE B CA 1
ATOM 2404 C C . PHE B 1 24 ? -6.082 21.109 13.234 1 93 24 PHE B C 1
ATOM 2406 O O . PHE B 1 24 ? -7.25 21.203 12.867 1 93 24 PHE B O 1
ATOM 2413 N N . ALA B 1 25 ? -5.324 20.094 12.977 1 95.44 25 ALA B N 1
ATOM 2414 C CA . ALA B 1 25 ? -5.801 19.016 12.117 1 95.44 25 ALA B CA 1
ATOM 2415 C C . ALA B 1 25 ? -7.02 18.328 12.727 1 95.44 25 ALA B C 1
ATOM 2417 O O . ALA B 1 25 ? -7.992 18.047 12.023 1 95.44 25 ALA B O 1
ATOM 2418 N N . ALA B 1 26 ? -6.922 18.016 14 1 94.69 26 ALA B N 1
ATOM 2419 C CA . ALA B 1 26 ? -8.039 17.375 14.688 1 94.69 26 ALA B CA 1
ATOM 2420 C C . ALA B 1 26 ? -9.281 18.266 14.664 1 94.69 26 ALA B C 1
ATOM 2422 O O . ALA B 1 26 ? -10.391 17.797 14.414 1 94.69 26 ALA B O 1
ATOM 2423 N N . LYS B 1 27 ? -9.047 19.547 14.961 1 94.25 27 LYS B N 1
ATOM 2424 C CA . LYS B 1 27 ? -10.141 20.516 14.961 1 94.25 27 LYS B CA 1
ATOM 2425 C C . LYS B 1 27 ? -10.844 20.547 13.609 1 94.25 27 LYS B C 1
ATOM 2427 O O . LYS B 1 27 ? -12.07 20.422 13.531 1 94.25 27 LYS B O 1
ATOM 2432 N N . PHE B 1 28 ? -10.094 20.703 12.523 1 96.81 28 PHE B N 1
ATOM 2433 C CA . PHE B 1 28 ? -10.672 20.797 11.188 1 96.81 28 PHE B CA 1
ATOM 2434 C C . PHE B 1 28 ? -11.328 19.484 10.789 1 96.81 28 PHE B C 1
ATOM 2436 O O . PHE B 1 28 ? -12.375 19.469 10.133 1 96.81 28 PHE B O 1
ATOM 2443 N N . THR B 1 29 ? -10.719 18.328 11.18 1 97.69 29 THR B N 1
ATOM 2444 C CA . THR B 1 29 ? -11.305 17.016 10.914 1 97.69 29 THR B CA 1
ATOM 2445 C C . THR B 1 29 ? -12.688 16.906 11.555 1 97.69 29 THR B C 1
ATOM 2447 O O . THR B 1 29 ? -13.648 16.516 10.898 1 97.69 29 THR B O 1
ATOM 2450 N N . LEU B 1 30 ? -12.805 17.281 12.773 1 96 30 LEU B N 1
ATOM 2451 C CA . LEU B 1 30 ? -14.055 17.141 13.508 1 96 30 LEU B CA 1
ATOM 2452 C C . LEU B 1 30 ? -15.102 18.125 13 1 96 30 LEU B C 1
ATOM 2454 O O . LEU B 1 30 ? -16.297 17.828 13 1 96 30 LEU B O 1
ATOM 2458 N N . MET B 1 31 ? -14.625 19.328 12.641 1 96.19 31 MET B N 1
ATOM 2459 C CA . MET B 1 31 ? -15.555 20.281 12.039 1 96.19 31 MET B CA 1
ATOM 2460 C C . MET B 1 31 ? -16.172 19.703 10.766 1 96.19 31 MET B C 1
ATOM 2462 O O . MET B 1 31 ? -17.344 19.953 10.477 1 96.19 31 MET B O 1
ATOM 2466 N N . GLY B 1 32 ? -15.414 18.969 10.016 1 97.75 32 GLY B N 1
ATOM 2467 C CA . GLY B 1 32 ? -15.914 18.344 8.805 1 97.75 32 GLY B CA 1
ATOM 2468 C C . GLY B 1 32 ? -16.781 17.125 9.078 1 97.75 32 GLY B C 1
ATOM 2469 O O . GLY B 1 32 ? -17.828 16.969 8.461 1 97.75 32 GLY B O 1
ATOM 2470 N N . ALA B 1 33 ? -16.391 16.297 10.016 1 97.06 33 ALA B N 1
ATOM 2471 C CA . ALA B 1 33 ? -17.062 15.031 10.305 1 97.06 33 ALA B CA 1
ATOM 2472 C C . ALA B 1 33 ? -18.375 15.273 11.039 1 97.06 33 ALA B C 1
ATOM 2474 O O . ALA B 1 33 ? -19.344 14.523 10.867 1 97.06 33 ALA B O 1
ATOM 2475 N N . GLY B 1 34 ? -18.344 16.312 11.922 1 94.88 34 GLY B N 1
ATOM 2476 C CA . GLY B 1 34 ? -19.547 16.625 12.68 1 94.88 34 GLY B CA 1
ATOM 2477 C C . GLY B 1 34 ? -19.578 15.953 14.039 1 94.88 34 GLY B C 1
ATOM 2478 O O . GLY B 1 34 ? -18.641 15.242 14.406 1 94.88 34 GLY B O 1
ATOM 2479 N N . PRO B 1 35 ? -20.625 16.156 14.82 1 93 35 PRO B N 1
ATOM 2480 C CA . PRO B 1 35 ?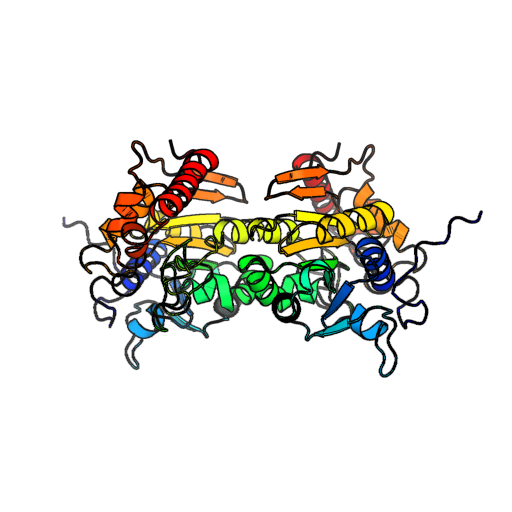 -20.688 15.75 16.234 1 93 35 PRO B CA 1
ATOM 2481 C C . PRO B 1 35 ? -20.953 14.258 16.391 1 93 35 PRO B C 1
ATOM 2483 O O . PRO B 1 35 ? -20.625 13.68 17.438 1 93 35 PRO B O 1
ATOM 2486 N N . ASN B 1 36 ? -21.641 13.633 15.461 1 95.62 36 ASN B N 1
ATOM 2487 C CA . ASN B 1 36 ? -21.953 12.211 15.562 1 95.62 36 ASN B CA 1
ATOM 2488 C C . ASN B 1 36 ? -20.828 11.352 14.992 1 95.62 36 ASN B C 1
ATOM 2490 O O . ASN B 1 36 ? -21.047 10.586 14.047 1 95.62 36 ASN B O 1
ATOM 2494 N N . THR B 1 37 ? -19.688 11.523 15.609 1 96.06 37 THR B N 1
ATOM 2495 C CA . THR B 1 37 ? -18.469 10.883 15.133 1 96.06 37 THR B CA 1
ATOM 2496 C C . THR B 1 37 ? -17.766 10.133 16.266 1 96.06 37 THR B C 1
ATOM 2498 O O . THR B 1 37 ? -17.688 10.641 17.391 1 96.06 37 THR B O 1
ATOM 2501 N N . ILE B 1 38 ? -17.391 8.906 16.047 1 96.81 38 ILE B N 1
ATOM 2502 C CA . ILE B 1 38 ? -16.469 8.18 16.906 1 96.81 38 ILE B CA 1
ATOM 2503 C C . ILE B 1 38 ? -15.055 8.273 16.359 1 96.81 38 ILE B C 1
ATOM 2505 O O . ILE B 1 38 ? -14.812 7.965 15.195 1 96.81 38 ILE B O 1
ATOM 2509 N N . VAL B 1 39 ? -14.125 8.664 17.203 1 95.94 39 VAL B N 1
ATOM 2510 C CA . VAL B 1 39 ? -12.75 8.891 16.766 1 95.94 39 VAL B CA 1
ATOM 2511 C C . VAL B 1 39 ? -11.859 7.754 17.25 1 95.94 39 VAL B C 1
ATOM 2513 O O . VAL B 1 39 ? -11.898 7.383 18.422 1 95.94 39 VAL B O 1
ATOM 2516 N N . ILE B 1 40 ? -11.148 7.168 16.328 1 96.62 40 ILE B N 1
ATOM 2517 C CA . ILE B 1 40 ? -10.055 6.254 16.625 1 96.62 40 ILE B CA 1
ATOM 2518 C C . ILE B 1 40 ? -8.719 6.984 16.5 1 96.62 40 ILE B C 1
ATOM 2520 O O . ILE B 1 40 ? -8.383 7.492 15.422 1 96.62 40 ILE B O 1
ATOM 2524 N N . ASN B 1 41 ? -7.977 7.047 17.531 1 94.25 41 ASN B N 1
ATOM 2525 C CA . ASN B 1 41 ? -6.711 7.773 17.547 1 94.25 41 ASN B CA 1
ATOM 2526 C C . ASN B 1 41 ? -5.555 6.879 17.984 1 94.25 41 ASN B C 1
ATOM 2528 O O . ASN B 1 41 ? -5.434 6.535 19.156 1 94.25 41 ASN B O 1
ATOM 2532 N N . PRO B 1 42 ? -4.711 6.508 17.062 1 94.31 42 PRO B N 1
ATOM 2533 C CA . PRO B 1 42 ? -3.537 5.727 17.469 1 94.31 42 PRO B CA 1
ATOM 2534 C C . PRO B 1 42 ? -2.527 6.551 18.266 1 94.31 42 PRO B C 1
ATOM 2536 O O . PRO B 1 42 ? -2.555 7.781 18.219 1 94.31 42 PRO B O 1
ATOM 2539 N N . THR B 1 43 ? -1.626 5.824 18.922 1 90.75 43 THR B N 1
ATOM 2540 C CA . THR B 1 43 ? -0.603 6.469 19.734 1 90.75 43 THR B CA 1
ATOM 2541 C C . THR B 1 43 ? 0.221 7.445 18.891 1 90.75 43 THR B C 1
ATOM 2543 O O . THR B 1 43 ? 0.605 7.133 17.766 1 90.75 43 THR B O 1
ATOM 2546 N N . GLY B 1 44 ? 0.443 8.617 19.422 1 91.44 44 GLY B N 1
ATOM 2547 C CA . GLY B 1 44 ? 1.188 9.711 18.812 1 91.44 44 GLY B CA 1
ATOM 2548 C C . GLY B 1 44 ? 0.999 11.031 19.547 1 91.44 44 GLY B C 1
ATOM 2549 O O . GLY B 1 44 ? 0.447 11.062 20.641 1 91.44 44 GLY B O 1
ATOM 2550 N N . CYS B 1 45 ? 1.475 12.109 18.953 1 91.56 45 CYS B N 1
ATOM 2551 C CA . CYS B 1 45 ? 1.387 13.422 19.594 1 91.56 45 CYS B CA 1
ATOM 2552 C C . CYS B 1 45 ? -0.061 13.781 19.906 1 91.56 45 CYS B C 1
ATOM 2554 O O . CYS B 1 45 ? -0.365 14.266 21 1 91.56 45 CYS B O 1
ATOM 2556 N N . LEU B 1 46 ? -0.913 13.531 18.938 1 89.31 46 LEU B N 1
ATOM 2557 C CA . LEU B 1 46 ? -2.316 13.883 19.125 1 89.31 46 LEU B CA 1
ATOM 2558 C C . LEU B 1 46 ? -2.91 13.148 20.328 1 89.31 46 LEU B C 1
ATOM 2560 O O . LEU B 1 46 ? -3.613 13.75 21.141 1 89.31 46 LEU B O 1
ATOM 2564 N N . GLU B 1 47 ? -2.652 11.883 20.391 1 86.06 47 GLU B N 1
ATOM 2565 C CA . GLU B 1 47 ? -3.164 11.094 21.516 1 86.06 47 GLU B CA 1
ATOM 2566 C C . GLU B 1 47 ? -2.605 11.594 22.844 1 86.06 47 GLU B C 1
ATOM 2568 O O . GLU B 1 47 ? -3.357 11.812 23.797 1 86.06 47 GLU B O 1
ATOM 2573 N N . VAL B 1 48 ? -1.367 11.82 22.891 1 83.75 48 VAL B N 1
ATOM 2574 C CA . VAL B 1 48 ? -0.695 12.195 24.125 1 83.75 48 VAL B CA 1
ATOM 2575 C C . VAL B 1 48 ? -1.183 13.562 24.594 1 83.75 48 VAL B C 1
ATOM 2577 O O . VAL B 1 48 ? -1.491 13.75 25.766 1 83.75 48 VAL B O 1
ATOM 2580 N N . MET B 1 49 ? -1.334 14.461 23.656 1 85.62 49 MET B N 1
ATOM 2581 C CA . MET B 1 49 ? -1.658 15.828 24.062 1 85.62 49 MET B CA 1
ATOM 2582 C C . MET B 1 49 ? -3.143 15.961 24.375 1 85.62 49 MET B C 1
ATOM 2584 O O . MET B 1 49 ? -3.541 16.875 25.125 1 85.62 49 MET B O 1
ATOM 2588 N N . SER B 1 50 ? -3.955 15.094 23.844 1 84.06 50 SER B N 1
ATOM 2589 C CA . SER B 1 50 ? -5.398 15.273 23.969 1 84.06 50 SER B CA 1
ATOM 2590 C C . SER B 1 50 ? -5.957 14.461 25.141 1 84.06 50 SER B C 1
ATOM 2592 O O . SER B 1 50 ? -7.098 14.672 25.562 1 84.06 50 SER B O 1
ATOM 2594 N N . THR B 1 51 ? -5.109 13.508 25.672 1 81.06 51 THR B N 1
ATOM 2595 C CA . THR B 1 51 ? -5.711 12.617 26.672 1 81.06 51 THR B CA 1
ATOM 2596 C C . THR B 1 51 ? -4.758 12.383 27.828 1 81.06 51 THR B C 1
ATOM 2598 O O . THR B 1 51 ? -4.5 11.242 28.219 1 81.06 51 THR B O 1
ATOM 2601 N N . PRO B 1 52 ? -4.375 13.531 28.438 1 68.94 52 PRO B N 1
ATOM 2602 C CA . PRO B 1 52 ? -3.648 13.273 29.688 1 68.94 52 PRO B CA 1
ATOM 2603 C C . PRO B 1 52 ? -4.547 12.719 30.781 1 68.94 52 PRO B C 1
ATOM 2605 O O . PRO B 1 52 ? -5.586 13.312 31.094 1 68.94 52 PRO B O 1
ATOM 2608 N N . PHE B 1 53 ? -4.238 11.547 31.078 1 68.62 53 PHE B N 1
ATOM 2609 C CA . PHE B 1 53 ? -5.094 10.938 32.094 1 68.62 53 PHE B CA 1
ATOM 2610 C C . PHE B 1 53 ? -5.191 11.828 33.312 1 68.62 53 PHE B C 1
ATOM 2612 O O . PHE B 1 53 ? -4.184 12.367 33.781 1 68.62 53 PHE B O 1
ATOM 2619 N N . PRO B 1 54 ? -6.383 12.094 33.656 1 71.81 54 PRO B N 1
ATOM 2620 C CA . PRO B 1 54 ? -7.691 11.508 33.344 1 71.81 54 PRO B CA 1
ATOM 2621 C C . PRO B 1 54 ? -8.539 12.391 32.438 1 71.81 54 PRO B C 1
ATOM 2623 O O . PRO B 1 54 ? -9.734 12.141 32.25 1 71.81 54 PRO B O 1
ATOM 2626 N N . TYR B 1 55 ? -7.91 13.344 31.891 1 73 55 TYR B N 1
ATOM 2627 C CA . TYR B 1 55 ? -8.648 14.328 31.109 1 73 55 TYR B CA 1
ATOM 2628 C C . TYR B 1 55 ? -8.672 13.953 29.641 1 73 55 TYR B C 1
ATOM 2630 O O . TYR B 1 55 ? -7.812 13.195 29.172 1 73 55 TYR B O 1
ATOM 2638 N N . SER B 1 56 ? -9.68 14.266 28.984 1 77.69 56 SER B N 1
ATOM 2639 C CA . SER B 1 56 ? -9.773 14.164 27.531 1 77.69 56 SER B CA 1
ATOM 2640 C C . SER B 1 56 ? -10.227 15.477 26.922 1 77.69 56 SER B C 1
ATOM 2642 O O . SER B 1 56 ? -11.102 16.156 27.469 1 77.69 56 SER B O 1
ATOM 2644 N N . SER B 1 57 ? -9.625 15.812 25.812 1 81.62 57 SER B N 1
ATOM 2645 C CA . SER B 1 57 ? -10.008 17.016 25.094 1 81.62 57 SER B CA 1
ATOM 2646 C C . SER B 1 57 ? -11.07 16.734 24.047 1 81.62 57 SER B C 1
ATOM 2648 O O . SER B 1 57 ? -11.594 17.656 23.406 1 81.62 57 SER B O 1
ATOM 2650 N N . TRP B 1 58 ? -11.367 15.469 23.906 1 84.69 58 TRP B N 1
ATOM 2651 C CA . TRP B 1 58 ? -12.344 15.078 22.891 1 84.69 58 TRP B CA 1
ATOM 2652 C C . TRP B 1 58 ? -13.766 15.32 23.391 1 84.69 58 TRP B C 1
ATOM 2654 O O . TRP B 1 58 ? -14.125 14.914 24.5 1 84.69 58 TRP B O 1
ATOM 2664 N N . GLN B 1 59 ? -14.57 15.984 22.562 1 84.5 59 GLN B N 1
ATOM 2665 C CA . GLN B 1 59 ? -15.977 16.203 22.875 1 84.5 59 GLN B CA 1
ATOM 2666 C C . GLN B 1 59 ? -16.875 15.234 22.109 1 84.5 59 GLN B C 1
ATOM 2668 O O . GLN B 1 59 ? -18.047 15.523 21.859 1 84.5 59 GLN B O 1
ATOM 2673 N N . VAL B 1 60 ? -16.266 14.242 21.547 1 87.75 60 VAL B N 1
ATOM 2674 C CA . VAL B 1 60 ? -16.906 13.117 20.891 1 87.75 60 VAL B CA 1
ATOM 2675 C C . VAL B 1 60 ? -16.359 11.797 21.438 1 87.75 60 VAL B C 1
ATOM 2677 O O . VAL B 1 60 ? -15.273 11.773 22.031 1 87.75 60 VAL B O 1
ATOM 2680 N N . PRO B 1 61 ? -17.188 10.711 21.312 1 89.44 61 PRO B N 1
ATOM 2681 C CA . PRO B 1 61 ? -16.609 9.43 21.703 1 89.44 61 PRO B CA 1
ATOM 2682 C C . PRO B 1 61 ? -15.281 9.141 21 1 89.44 61 PRO B C 1
ATOM 2684 O O . PRO B 1 61 ? -15.133 9.461 19.812 1 89.44 61 PRO B O 1
ATOM 2687 N N . TRP B 1 62 ? -14.32 8.648 21.75 1 88.94 62 TRP B N 1
ATOM 2688 C CA . TRP B 1 62 ? -13.016 8.352 21.172 1 88.94 62 TRP B CA 1
ATOM 2689 C C . TRP B 1 62 ? -12.43 7.074 21.766 1 88.94 62 TRP B C 1
ATOM 2691 O O . TRP B 1 62 ? -12.797 6.672 22.875 1 88.94 62 TRP B O 1
ATOM 2701 N N . ILE B 1 63 ? -11.617 6.395 21.016 1 89.69 63 ILE B N 1
ATOM 2702 C CA . ILE B 1 63 ? -10.883 5.199 21.422 1 89.69 63 ILE B CA 1
ATOM 2703 C C . ILE B 1 63 ? -9.406 5.359 21.094 1 89.69 63 ILE B C 1
ATOM 2705 O O . ILE B 1 63 ? -9.047 5.758 19.984 1 89.69 63 ILE B O 1
ATOM 2709 N N . HIS B 1 64 ? -8.633 5.16 22.109 1 87 64 HIS B N 1
ATOM 2710 C CA . HIS B 1 64 ? -7.191 5.102 21.891 1 87 64 HIS B CA 1
ATOM 2711 C C . HIS B 1 64 ? -6.766 3.727 21.391 1 87 64 HIS B C 1
ATOM 2713 O O . HIS B 1 64 ? -7.117 2.705 21.984 1 87 64 HIS B O 1
ATOM 2719 N N . SER B 1 65 ? -6.02 3.711 20.375 1 82.94 65 SER B N 1
ATOM 2720 C CA . SER B 1 65 ? -5.477 2.475 19.812 1 82.94 65 SER B CA 1
ATOM 2721 C C . SER B 1 65 ? -3.957 2.434 19.938 1 82.94 65 SER B C 1
ATOM 2723 O O . SER B 1 65 ? -3.314 3.473 20.109 1 82.94 65 SER B O 1
ATOM 2725 N N . LEU B 1 66 ? -3.447 1.192 19.875 1 86.44 66 LEU B N 1
ATOM 2726 C CA . LEU B 1 66 ? -1.999 1.052 19.766 1 86.44 66 LEU B CA 1
ATOM 2727 C C . LEU B 1 66 ? -1.487 1.685 18.469 1 86.44 66 LEU B C 1
ATOM 2729 O O . LEU B 1 66 ? -2.262 1.921 17.547 1 86.44 66 LEU B O 1
ATOM 2733 N N . PHE B 1 67 ? -0.26 1.88 18.438 1 89.81 67 PHE B N 1
ATOM 2734 C CA . PHE B 1 67 ? 0.431 2.607 17.375 1 89.81 67 PHE B CA 1
ATOM 2735 C C . PHE B 1 67 ? 0.167 1.967 16.016 1 89.81 67 PHE B C 1
ATOM 2737 O O . PHE B 1 67 ? 0.009 2.668 15.016 1 89.81 67 PHE B O 1
ATOM 2744 N N . GLU B 1 68 ? -0.047 0.684 15.992 1 92.31 68 GLU B N 1
ATOM 2745 C CA . GLU B 1 68 ? -0.018 -0.04 14.727 1 92.31 68 GLU B CA 1
ATOM 2746 C C . GLU B 1 68 ? -1.42 -0.463 14.297 1 92.31 68 GLU B C 1
ATOM 2748 O O . GLU B 1 68 ? -1.607 -0.995 13.203 1 92.31 68 GLU B O 1
ATOM 2753 N N . ASN B 1 69 ? -2.49 -0.217 15.008 1 94.62 69 ASN B N 1
ATOM 2754 C CA . ASN B 1 69 ? -3.684 -1.01 14.734 1 94.62 69 ASN B CA 1
ATOM 2755 C C . ASN B 1 69 ? -4.914 -0.125 14.555 1 94.62 69 ASN B C 1
ATOM 2757 O O . ASN B 1 69 ? -6.039 -0.556 14.82 1 94.62 69 ASN B O 1
ATOM 2761 N N . ALA B 1 70 ? -4.715 1.116 14.188 1 95.56 70 ALA B N 1
ATOM 2762 C CA . ALA B 1 70 ? -5.848 2.016 13.992 1 95.56 70 ALA B CA 1
ATOM 2763 C C . ALA B 1 70 ? -6.844 1.431 12.992 1 95.56 70 ALA B C 1
ATOM 2765 O O . ALA B 1 70 ? -8.055 1.498 13.203 1 95.56 70 ALA B O 1
ATOM 2766 N N . GLY B 1 71 ? -6.375 0.863 11.914 1 96.69 71 GLY B N 1
ATOM 2767 C CA . GLY B 1 71 ? -7.254 0.249 10.93 1 96.69 71 GLY B CA 1
ATOM 2768 C C . GLY B 1 71 ? -8.094 -0.879 11.5 1 96.69 71 GLY B C 1
ATOM 2769 O O . GLY B 1 71 ? -9.281 -0.991 11.195 1 96.69 71 GLY B O 1
ATOM 2770 N N . ALA B 1 72 ? -7.484 -1.712 12.297 1 96.88 72 ALA B N 1
ATOM 2771 C CA . ALA B 1 72 ? -8.188 -2.838 12.898 1 96.88 72 ALA B CA 1
ATOM 2772 C C . ALA B 1 72 ? -9.242 -2.355 13.891 1 96.88 72 ALA B C 1
ATOM 2774 O O . ALA B 1 72 ? -10.359 -2.879 13.922 1 96.88 72 ALA B O 1
ATOM 2775 N N . VAL B 1 73 ? -8.875 -1.376 14.703 1 97.75 73 VAL B N 1
ATOM 2776 C CA . VAL B 1 73 ? -9.812 -0.846 15.695 1 97.75 73 VAL B CA 1
ATOM 2777 C C . VAL B 1 73 ? -10.992 -0.18 14.984 1 97.75 73 VAL B C 1
ATOM 2779 O O . VAL B 1 73 ? -12.148 -0.41 15.352 1 97.75 73 VAL B O 1
ATOM 2782 N N . ALA B 1 74 ? -10.703 0.623 13.992 1 98.06 74 ALA B N 1
ATOM 2783 C CA . ALA B 1 74 ? -11.766 1.256 13.219 1 98.06 74 ALA B CA 1
ATOM 2784 C C . ALA B 1 74 ? -12.695 0.211 12.609 1 98.06 74 ALA B C 1
ATOM 2786 O O . ALA B 1 74 ? -13.922 0.377 12.617 1 98.06 74 ALA B O 1
ATOM 2787 N N . SER B 1 75 ? -12.133 -0.843 12.078 1 97.94 75 SER B N 1
ATOM 2788 C CA . SER B 1 75 ? -12.914 -1.938 11.508 1 97.94 75 SER B CA 1
ATOM 2789 C C . SER B 1 75 ? -13.844 -2.557 12.547 1 97.94 75 SER B C 1
ATOM 2791 O O . SER B 1 75 ? -15.008 -2.842 12.25 1 97.94 75 SER B O 1
ATOM 2793 N N . GLY B 1 76 ? -13.258 -2.773 13.734 1 97.81 76 GLY B N 1
ATOM 2794 C CA . GLY B 1 76 ? -14.07 -3.332 14.805 1 97.81 76 GLY B CA 1
ATOM 2795 C C . GLY B 1 76 ? -15.234 -2.439 15.203 1 97.81 76 GLY B C 1
ATOM 2796 O O . GLY B 1 76 ? -16.359 -2.916 15.383 1 97.81 76 GLY B O 1
ATOM 2797 N N . VAL B 1 77 ? -14.961 -1.162 15.344 1 97.88 77 VAL B N 1
ATOM 2798 C CA . VAL B 1 77 ? -15.992 -0.199 15.711 1 97.88 77 VAL B CA 1
ATOM 2799 C C . VAL B 1 77 ? -17.078 -0.16 14.633 1 97.88 77 VAL B C 1
ATOM 2801 O O . VAL B 1 77 ? -18.266 -0.195 14.945 1 97.88 77 VAL B O 1
ATOM 2804 N N . GLU B 1 78 ? -16.688 -0.081 13.383 1 98.06 78 GLU B N 1
ATOM 2805 C CA . GLU B 1 78 ? -17.625 -0.057 12.258 1 98.06 78 GLU B CA 1
ATOM 2806 C C . GLU B 1 78 ? -18.5 -1.306 12.242 1 98.06 78 GLU B C 1
ATOM 2808 O O . GLU B 1 78 ? -19.719 -1.214 12.07 1 98.06 78 GLU B O 1
ATOM 2813 N N . ALA B 1 79 ? -17.938 -2.457 12.445 1 97.5 79 ALA B N 1
ATOM 2814 C CA . ALA B 1 79 ? -18.672 -3.719 12.469 1 97.5 79 ALA B CA 1
ATOM 2815 C C . ALA B 1 79 ? -19.688 -3.752 13.617 1 97.5 79 ALA B C 1
ATOM 2817 O O . ALA B 1 79 ? -20.797 -4.242 13.461 1 97.5 79 ALA B O 1
ATOM 2818 N N . ALA B 1 80 ? -19.234 -3.254 14.758 1 97.69 80 ALA B N 1
ATOM 2819 C CA . ALA B 1 80 ? -20.125 -3.203 15.922 1 97.69 80 ALA B CA 1
ATOM 2820 C C . ALA B 1 80 ? -21.328 -2.307 15.648 1 97.69 80 ALA B C 1
ATOM 2822 O O . ALA B 1 80 ? -22.453 -2.656 15.992 1 97.69 80 ALA B O 1
ATOM 2823 N N . LEU B 1 81 ? -21.078 -1.153 15.062 1 97.56 81 LEU B N 1
ATOM 2824 C CA . LEU B 1 81 ? -22.156 -0.22 14.75 1 97.56 81 LEU B CA 1
ATOM 2825 C C . LEU B 1 81 ? -23.156 -0.84 13.766 1 97.56 81 LEU B C 1
ATOM 2827 O O . LEU B 1 81 ? -24.359 -0.654 13.898 1 97.56 81 LEU B O 1
ATOM 2831 N N . LYS B 1 82 ? -22.641 -1.548 12.742 1 96.69 82 LYS B N 1
ATOM 2832 C CA . LYS B 1 82 ? -23.516 -2.252 11.805 1 96.69 82 LYS B CA 1
ATOM 2833 C C . LYS B 1 82 ? -24.375 -3.287 12.516 1 96.69 82 LYS B C 1
ATOM 2835 O O . LYS B 1 82 ? -25.578 -3.365 12.281 1 96.69 82 LYS B O 1
ATOM 2840 N N . ALA B 1 83 ? -23.766 -4.012 13.398 1 96.94 83 ALA B N 1
ATOM 2841 C CA . ALA B 1 83 ? -24.484 -5.039 14.148 1 96.94 83 ALA B CA 1
ATOM 2842 C C . ALA B 1 83 ? -25.594 -4.426 15.008 1 96.94 83 ALA B C 1
ATOM 2844 O O . ALA B 1 83 ? -26.641 -5.039 15.211 1 96.94 83 ALA B O 1
ATOM 2845 N N . LEU B 1 84 ? -25.359 -3.246 15.438 1 96.75 84 LEU B N 1
ATOM 2846 C CA . LEU B 1 84 ? -26.297 -2.553 16.312 1 96.75 84 LEU B CA 1
ATOM 2847 C C . LEU B 1 84 ? -27.312 -1.751 15.492 1 96.75 84 LEU B C 1
ATOM 2849 O O . LEU B 1 84 ? -28.234 -1.152 16.062 1 96.75 84 LEU B O 1
ATOM 2853 N N . GLY B 1 85 ? -27.125 -1.652 14.117 1 96.12 85 GLY B N 1
ATOM 2854 C CA . GLY B 1 85 ? -28 -0.896 13.242 1 96.12 85 GLY B CA 1
ATOM 2855 C C . GLY B 1 85 ? -27.812 0.605 13.359 1 96.12 85 GLY B C 1
ATOM 2856 O O . GLY B 1 85 ? -28.75 1.373 13.133 1 96.12 85 GLY B O 1
ATOM 2857 N N . LYS B 1 86 ? -26.609 1.036 13.75 1 95.62 86 LYS B N 1
ATOM 2858 C CA . LYS B 1 86 ? -26.375 2.449 14.031 1 95.62 86 LYS B CA 1
ATOM 2859 C C . LYS B 1 86 ? -25.344 3.037 13.062 1 95.62 86 LYS B C 1
ATOM 2861 O O . LYS B 1 86 ? -24.969 4.203 13.188 1 95.62 86 LYS B O 1
ATOM 2866 N N . LYS B 1 87 ? -24.891 2.266 12.141 1 94.44 87 LYS B N 1
ATOM 2867 C CA . LYS B 1 87 ? -23.781 2.703 11.297 1 94.44 87 LYS B CA 1
ATOM 2868 C C . LYS B 1 87 ? -24.172 3.9 10.445 1 94.44 87 LYS B C 1
ATOM 2870 O O . LYS B 1 87 ? -23.359 4.785 10.18 1 94.44 87 LYS B O 1
ATOM 2875 N N . ASP B 1 88 ? -25.391 4.035 10.07 1 92.31 88 ASP B N 1
ATOM 2876 C CA . ASP B 1 88 ? -25.844 5.109 9.195 1 92.31 88 ASP B CA 1
ATOM 2877 C C . ASP B 1 88 ? -25.922 6.438 9.938 1 92.31 88 ASP B C 1
ATOM 2879 O O . ASP B 1 88 ? -25.938 7.504 9.312 1 92.31 88 ASP B O 1
ATOM 2883 N N . ASP B 1 89 ? -25.875 6.402 11.219 1 92.25 89 ASP B N 1
ATOM 2884 C CA . ASP B 1 89 ? -26.062 7.598 12.031 1 92.25 89 ASP B CA 1
ATOM 2885 C C . ASP B 1 89 ? -24.719 8.109 12.57 1 92.25 89 ASP B C 1
ATOM 2887 O O . ASP B 1 89 ? -24.625 9.25 13.031 1 92.25 89 ASP B O 1
ATOM 2891 N N . VAL B 1 90 ? -23.781 7.203 12.555 1 96.19 90 VAL B N 1
ATOM 2892 C CA . VAL B 1 90 ? -22.531 7.516 13.227 1 96.19 90 VAL B CA 1
ATOM 2893 C C . VAL B 1 90 ? -21.375 7.41 12.234 1 96.19 90 VAL B C 1
ATOM 2895 O O . VAL B 1 90 ? -21.266 6.422 11.5 1 96.19 90 VAL B O 1
ATOM 2898 N N . LYS B 1 91 ? -20.562 8.398 12.242 1 96.88 91 LYS B N 1
ATOM 2899 C CA . LYS B 1 91 ? -19.328 8.375 11.445 1 96.88 91 LYS B CA 1
ATOM 2900 C C . LYS B 1 91 ? -18.172 7.809 12.25 1 96.88 91 LYS B C 1
ATOM 2902 O O . LYS B 1 91 ? -18.062 8.047 13.453 1 96.88 91 LYS B O 1
ATOM 2907 N N . VAL B 1 92 ? -17.391 6.977 11.625 1 98.38 92 VAL B N 1
ATOM 2908 C CA . VAL B 1 92 ? -16.156 6.461 12.219 1 98.38 92 VAL B CA 1
ATOM 2909 C C . VAL B 1 92 ? -14.945 7.121 11.555 1 98.38 92 VAL B C 1
ATOM 2911 O O . VAL B 1 92 ? -14.781 7.039 10.336 1 98.38 92 VAL B O 1
ATOM 2914 N N . VAL B 1 93 ? -14.141 7.84 12.344 1 98.38 93 VAL B N 1
ATOM 2915 C CA . VAL B 1 93 ? -12.984 8.562 11.82 1 98.38 93 VAL B CA 1
ATOM 2916 C C . VAL B 1 93 ? -11.734 8.18 12.602 1 98.38 93 VAL B C 1
ATOM 2918 O O . VAL B 1 93 ? -11.734 8.195 13.836 1 98.38 93 VAL B O 1
ATOM 2921 N N . SER B 1 94 ? -10.742 7.734 11.898 1 98.25 94 SER B N 1
ATOM 2922 C CA . SER B 1 94 ? -9.43 7.531 12.508 1 98.25 94 SER B CA 1
ATOM 2923 C C . SER B 1 94 ? -8.477 8.672 12.164 1 98.25 94 SER B C 1
ATOM 2925 O O . SER B 1 94 ? -8.414 9.117 11.016 1 98.25 94 SER B O 1
ATOM 2927 N N . ILE B 1 95 ? -7.809 9.203 13.148 1 97.56 95 ILE B N 1
ATOM 2928 C CA . ILE B 1 95 ? -6.836 10.273 12.969 1 97.56 95 ILE B CA 1
ATOM 2929 C C . ILE B 1 95 ? -5.465 9.82 13.461 1 97.56 95 ILE B C 1
ATOM 2931 O O . ILE B 1 95 ? -5.27 9.594 14.656 1 97.56 95 ILE B O 1
ATOM 2935 N N . GLY B 1 96 ? -4.566 9.648 12.578 1 97 96 GLY B N 1
ATOM 2936 C CA . GLY B 1 96 ? -3.236 9.172 12.922 1 97 96 GLY B CA 1
ATOM 2937 C C . GLY B 1 96 ? -2.125 10.016 12.32 1 97 96 GLY B C 1
ATOM 2938 O O . GLY B 1 96 ? -2.344 10.727 11.336 1 97 96 GLY B O 1
ATOM 2939 N N . GLY B 1 97 ? -0.937 9.953 12.953 1 97.06 97 GLY B N 1
ATOM 2940 C CA . GLY B 1 97 ? 0.245 10.578 12.383 1 97.06 97 GLY B CA 1
ATOM 2941 C C . GLY B 1 97 ? 0.839 9.805 11.227 1 97.06 97 GLY B C 1
ATOM 2942 O O . GLY B 1 97 ? 0.333 8.742 10.859 1 97.06 97 GLY B O 1
ATOM 2943 N N . ASP B 1 98 ? 1.884 10.367 10.68 1 96.5 98 ASP B N 1
ATOM 2944 C CA . ASP B 1 98 ? 2.518 9.734 9.523 1 96.5 98 ASP B CA 1
ATOM 2945 C C . ASP B 1 98 ? 3.064 8.352 9.883 1 96.5 98 ASP B C 1
ATOM 2947 O O . ASP B 1 98 ? 2.93 7.406 9.109 1 96.5 98 ASP B O 1
ATOM 2951 N N . GLY B 1 99 ? 3.652 8.18 11.062 1 95.38 99 GLY B N 1
ATOM 2952 C CA . GLY B 1 99 ? 4.191 6.887 11.469 1 95.38 99 GLY B CA 1
ATOM 2953 C C . GLY B 1 99 ? 3.129 5.809 11.586 1 95.38 99 GLY B C 1
ATOM 2954 O O . GLY B 1 99 ? 3.324 4.684 11.125 1 95.38 99 GLY B O 1
ATOM 2955 N N . SER B 1 100 ? 2.037 6.172 12.164 1 96.06 100 SER B N 1
ATOM 2956 C CA . SER B 1 100 ? 0.959 5.207 12.367 1 96.06 100 SER B CA 1
ATOM 2957 C C . SER B 1 100 ? 0.19 4.961 11.078 1 96.06 100 SER B C 1
ATOM 2959 O O . SER B 1 100 ? -0.625 4.039 11 1 96.06 100 SER B O 1
ATOM 2961 N N . THR B 1 101 ? 0.468 5.715 10.078 1 97.94 101 THR B N 1
ATOM 2962 C CA . THR B 1 101 ? -0.228 5.578 8.805 1 97.94 101 THR B CA 1
ATOM 2963 C C . THR B 1 101 ? 0.673 4.914 7.762 1 97.94 101 THR B C 1
ATOM 2965 O O . THR B 1 101 ? 0.334 3.861 7.219 1 97.94 101 THR B O 1
ATOM 2968 N N . MET B 1 102 ? 1.857 5.449 7.609 1 97.88 102 MET B N 1
ATOM 2969 C CA . MET B 1 102 ? 2.701 5.121 6.465 1 97.88 102 MET B CA 1
ATOM 2970 C C . MET B 1 102 ? 3.699 4.023 6.824 1 97.88 102 MET B C 1
ATOM 2972 O O . MET B 1 102 ? 4.297 3.408 5.938 1 97.88 102 MET B O 1
ATOM 2976 N N . ASP B 1 103 ? 3.938 3.803 8.094 1 96.94 103 ASP B N 1
ATOM 2977 C CA . ASP B 1 103 ? 4.938 2.838 8.547 1 96.94 103 ASP B CA 1
ATOM 2978 C C . ASP B 1 103 ? 4.289 1.698 9.328 1 96.94 103 ASP B C 1
ATOM 2980 O O . ASP B 1 103 ? 3.688 0.797 8.734 1 96.94 103 ASP B O 1
ATOM 2984 N N . ILE B 1 104 ? 4.23 1.805 10.547 1 95 104 ILE B N 1
ATOM 2985 C CA . ILE B 1 104 ? 3.934 0.657 11.391 1 95 104 ILE B CA 1
ATOM 2986 C C . ILE B 1 104 ? 2.451 0.303 11.281 1 95 104 ILE B C 1
ATOM 2988 O O . ILE B 1 104 ? 2.066 -0.85 11.484 1 95 104 ILE B O 1
ATOM 2992 N N . GLY B 1 105 ? 1.585 1.233 10.977 1 96.19 105 GLY B N 1
ATOM 2993 C CA . GLY B 1 105 ? 0.151 0.999 10.938 1 96.19 105 GLY B CA 1
ATOM 2994 C C . GLY B 1 105 ? -0.352 0.599 9.57 1 96.19 105 GLY B C 1
ATOM 2995 O O . GLY B 1 105 ? -1.529 0.274 9.398 1 96.19 105 GLY B O 1
ATOM 2996 N N . LEU B 1 106 ? 0.496 0.557 8.578 1 97.5 106 LEU B N 1
ATOM 2997 C CA . LEU B 1 106 ? 0.072 0.364 7.195 1 97.5 106 LEU B CA 1
ATOM 2998 C C . LEU B 1 106 ? -0.597 -0.996 7.016 1 97.5 106 LEU B C 1
ATOM 3000 O O . LEU B 1 106 ? -1.58 -1.117 6.281 1 97.5 106 LEU B O 1
ATOM 3004 N N . GLY B 1 107 ? -0.04 -2.031 7.684 1 96.31 107 GLY B N 1
ATOM 3005 C CA . GLY B 1 107 ? -0.612 -3.363 7.555 1 96.31 107 GLY B CA 1
ATOM 3006 C C . GLY B 1 107 ? -2.084 -3.418 7.922 1 96.31 107 GLY B C 1
ATOM 3007 O O . GLY B 1 107 ? -2.906 -3.891 7.133 1 96.31 107 GLY B O 1
ATOM 3008 N N . ALA B 1 108 ? -2.402 -2.902 9.086 1 96.94 108 ALA B N 1
ATOM 3009 C CA . ALA B 1 108 ? -3.789 -2.906 9.547 1 96.94 108 ALA B CA 1
ATOM 3010 C C . ALA B 1 108 ? -4.664 -2.023 8.664 1 96.94 108 ALA B C 1
ATOM 3012 O O . ALA B 1 108 ? -5.828 -2.34 8.414 1 96.94 108 ALA B O 1
ATOM 3013 N N . LEU B 1 109 ? -4.086 -0.943 8.242 1 98 109 LEU B N 1
ATOM 3014 C CA . LEU B 1 109 ? -4.828 -0.045 7.363 1 98 109 LEU B CA 1
ATOM 3015 C C . LEU B 1 109 ? -5.133 -0.716 6.027 1 98 109 LEU B C 1
ATOM 3017 O O . LEU B 1 109 ? -6.254 -0.635 5.527 1 98 109 LEU B O 1
ATOM 3021 N N . SER B 1 110 ? -4.164 -1.359 5.508 1 98.12 110 SER B N 1
ATOM 3022 C CA . SER B 1 110 ? -4.316 -2.105 4.266 1 98.12 110 SER B CA 1
ATOM 3023 C C . SER B 1 110 ? -5.453 -3.117 4.359 1 98.12 110 SER B C 1
ATOM 3025 O O . SER B 1 110 ? -6.289 -3.207 3.459 1 98.12 110 SER B O 1
ATOM 3027 N N . GLY B 1 111 ? -5.445 -3.885 5.453 1 97.31 111 GLY B N 1
ATOM 3028 C CA . GLY B 1 111 ? -6.504 -4.859 5.648 1 97.31 111 GLY B CA 1
ATOM 3029 C C . GLY B 1 111 ? -7.883 -4.234 5.73 1 97.31 111 GLY B C 1
ATOM 3030 O O . GLY B 1 111 ? -8.844 -4.746 5.145 1 97.31 111 GLY B O 1
ATOM 3031 N N . ALA B 1 112 ? -7.996 -3.131 6.414 1 98.19 112 ALA B N 1
ATOM 3032 C CA . ALA B 1 112 ? -9.281 -2.453 6.586 1 98.19 112 ALA B CA 1
ATOM 3033 C C . ALA B 1 112 ? -9.82 -1.955 5.25 1 98.19 112 ALA B C 1
ATOM 3035 O O . ALA B 1 112 ? -11.008 -2.086 4.965 1 98.19 112 ALA B O 1
ATOM 3036 N N . PHE B 1 113 ? -8.93 -1.361 4.445 1 98.38 113 PHE B N 1
ATOM 3037 C CA . PHE B 1 113 ? -9.344 -0.819 3.156 1 98.38 113 PHE B CA 1
ATOM 3038 C C . PHE B 1 113 ? -9.711 -1.938 2.191 1 98.38 113 PHE B C 1
ATOM 3040 O O . PHE B 1 113 ? -10.727 -1.853 1.495 1 98.38 113 PHE B O 1
ATOM 3047 N N . GLU B 1 114 ? -8.898 -2.99 2.17 1 97.06 114 GLU B N 1
ATOM 3048 C CA . GLU B 1 114 ? -9.164 -4.121 1.289 1 97.06 114 GLU B CA 1
ATOM 3049 C C . GLU B 1 114 ? -10.516 -4.766 1.606 1 97.06 114 GLU B C 1
ATOM 3051 O O . GLU B 1 114 ? -11.234 -5.191 0.7 1 97.06 114 GLU B O 1
ATOM 3056 N N . ARG B 1 115 ? -10.906 -4.781 2.857 1 96.31 115 ARG B N 1
ATOM 3057 C CA . ARG B 1 115 ? -12.141 -5.426 3.275 1 96.31 115 ARG B CA 1
ATOM 3058 C C . ARG B 1 115 ? -13.328 -4.477 3.135 1 96.31 115 ARG B C 1
ATOM 3060 O O . ARG B 1 115 ? -14.469 -4.855 3.406 1 96.31 115 ARG B O 1
ATOM 3067 N N . GLY B 1 116 ? -13.062 -3.213 2.797 1 97.12 116 GLY B N 1
ATOM 3068 C CA . GLY B 1 116 ? -14.117 -2.273 2.443 1 97.12 116 GLY B CA 1
ATOM 3069 C C . GLY B 1 116 ? -14.828 -1.695 3.648 1 97.12 116 GLY B C 1
ATOM 3070 O O . GLY B 1 116 ? -15.992 -1.3 3.557 1 97.12 116 GLY B O 1
ATOM 3071 N N . HIS B 1 117 ? -14.18 -1.717 4.781 1 97.81 117 HIS B N 1
ATOM 3072 C CA . HIS B 1 117 ? -14.805 -1.148 5.973 1 97.81 117 HIS B CA 1
ATOM 3073 C C . HIS B 1 117 ? -15.148 0.323 5.766 1 97.81 117 HIS B C 1
ATOM 3075 O O . HIS B 1 117 ? -14.359 1.073 5.188 1 97.81 117 HIS B O 1
ATOM 3081 N N . ASP B 1 118 ? -16.297 0.717 6.262 1 98.38 118 ASP B N 1
ATOM 3082 C CA . ASP B 1 118 ? -16.812 2.072 6.074 1 98.38 118 ASP B CA 1
ATOM 3083 C C . ASP B 1 118 ? -16.312 3.002 7.18 1 98.38 118 ASP B C 1
ATOM 3085 O O . ASP B 1 118 ? -16.969 3.133 8.219 1 98.38 118 ASP B O 1
ATOM 3089 N N . PHE B 1 119 ? -15.219 3.668 6.957 1 98.69 119 PHE B N 1
ATOM 3090 C CA . PHE B 1 119 ? -14.656 4.68 7.844 1 98.69 119 PHE B CA 1
ATOM 3091 C C . PHE B 1 119 ? -13.742 5.629 7.074 1 98.69 119 PHE B C 1
ATOM 3093 O O . PHE B 1 119 ? -13.375 5.352 5.93 1 98.69 119 PHE B O 1
ATOM 3100 N N . THR B 1 120 ? -13.453 6.762 7.672 1 98.88 120 THR B N 1
ATOM 3101 C CA . THR B 1 120 ? -12.531 7.738 7.102 1 98.88 120 THR B CA 1
ATOM 3102 C C . THR B 1 120 ? -11.227 7.777 7.895 1 98.88 120 THR B C 1
ATOM 3104 O O . THR B 1 120 ? -11.25 7.883 9.125 1 98.88 120 THR B O 1
ATOM 3107 N N . TYR B 1 121 ? -10.141 7.555 7.207 1 98.88 121 TYR B N 1
ATOM 3108 C CA . TYR B 1 121 ? -8.836 7.676 7.836 1 98.88 121 TYR B CA 1
ATOM 3109 C C . TYR B 1 121 ? -8.18 9.008 7.48 1 98.88 121 TYR B C 1
ATOM 3111 O O . TYR B 1 121 ? -8.023 9.328 6.301 1 98.88 121 TYR B O 1
ATOM 3119 N N . VAL B 1 122 ? -7.77 9.758 8.461 1 98.81 122 VAL B N 1
ATOM 3120 C CA . VAL B 1 122 ? -7.082 11.031 8.289 1 98.81 122 VAL B CA 1
ATOM 3121 C C . VAL B 1 122 ? -5.637 10.906 8.773 1 98.81 122 VAL B C 1
ATOM 3123 O O . VAL B 1 122 ? -5.391 10.68 9.961 1 98.81 122 VAL B O 1
ATOM 3126 N N . CYS B 1 123 ? -4.738 11.055 7.875 1 98.75 123 CYS B N 1
ATOM 3127 C CA . CYS B 1 123 ? -3.324 11.117 8.219 1 98.75 123 CYS B CA 1
ATOM 3128 C C . CYS B 1 123 ? -2.877 12.555 8.461 1 98.75 123 CYS B C 1
ATOM 3130 O O . CYS B 1 123 ? -2.914 13.375 7.547 1 98.75 123 CYS B O 1
ATOM 3132 N N . MET B 1 124 ? -2.549 12.836 9.664 1 97.81 124 MET B N 1
ATOM 3133 C CA . MET B 1 124 ? -1.861 14.086 9.961 1 97.81 124 MET B CA 1
ATOM 3134 C C . MET B 1 124 ? -0.363 13.961 9.711 1 97.81 124 MET B C 1
ATOM 3136 O O . MET B 1 124 ? 0.371 13.438 10.547 1 97.81 124 MET B O 1
ATOM 3140 N N . ASP B 1 125 ? 0.043 14.492 8.633 1 98.56 125 ASP B N 1
ATOM 3141 C CA . ASP B 1 125 ? 1.417 14.289 8.18 1 98.56 125 ASP B CA 1
ATOM 3142 C C . ASP B 1 125 ? 2.312 15.445 8.617 1 98.56 125 ASP B C 1
ATOM 3144 O O . ASP B 1 125 ? 2.391 16.469 7.93 1 98.56 125 ASP B O 1
ATOM 3148 N N . ASN B 1 126 ? 2.926 15.211 9.695 1 98.25 126 ASN B N 1
ATOM 3149 C CA . ASN B 1 126 ? 3.912 16.188 10.141 1 98.25 126 ASN B CA 1
ATOM 3150 C C . ASN B 1 126 ? 5.332 15.742 9.812 1 98.25 126 ASN B C 1
ATOM 3152 O O . ASN B 1 126 ? 6.301 16.297 10.336 1 98.25 126 ASN B O 1
ATOM 3156 N N . GLU B 1 127 ? 5.488 14.75 9.008 1 98.44 127 GLU B N 1
ATOM 3157 C CA . GLU B 1 127 ? 6.648 14.367 8.211 1 98.44 127 GLU B CA 1
ATOM 3158 C C . GLU B 1 127 ? 7.777 13.844 9.102 1 98.44 127 GLU B C 1
ATOM 3160 O O . GLU B 1 127 ? 8.953 14.008 8.773 1 98.44 127 GLU B O 1
ATOM 3165 N N . ALA B 1 128 ? 7.508 13.344 10.25 1 98.12 128 ALA B N 1
ATOM 3166 C CA . ALA B 1 128 ? 8.414 12.602 11.125 1 98.12 128 ALA B CA 1
ATOM 3167 C C . ALA B 1 128 ? 7.672 12.039 12.336 1 98.12 128 ALA B C 1
ATOM 3169 O O . ALA B 1 128 ? 6.523 12.398 12.586 1 98.12 128 ALA B O 1
ATOM 3170 N N . TYR B 1 129 ? 8.305 11.062 12.992 1 96.69 129 TYR B N 1
ATOM 3171 C CA . TYR B 1 129 ? 7.812 10.688 14.312 1 96.69 129 TYR B CA 1
ATOM 3172 C C . TYR B 1 129 ? 8.094 11.789 15.328 1 96.69 129 TYR B C 1
ATOM 3174 O O . TYR B 1 129 ? 9.148 11.789 15.977 1 96.69 129 TYR B O 1
ATOM 3182 N N . MET B 1 130 ? 7.09 12.648 15.461 1 95.44 130 MET B N 1
ATOM 3183 C CA . MET B 1 130 ? 7.328 13.836 16.266 1 95.44 130 MET B CA 1
ATOM 3184 C C . MET B 1 130 ? 7.316 13.492 17.75 1 95.44 130 MET B C 1
ATOM 3186 O O . MET B 1 130 ? 8.164 13.977 18.516 1 95.44 130 MET B O 1
ATOM 3190 N N . ASN B 1 131 ? 6.449 12.594 18.125 1 90.19 131 ASN B N 1
ATOM 3191 C CA . ASN B 1 131 ? 6.293 12.234 19.531 1 90.19 131 ASN B CA 1
ATOM 3192 C C . ASN B 1 131 ? 7.566 11.609 20.094 1 90.19 131 ASN B C 1
ATOM 3194 O O . ASN B 1 131 ? 7.855 11.742 21.281 1 90.19 131 ASN B O 1
ATOM 3198 N N . THR B 1 132 ? 8.352 10.961 19.188 1 90.56 132 THR B N 1
ATOM 3199 C CA . THR B 1 132 ? 9.562 10.281 19.641 1 90.56 132 THR B CA 1
ATOM 3200 C C . THR B 1 132 ? 10.789 11.148 19.375 1 90.56 132 THR B C 1
ATOM 3202 O O . THR B 1 132 ? 11.922 10.648 19.391 1 90.56 132 THR B O 1
ATOM 3205 N N . GLY B 1 133 ? 10.602 12.367 19.125 1 93.56 133 GLY B N 1
ATOM 3206 C CA . GLY B 1 133 ? 11.727 13.273 19.031 1 93.56 133 GLY B CA 1
ATOM 3207 C C . GLY B 1 133 ? 12.195 13.508 17.609 1 93.56 133 GLY B C 1
ATOM 3208 O O . GLY B 1 133 ? 13.398 13.586 17.344 1 93.56 133 GLY B O 1
ATOM 3209 N N . VAL B 1 134 ? 11.25 13.492 16.641 1 96.5 134 VAL B N 1
ATOM 3210 C CA . VAL B 1 134 ? 11.5 13.859 15.258 1 96.5 134 VAL B CA 1
ATOM 3211 C C . VAL B 1 134 ? 12.281 12.742 14.562 1 96.5 134 VAL B C 1
ATOM 3213 O O . VAL B 1 134 ? 13.297 13 13.906 1 96.5 134 VAL B O 1
ATOM 3216 N N . GLN B 1 135 ? 11.93 11.477 14.805 1 96.75 135 GLN B N 1
ATOM 3217 C CA . GLN B 1 135 ? 12.508 10.328 14.102 1 96.75 135 GLN B CA 1
ATOM 3218 C C . GLN B 1 135 ? 12.008 10.258 12.664 1 96.75 135 GLN B C 1
ATOM 3220 O O . GLN B 1 135 ? 10.844 10.547 12.391 1 96.75 135 GLN B O 1
ATOM 3225 N N . ARG B 1 136 ? 12.883 9.859 11.789 1 97.5 136 ARG B N 1
ATOM 3226 C CA . ARG B 1 136 ? 12.516 9.711 10.383 1 97.5 136 ARG B CA 1
ATOM 3227 C C . ARG B 1 136 ? 11.32 8.781 10.219 1 97.5 136 ARG B C 1
ATOM 3229 O O . ARG B 1 136 ? 11.227 7.758 10.906 1 97.5 136 ARG B O 1
ATOM 3236 N N . SER B 1 137 ? 10.406 9.125 9.383 1 97.38 137 SER B N 1
ATOM 3237 C CA . SER B 1 137 ? 9.312 8.273 8.93 1 97.38 137 SER B CA 1
ATOM 3238 C C . SER B 1 137 ? 9.289 8.156 7.414 1 97.38 137 SER B C 1
ATOM 3240 O O . SER B 1 137 ? 10.07 8.82 6.723 1 97.38 137 SER B O 1
ATOM 3242 N N . SER B 1 138 ? 8.375 7.348 6.902 1 97.88 138 SER B N 1
ATOM 3243 C CA . SER B 1 138 ? 8.18 7.234 5.461 1 97.88 138 SER B CA 1
ATOM 3244 C C . SER B 1 138 ? 7.559 8.5 4.887 1 97.88 138 SER B C 1
ATOM 3246 O O . SER B 1 138 ? 7.461 8.648 3.668 1 97.88 138 SER B O 1
ATOM 3248 N N . GLY B 1 139 ? 7.223 9.445 5.75 1 97.75 139 GLY B N 1
ATOM 3249 C CA . GLY B 1 139 ? 6.688 10.727 5.324 1 97.75 139 GLY B CA 1
ATOM 3250 C C . GLY B 1 139 ? 7.727 11.836 5.297 1 97.75 139 GLY B C 1
ATOM 3251 O O . GLY B 1 139 ? 7.441 12.953 4.859 1 97.75 139 GLY B O 1
ATOM 3252 N N . THR B 1 140 ? 8.953 11.539 5.781 1 98.56 140 THR B N 1
ATOM 3253 C CA . THR B 1 140 ? 10.023 12.531 5.801 1 98.56 140 THR B CA 1
ATOM 3254 C C . THR B 1 140 ? 10.477 12.867 4.383 1 98.56 140 THR B C 1
ATOM 3256 O O . THR B 1 140 ? 10.781 11.969 3.594 1 98.56 140 THR B O 1
ATOM 3259 N N . PRO B 1 141 ? 10.5 14.133 4.027 1 98.12 141 PRO B N 1
ATOM 3260 C CA . PRO B 1 141 ? 10.852 14.508 2.654 1 98.12 141 PRO B CA 1
ATOM 3261 C C . PRO B 1 141 ? 12.336 14.336 2.361 1 98.12 141 PRO B C 1
ATOM 3263 O O . PRO B 1 141 ? 13.148 14.281 3.289 1 98.12 141 PRO B O 1
ATOM 3266 N N . PHE B 1 142 ? 12.648 14.359 1.131 1 97.88 142 PHE B N 1
ATOM 3267 C CA . PHE B 1 142 ? 14.016 14.289 0.618 1 97.88 142 PHE B CA 1
ATOM 3268 C C . PHE B 1 142 ? 14.875 15.398 1.215 1 97.88 142 PHE B C 1
ATOM 3270 O O . PHE B 1 142 ? 14.461 16.562 1.245 1 97.88 142 PHE B O 1
ATOM 3277 N N . ASP B 1 143 ? 15.953 15.062 1.873 1 98.31 143 ASP B N 1
ATOM 3278 C CA . ASP B 1 143 ? 17.047 15.906 2.355 1 98.31 143 ASP B CA 1
ATOM 3279 C C . ASP B 1 143 ? 16.672 16.578 3.678 1 98.31 143 ASP B C 1
ATOM 3281 O O . ASP B 1 143 ? 17.438 17.375 4.203 1 98.31 143 ASP B O 1
ATOM 3285 N N . ALA B 1 144 ? 15.477 16.281 4.246 1 98.44 144 ALA B N 1
ATOM 3286 C CA . ALA B 1 144 ? 15.164 16.797 5.574 1 98.44 144 ALA B CA 1
ATOM 3287 C C . ALA B 1 144 ? 16.062 16.172 6.633 1 98.44 144 ALA B C 1
ATOM 3289 O O . ALA B 1 144 ? 16.344 14.977 6.605 1 98.44 144 ALA B O 1
ATOM 3290 N N . SER B 1 145 ? 16.531 17 7.516 1 98.12 145 SER B N 1
ATOM 3291 C CA . SER B 1 145 ? 17.312 16.516 8.656 1 98.12 145 SER B CA 1
ATOM 3292 C C . SER B 1 145 ? 16.391 16.109 9.805 1 98.12 145 SER B C 1
ATOM 3294 O O . SER B 1 145 ? 15.492 16.844 10.195 1 98.12 145 SER B O 1
ATOM 3296 N N . THR B 1 146 ? 16.531 14.906 10.273 1 97.5 146 THR B N 1
ATOM 3297 C CA . THR B 1 146 ? 15.82 14.398 11.445 1 97.5 146 THR B CA 1
ATOM 3298 C C . THR B 1 146 ? 16.797 13.867 12.484 1 97.5 146 THR B C 1
ATOM 3300 O O . THR B 1 146 ? 18.016 13.859 12.258 1 97.5 146 THR B O 1
ATOM 3303 N N . THR B 1 147 ? 16.281 13.43 13.602 1 96.25 147 THR B N 1
ATOM 3304 C CA . THR B 1 147 ? 17.141 12.914 14.664 1 96.25 147 THR B CA 1
ATOM 3305 C C . THR B 1 147 ? 17.781 11.586 14.25 1 96.25 147 THR B C 1
ATOM 3307 O O . THR B 1 147 ? 18.891 11.266 14.672 1 96.25 147 THR B O 1
ATOM 3310 N N . THR B 1 148 ? 17.156 10.781 13.367 1 95.19 148 THR B N 1
ATOM 3311 C CA . THR B 1 148 ? 17.688 9.477 12.992 1 95.19 148 THR B CA 1
ATOM 3312 C C . THR B 1 148 ? 18.266 9.523 11.578 1 95.19 148 THR B C 1
ATOM 3314 O O . THR B 1 148 ? 18.859 8.547 11.109 1 95.19 148 THR B O 1
ATOM 3317 N N . THR B 1 149 ? 18.094 10.609 10.867 1 95.38 149 THR B N 1
ATOM 3318 C CA . THR B 1 149 ? 18.734 10.875 9.586 1 95.38 149 THR B CA 1
ATOM 3319 C C . THR B 1 149 ? 19.297 12.297 9.547 1 95.38 149 THR B C 1
ATOM 3321 O O . THR B 1 149 ? 18.875 13.117 8.727 1 95.38 149 THR B O 1
ATOM 3324 N N . PRO B 1 150 ? 20.25 12.5 10.359 1 95.75 150 PRO B N 1
ATOM 3325 C CA . PRO B 1 150 ? 20.781 13.867 10.477 1 95.75 150 PRO B CA 1
ATOM 3326 C C . PRO B 1 150 ? 21.641 14.266 9.281 1 95.75 150 PRO B C 1
ATOM 3328 O O . PRO B 1 150 ? 22.359 13.43 8.719 1 95.75 150 PRO B O 1
ATOM 3331 N N . ALA B 1 151 ? 21.5 15.539 8.945 1 94.75 151 ALA B N 1
ATOM 3332 C CA . ALA B 1 151 ? 22.469 16.094 8.016 1 94.75 151 ALA B CA 1
ATOM 3333 C C . ALA B 1 151 ? 23.844 16.234 8.68 1 94.75 151 ALA B C 1
ATOM 3335 O O . ALA B 1 151 ? 23.922 16.453 9.891 1 94.75 151 ALA B O 1
ATOM 3336 N N . GLY B 1 152 ? 24.844 16.078 7.883 1 90.19 152 GLY B N 1
ATOM 3337 C CA . GLY B 1 152 ? 26.203 16.234 8.375 1 90.19 152 GLY B CA 1
ATOM 3338 C C . GLY B 1 152 ? 27.234 16.297 7.266 1 90.19 152 GLY B C 1
ATOM 3339 O O . GLY B 1 152 ? 26.953 16.812 6.18 1 90.19 152 GLY B O 1
ATOM 3340 N N . LYS B 1 153 ? 28.375 15.836 7.578 1 87.5 153 LYS B N 1
ATOM 3341 C CA . LYS B 1 153 ? 29.516 15.93 6.668 1 87.5 153 LYS B CA 1
ATOM 3342 C C . LYS B 1 153 ? 29.312 15.047 5.438 1 87.5 153 LYS B C 1
ATOM 3344 O O . LYS B 1 153 ? 29.719 15.406 4.336 1 87.5 153 LYS B O 1
ATOM 3349 N N . VAL B 1 154 ? 28.562 13.969 5.602 1 88.44 154 VAL B N 1
ATOM 3350 C CA . VAL B 1 154 ? 28.516 13.008 4.504 1 88.44 154 VAL B CA 1
ATOM 3351 C C . VAL B 1 154 ? 27.078 12.805 4.051 1 88.44 154 VAL B C 1
ATOM 3353 O O . VAL B 1 154 ? 26.812 12.047 3.113 1 88.44 154 VAL B O 1
ATOM 3356 N N . SER B 1 155 ? 26.141 13.391 4.699 1 94.25 155 SER B N 1
ATOM 3357 C CA . SER B 1 155 ? 24.734 13.18 4.402 1 94.25 155 SER B CA 1
ATOM 3358 C C . SER B 1 155 ? 23.969 14.5 4.367 1 94.25 155 SER B C 1
ATOM 3360 O O . SER B 1 155 ? 24.219 15.391 5.184 1 94.25 155 SER B O 1
ATOM 3362 N N . PHE B 1 156 ? 23.062 14.672 3.428 1 96.94 156 PHE B N 1
ATOM 3363 C CA . PHE B 1 156 ? 22.219 15.852 3.352 1 96.94 156 PHE B CA 1
ATOM 3364 C C . PHE B 1 156 ? 20.891 15.609 4.074 1 96.94 156 PHE B C 1
ATOM 3366 O O . PHE B 1 156 ? 19.938 16.375 3.908 1 96.94 156 PHE B O 1
ATOM 3373 N N . GLY B 1 157 ? 20.828 14.539 4.875 1 97.38 157 GLY B N 1
ATOM 3374 C CA . GLY B 1 157 ? 19.578 14.18 5.531 1 97.38 157 GLY B CA 1
ATOM 3375 C C . GLY B 1 157 ? 18.891 12.969 4.91 1 97.38 157 GLY B C 1
ATOM 3376 O O . GLY B 1 157 ? 19.562 12.062 4.418 1 97.38 157 GLY B O 1
ATOM 3377 N N . ASN B 1 158 ? 17.594 12.859 5.043 1 97.69 158 ASN B N 1
ATOM 3378 C CA . ASN B 1 158 ? 16.859 11.727 4.488 1 97.69 158 ASN B CA 1
ATOM 3379 C C . ASN B 1 158 ? 17.078 11.602 2.984 1 97.69 158 ASN B C 1
ATOM 3381 O O . ASN B 1 158 ? 16.734 12.5 2.221 1 97.69 158 ASN B O 1
ATOM 3385 N N . PRO B 1 159 ? 17.625 10.523 2.521 1 95.31 159 PRO B N 1
ATOM 3386 C CA . PRO B 1 159 ? 17.953 10.398 1.102 1 95.31 159 PRO B CA 1
ATOM 3387 C C . PRO B 1 159 ? 16.797 9.875 0.263 1 95.31 159 PRO B C 1
ATOM 3389 O O . PRO B 1 159 ? 16.953 9.648 -0.939 1 95.31 159 PRO B O 1
ATOM 3392 N N . ARG B 1 160 ? 15.656 9.664 0.852 1 95.25 160 ARG B N 1
ATOM 3393 C CA . ARG B 1 160 ? 14.523 9.023 0.191 1 95.25 160 ARG B CA 1
ATOM 3394 C C . ARG B 1 160 ? 13.383 10.023 -0.026 1 95.25 160 ARG B C 1
ATOM 3396 O O . ARG B 1 160 ? 13.195 10.938 0.776 1 95.25 160 ARG B O 1
ATOM 3403 N N . PRO B 1 161 ? 12.664 9.797 -1.105 1 94.94 161 PRO B N 1
ATOM 3404 C CA . PRO B 1 161 ? 11.453 10.594 -1.259 1 94.94 161 PRO B CA 1
ATOM 3405 C C . PRO B 1 161 ? 10.344 10.18 -0.29 1 94.94 161 PRO B C 1
ATOM 3407 O O . PRO B 1 161 ? 10.391 9.078 0.272 1 94.94 161 PRO B O 1
ATOM 3410 N N . LYS B 1 162 ? 9.43 11.109 -0.127 1 96.81 162 LYS B N 1
ATOM 3411 C CA . LYS B 1 162 ? 8.234 10.82 0.655 1 96.81 162 LYS B CA 1
ATOM 3412 C C . LYS B 1 162 ? 7.438 9.672 0.032 1 96.81 162 LYS B C 1
ATOM 3414 O O . LYS B 1 162 ? 7.258 9.625 -1.188 1 96.81 162 LYS B O 1
ATOM 3419 N N . LYS B 1 163 ? 6.988 8.719 0.934 1 97.81 163 LYS B N 1
ATOM 3420 C CA . LYS B 1 163 ? 6.082 7.672 0.468 1 97.81 163 LYS B CA 1
ATOM 3421 C C . LYS B 1 163 ? 4.773 8.266 -0.045 1 97.81 163 LYS B C 1
ATOM 3423 O O . LYS B 1 163 ? 4.184 9.125 0.604 1 97.81 163 LYS B O 1
ATOM 3428 N N . ASN B 1 164 ? 4.355 7.797 -1.216 1 97.88 164 ASN B N 1
ATOM 3429 C CA . ASN B 1 164 ? 3.135 8.312 -1.831 1 97.88 164 ASN B CA 1
ATOM 3430 C C . ASN B 1 164 ? 1.896 7.598 -1.3 1 97.88 164 ASN B C 1
ATOM 3432 O O . ASN B 1 164 ? 1.232 6.863 -2.035 1 97.88 164 ASN B O 1
ATOM 3436 N N . MET B 1 165 ? 1.546 7.906 -0.116 1 98.62 165 MET B N 1
ATOM 3437 C CA . MET B 1 165 ? 0.477 7.195 0.577 1 98.62 165 MET B CA 1
ATOM 3438 C C . MET B 1 165 ? -0.86 7.398 -0.128 1 98.62 165 MET B C 1
ATOM 3440 O O . MET B 1 165 ? -1.65 6.465 -0.253 1 98.62 165 MET B O 1
ATOM 3444 N N . PRO B 1 166 ? -1.154 8.656 -0.653 1 98.75 166 PRO B N 1
ATOM 3445 C CA . PRO B 1 166 ? -2.416 8.805 -1.381 1 98.75 166 PRO B CA 1
ATOM 3446 C C . PRO B 1 166 ? -2.537 7.84 -2.561 1 98.75 166 PRO B C 1
ATOM 3448 O O . PRO B 1 166 ? -3.58 7.211 -2.742 1 98.75 166 PRO B O 1
ATOM 3451 N N . ALA B 1 167 ? -1.481 7.695 -3.297 1 98.44 167 ALA B N 1
ATOM 3452 C CA . ALA B 1 167 ? -1.507 6.773 -4.43 1 98.44 167 ALA B CA 1
ATOM 3453 C C . ALA B 1 167 ? -1.656 5.328 -3.957 1 98.44 167 ALA B C 1
ATOM 3455 O O . ALA B 1 167 ? -2.357 4.531 -4.586 1 98.44 167 ALA B O 1
ATOM 3456 N N . ILE B 1 168 ? -1.006 4.984 -2.893 1 98.75 168 ILE B N 1
ATOM 3457 C CA . ILE B 1 168 ? -1.072 3.643 -2.33 1 98.75 168 ILE B CA 1
ATOM 3458 C C . ILE B 1 168 ? -2.5 3.34 -1.881 1 98.75 168 ILE B C 1
ATOM 3460 O O . ILE B 1 168 ? -3.023 2.254 -2.145 1 98.75 168 ILE B O 1
ATOM 3464 N N . MET B 1 169 ? -3.143 4.324 -1.236 1 98.69 169 MET B N 1
ATOM 3465 C CA . MET B 1 169 ? -4.508 4.105 -0.761 1 98.69 169 MET B CA 1
ATOM 3466 C C . MET B 1 169 ? -5.484 4.027 -1.929 1 98.69 169 MET B C 1
ATOM 3468 O O . MET B 1 169 ? -6.445 3.254 -1.89 1 98.69 169 MET B O 1
ATOM 3472 N N . ALA B 1 170 ? -5.227 4.836 -2.943 1 98.56 170 ALA B N 1
ATOM 3473 C CA . ALA B 1 170 ? -6.039 4.723 -4.152 1 98.56 170 ALA B CA 1
ATOM 3474 C C . ALA B 1 170 ? -5.918 3.334 -4.77 1 98.56 170 ALA B C 1
ATOM 3476 O O . ALA B 1 170 ? -6.914 2.746 -5.191 1 98.56 170 ALA B O 1
ATOM 3477 N N . ALA B 1 171 ? -4.758 2.814 -4.773 1 97.94 171 ALA B N 1
ATOM 3478 C CA . ALA B 1 171 ? -4.508 1.493 -5.34 1 97.94 171 ALA B CA 1
ATOM 3479 C C . ALA B 1 171 ? -5.176 0.403 -4.508 1 97.94 171 ALA B C 1
ATOM 3481 O O . ALA B 1 171 ? -5.379 -0.715 -4.988 1 97.94 171 ALA B O 1
ATOM 3482 N N . HIS B 1 172 ? -5.488 0.707 -3.287 1 98.25 172 HIS B N 1
ATOM 3483 C CA . HIS B 1 172 ? -6.227 -0.224 -2.441 1 98.25 172 HIS B CA 1
ATOM 3484 C C . HIS B 1 172 ? -7.711 -0.224 -2.785 1 98.25 172 HIS B C 1
ATOM 3486 O O . HIS B 1 172 ? -8.492 -0.977 -2.193 1 98.25 172 HIS B O 1
ATOM 3492 N N . GLY B 1 173 ? -8.141 0.67 -3.707 1 96.94 173 GLY B N 1
ATOM 3493 C CA . GLY B 1 173 ? -9.531 0.706 -4.141 1 96.94 173 GLY B CA 1
ATOM 3494 C C . GLY B 1 173 ? -10.375 1.686 -3.35 1 96.94 173 GLY B C 1
ATOM 3495 O O . GLY B 1 173 ? -11.602 1.594 -3.35 1 96.94 173 GLY B O 1
ATOM 3496 N N . SER B 1 174 ? -9.711 2.564 -2.596 1 98.38 174 SER B N 1
ATOM 3497 C CA . SER B 1 174 ? -10.469 3.58 -1.872 1 98.38 174 SER B CA 1
ATOM 3498 C C . SER B 1 174 ? -11.359 4.379 -2.812 1 98.38 174 SER B C 1
ATOM 3500 O O . SER B 1 174 ? -10.914 4.852 -3.857 1 98.38 174 SER B O 1
ATOM 3502 N N . PRO B 1 175 ? -12.633 4.516 -2.467 1 98.62 175 PRO B N 1
ATOM 3503 C CA . PRO B 1 175 ? -13.523 5.273 -3.346 1 98.62 175 PRO B CA 1
ATOM 3504 C C . PRO B 1 175 ? -13.195 6.766 -3.373 1 98.62 175 PRO B C 1
ATOM 3506 O O . PRO B 1 175 ? -13.602 7.473 -4.301 1 98.62 175 PRO B O 1
ATOM 3509 N N . TYR B 1 176 ? -12.477 7.25 -2.305 1 98.88 176 TYR B N 1
ATOM 3510 C CA . TYR B 1 176 ? -12.133 8.664 -2.223 1 98.88 176 TYR B CA 1
ATOM 3511 C C . TYR B 1 176 ? -10.828 8.867 -1.464 1 98.88 176 TYR B C 1
ATOM 3513 O O . TYR B 1 176 ? -10.68 8.383 -0.338 1 98.88 176 TYR B O 1
ATOM 3521 N N . VAL B 1 177 ? -9.891 9.484 -2.064 1 98.94 177 VAL B N 1
ATOM 3522 C CA . VAL B 1 177 ? -8.609 9.891 -1.491 1 98.94 177 VAL B CA 1
ATOM 3523 C C . VAL B 1 177 ? -8.383 11.383 -1.744 1 98.94 177 VAL B C 1
ATOM 3525 O O . VAL B 1 177 ? -8.641 11.875 -2.844 1 98.94 177 VAL B O 1
ATOM 3528 N N . ALA B 1 178 ? -7.93 12.086 -0.717 1 98.94 178 ALA B N 1
ATOM 3529 C CA . ALA B 1 178 ? -7.664 13.508 -0.925 1 98.94 178 ALA B CA 1
ATOM 3530 C C . ALA B 1 178 ? -6.43 13.953 -0.143 1 98.94 178 ALA B C 1
ATOM 3532 O O . ALA B 1 178 ? -6.18 13.469 0.962 1 98.94 178 ALA B O 1
ATOM 3533 N N . THR B 1 179 ? -5.695 14.836 -0.764 1 98.94 179 THR B N 1
ATOM 3534 C CA . THR B 1 179 ? -4.645 15.555 -0.052 1 98.94 179 THR B CA 1
ATOM 3535 C C . THR B 1 179 ? -5.109 16.969 0.318 1 98.94 179 THR B C 1
ATOM 3537 O O . THR B 1 179 ? -5.848 17.594 -0.439 1 98.94 179 THR B O 1
ATOM 3540 N N . THR B 1 180 ? -4.738 17.359 1.477 1 98.94 180 THR B N 1
ATOM 3541 C CA . THR B 1 180 ? -5.078 18.688 1.974 1 98.94 180 THR B CA 1
ATOM 3542 C C . THR B 1 180 ? -4.004 19.203 2.924 1 98.94 180 THR B C 1
ATOM 3544 O O . THR B 1 180 ? -2.895 18.672 2.967 1 98.94 180 THR B O 1
ATOM 3547 N N . SER B 1 181 ? -4.238 20.359 3.512 1 98.88 181 SER B N 1
ATOM 3548 C CA . SER B 1 181 ? -3.295 21 4.422 1 98.88 181 SER B CA 1
ATOM 3549 C C . SER B 1 181 ? -4.02 21.828 5.477 1 98.88 181 SER B C 1
ATOM 3551 O O . SER B 1 181 ? -5.031 22.469 5.184 1 98.88 181 SER B O 1
ATOM 3553 N N . ILE B 1 182 ? -3.475 21.828 6.633 1 98.38 182 ILE B N 1
ATOM 3554 C CA . ILE B 1 182 ? -4.074 22.656 7.68 1 98.38 182 ILE B CA 1
ATOM 3555 C C . ILE B 1 182 ? -3.941 24.141 7.312 1 98.38 182 ILE B C 1
ATOM 3557 O O . ILE B 1 182 ? -4.598 24.984 7.91 1 98.38 182 ILE B O 1
ATOM 3561 N N . GLY B 1 183 ? -3.125 24.469 6.352 1 98.44 183 GLY B N 1
ATOM 3562 C CA . GLY B 1 183 ? -3.016 25.828 5.852 1 98.44 183 GLY B CA 1
ATOM 3563 C C . GLY B 1 183 ? -4.246 26.281 5.098 1 98.44 183 GLY B C 1
ATOM 3564 O O . GLY B 1 183 ? -4.41 27.484 4.832 1 98.44 183 GLY B O 1
ATOM 3565 N N . PHE B 1 184 ? -5.082 25.422 4.762 1 98.38 184 PHE B N 1
ATOM 3566 C CA . PHE B 1 184 ? -6.328 25.688 4.047 1 98.38 184 PHE B CA 1
ATOM 3567 C C . PHE B 1 184 ? -7.508 25.047 4.766 1 98.38 184 PHE B C 1
ATOM 3569 O O . PHE B 1 184 ? -8.102 24.094 4.262 1 98.38 184 PHE B O 1
ATOM 3576 N N . PRO B 1 185 ? -7.898 25.656 5.859 1 97.62 185 PRO B N 1
ATOM 3577 C CA . PRO B 1 185 ? -8.898 25.047 6.746 1 97.62 185 PRO B CA 1
ATOM 3578 C C . PRO B 1 185 ? -10.211 24.75 6.035 1 97.62 185 PRO B C 1
ATOM 3580 O O . PRO B 1 185 ? -10.773 23.656 6.215 1 97.62 185 PRO B O 1
ATOM 3583 N N . ARG B 1 186 ? -10.734 25.641 5.234 1 98.12 186 ARG B N 1
ATOM 3584 C CA . ARG B 1 186 ? -12 25.422 4.543 1 98.12 186 ARG B CA 1
ATOM 3585 C C . ARG B 1 186 ? -11.914 24.219 3.615 1 98.12 186 ARG B C 1
ATOM 3587 O O . ARG B 1 186 ? -12.852 23.422 3.521 1 98.12 186 ARG B 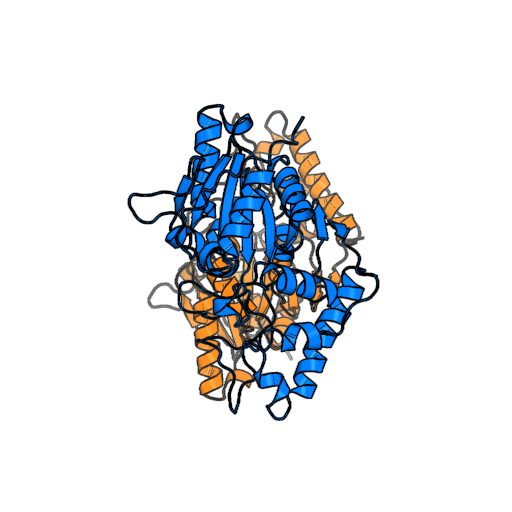O 1
ATOM 3594 N N . ASP B 1 187 ? -10.812 24.141 2.924 1 98.62 187 ASP B N 1
ATOM 3595 C CA . ASP B 1 187 ? -10.586 23.016 2.037 1 98.62 187 ASP B CA 1
ATOM 3596 C C . ASP B 1 187 ? -10.562 21.703 2.818 1 98.62 187 ASP B C 1
ATOM 3598 O O . ASP B 1 187 ? -11.195 20.719 2.418 1 98.62 187 ASP B O 1
ATOM 3602 N N . MET B 1 188 ? -9.836 21.656 3.902 1 98.69 188 MET B N 1
ATOM 3603 C CA . MET B 1 188 ? -9.711 20.438 4.703 1 98.69 188 MET B CA 1
ATOM 3604 C C . MET B 1 188 ? -11.055 20.016 5.281 1 98.69 188 MET B C 1
ATOM 3606 O O . MET B 1 188 ? -11.438 18.859 5.195 1 98.69 188 MET B O 1
ATOM 3610 N N . ILE B 1 189 ? -11.75 21.016 5.82 1 98.5 189 ILE B N 1
ATOM 3611 C CA . ILE B 1 189 ? -13.055 20.734 6.406 1 98.5 189 ILE B CA 1
ATOM 3612 C C . ILE B 1 189 ? -13.992 20.172 5.34 1 98.5 189 ILE B C 1
ATOM 3614 O O . ILE B 1 189 ? -14.656 19.156 5.566 1 98.5 189 ILE B O 1
ATOM 3618 N N . ARG B 1 190 ? -14.031 20.75 4.199 1 98.75 190 ARG B N 1
ATOM 3619 C CA . ARG B 1 190 ? -14.883 20.297 3.105 1 98.75 190 ARG B CA 1
ATOM 3620 C C . ARG B 1 190 ? -14.516 18.875 2.67 1 98.75 190 ARG B C 1
ATOM 3622 O O . ARG B 1 190 ? -15.398 18.047 2.463 1 98.75 190 ARG B O 1
ATOM 3629 N N . LYS B 1 191 ? -13.258 18.609 2.52 1 98.94 191 LYS B N 1
ATOM 3630 C CA . LYS B 1 191 ? -12.805 17.312 2.035 1 98.94 191 LYS B CA 1
ATOM 3631 C C . LYS B 1 191 ? -13.062 16.219 3.07 1 98.94 191 LYS B C 1
ATOM 3633 O O . LYS B 1 191 ? -13.406 15.094 2.715 1 98.94 191 LYS B O 1
ATOM 3638 N N . VAL B 1 192 ? -12.891 16.516 4.316 1 98.81 192 VAL B N 1
ATOM 3639 C CA . VAL B 1 192 ? -13.211 15.555 5.363 1 98.81 192 VAL B CA 1
ATOM 3640 C C . VAL B 1 192 ? -14.703 15.258 5.355 1 98.81 192 VAL B C 1
ATOM 3642 O O . VAL B 1 192 ? -15.117 14.102 5.441 1 98.81 192 VAL B O 1
ATOM 3645 N N . LYS B 1 193 ? -15.508 16.312 5.277 1 98.69 193 LYS B N 1
ATOM 3646 C CA . LYS B 1 193 ? -16.953 16.109 5.203 1 98.69 193 LYS B CA 1
ATOM 3647 C C . LYS B 1 193 ? -17.312 15.195 4.035 1 98.69 193 LYS B C 1
ATOM 3649 O O . LYS B 1 193 ? -18.078 14.242 4.207 1 98.69 193 LYS B O 1
ATOM 3654 N N . LYS B 1 194 ? -16.812 15.539 2.898 1 98.88 194 LYS B N 1
ATOM 3655 C CA . LYS B 1 194 ? -17.078 14.719 1.723 1 98.88 194 LYS B CA 1
ATOM 3656 C C . LYS B 1 194 ? -16.672 13.266 1.961 1 98.88 194 LYS B C 1
ATOM 3658 O O . LYS B 1 194 ? -17.438 12.344 1.646 1 98.88 194 LYS B O 1
ATOM 3663 N N . ALA B 1 195 ? -15.508 13.078 2.488 1 98.88 195 ALA B N 1
ATOM 3664 C CA . ALA B 1 195 ? -15 11.734 2.748 1 98.88 195 ALA B CA 1
ATOM 3665 C C . ALA B 1 195 ? -15.953 10.945 3.643 1 98.88 195 ALA B C 1
ATOM 3667 O O . ALA B 1 195 ? -16.234 9.773 3.383 1 98.88 195 ALA B O 1
ATOM 3668 N N . THR B 1 196 ? -16.453 11.57 4.672 1 98.44 196 THR B N 1
ATOM 3669 C CA . THR B 1 196 ? -17.281 10.891 5.652 1 98.44 196 THR B CA 1
ATOM 3670 C C . THR B 1 196 ? -18.672 10.586 5.07 1 98.44 196 THR B C 1
ATOM 3672 O O . THR B 1 196 ? -19.406 9.773 5.625 1 98.44 196 THR B O 1
ATOM 3675 N N . GLU B 1 197 ? -19 11.195 3.982 1 97.94 197 GLU B N 1
ATOM 3676 C CA . GLU B 1 197 ? -20.312 11.016 3.369 1 97.94 197 GLU B CA 1
ATOM 3677 C C . GLU B 1 197 ? -20.266 9.945 2.279 1 97.94 197 GLU B C 1
ATOM 3679 O O . GLU B 1 197 ? -21.312 9.547 1.748 1 97.94 197 GLU B O 1
ATOM 3684 N N . ILE B 1 198 ? -19.156 9.508 1.956 1 98.38 198 ILE B N 1
ATOM 3685 C CA . ILE B 1 198 ? -18.969 8.453 0.964 1 98.38 198 ILE B CA 1
ATOM 3686 C C . ILE B 1 198 ? -18.875 7.102 1.664 1 98.38 198 ILE B C 1
ATOM 3688 O O . ILE B 1 198 ? -18.109 6.938 2.611 1 98.38 198 ILE B O 1
ATOM 3692 N N . VAL B 1 199 ? -19.672 6.121 1.23 1 97.56 199 VAL B N 1
ATOM 3693 C CA . VAL B 1 199 ? -19.656 4.785 1.809 1 97.56 199 VAL B CA 1
ATOM 3694 C C . VAL B 1 199 ? -18.359 4.074 1.415 1 97.56 199 VAL B C 1
ATOM 3696 O O . VAL B 1 199 ? -17.969 4.094 0.248 1 97.56 199 VAL B O 1
ATOM 3699 N N . GLY B 1 200 ? -17.688 3.385 2.418 1 97.88 200 GLY B N 1
ATOM 3700 C CA . GLY B 1 200 ? -16.438 2.689 2.189 1 97.88 200 GLY B CA 1
ATOM 3701 C C . GLY B 1 200 ? -15.258 3.352 2.877 1 97.88 200 GLY B C 1
ATOM 3702 O O . GLY B 1 200 ? -15.422 4.34 3.596 1 97.88 200 GLY B O 1
ATOM 3703 N N . PRO B 1 201 ? -14.102 2.705 2.795 1 98.62 201 PRO B N 1
ATOM 3704 C CA . PRO B 1 201 ? -12.898 3.283 3.402 1 98.62 201 PRO B CA 1
ATOM 3705 C C . PRO B 1 201 ? -12.352 4.469 2.613 1 98.62 201 PRO B C 1
ATOM 3707 O O . PRO B 1 201 ? -11.906 4.309 1.472 1 98.62 201 PRO B O 1
ATOM 3710 N N . THR B 1 202 ? -12.406 5.664 3.17 1 98.94 202 THR B N 1
ATOM 3711 C CA . THR B 1 202 ? -11.906 6.867 2.521 1 98.94 202 THR B CA 1
ATOM 3712 C C . THR B 1 202 ? -10.656 7.387 3.232 1 98.94 202 THR B C 1
ATOM 3714 O O . THR B 1 202 ? -10.414 7.047 4.391 1 98.94 202 THR B O 1
ATOM 3717 N N . TYR B 1 203 ? -9.828 8.188 2.5 1 98.94 203 TYR B N 1
ATOM 3718 C CA . TYR B 1 203 ? -8.516 8.562 3.012 1 98.94 203 TYR B CA 1
ATOM 3719 C C . TYR B 1 203 ? -8.242 10.047 2.783 1 98.94 203 TYR B C 1
ATOM 3721 O O . TYR B 1 203 ? -8.40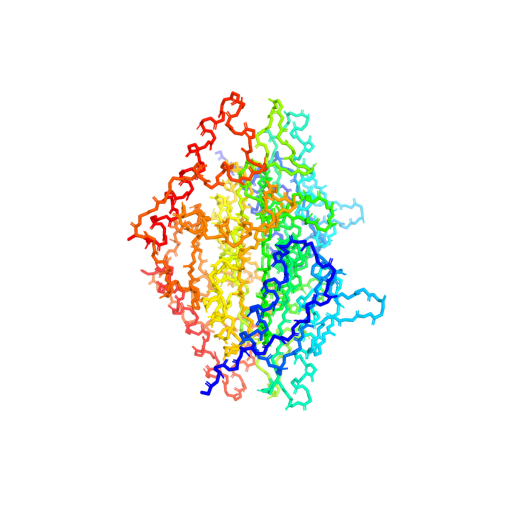6 10.547 1.667 1 98.94 203 TYR B O 1
ATOM 3729 N N . ILE B 1 204 ? -7.871 10.742 3.838 1 98.94 204 ILE B N 1
ATOM 3730 C CA . ILE B 1 204 ? -7.449 12.133 3.805 1 98.94 204 ILE B CA 1
ATOM 3731 C C . ILE B 1 204 ? -5.988 12.242 4.238 1 98.94 204 ILE B C 1
ATOM 3733 O O . ILE B 1 204 ? -5.617 11.766 5.312 1 98.94 204 ILE B O 1
ATOM 3737 N N . HIS B 1 205 ? -5.203 12.789 3.422 1 98.94 205 HIS B N 1
ATOM 3738 C CA . HIS B 1 205 ? -3.799 13.047 3.723 1 98.94 205 HIS B CA 1
ATOM 3739 C C . HIS B 1 205 ? -3.545 14.531 3.945 1 98.94 205 HIS B C 1
ATOM 3741 O O . HIS B 1 205 ? -3.486 15.305 2.986 1 98.94 205 HIS B O 1
ATOM 3747 N N . ALA B 1 206 ? -3.346 14.922 5.195 1 98.88 206 ALA B N 1
ATOM 3748 C CA . ALA B 1 206 ? -3.279 16.344 5.543 1 98.88 206 ALA B CA 1
ATOM 3749 C C . ALA B 1 206 ? -1.867 16.734 5.961 1 98.88 206 ALA B C 1
ATOM 3751 O O . ALA B 1 206 ? -1.301 16.156 6.891 1 98.88 206 ALA B O 1
ATOM 3752 N N . GLN B 1 207 ? -1.35 17.703 5.27 1 98.75 207 GLN B N 1
ATOM 3753 C CA . GLN B 1 207 ? -0.077 18.297 5.68 1 98.75 207 GLN B CA 1
ATOM 3754 C C . GLN B 1 207 ? -0.228 19.078 6.977 1 98.75 207 GLN B C 1
ATOM 3756 O O . GLN B 1 207 ? -1.115 19.938 7.09 1 98.75 207 GLN B O 1
ATOM 3761 N N . ALA B 1 208 ? 0.615 18.797 7.906 1 98.25 208 ALA B N 1
ATOM 3762 C CA . ALA B 1 208 ? 0.533 19.422 9.219 1 98.25 208 ALA B CA 1
ATOM 3763 C C . ALA B 1 208 ? 1.922 19.781 9.75 1 98.25 208 ALA B C 1
ATOM 3765 O O . ALA B 1 208 ? 2.527 19 10.484 1 98.25 208 ALA B O 1
ATOM 3766 N N . PRO B 1 209 ? 2.393 20.984 9.5 1 98.25 209 PRO B N 1
ATOM 3767 C CA . PRO B 1 209 ? 3.742 21.359 9.93 1 98.25 209 PRO B CA 1
ATOM 3768 C C . PRO B 1 209 ? 3.879 21.453 11.445 1 98.25 209 PRO B C 1
ATOM 3770 O O . PRO B 1 209 ? 3.123 22.188 12.086 1 98.25 209 PRO B O 1
ATOM 3773 N N . CYS B 1 210 ? 4.754 20.688 11.977 1 97.62 210 CYS B N 1
ATOM 3774 C CA . CYS B 1 210 ? 5.078 20.734 13.398 1 97.62 210 CYS B CA 1
ATOM 3775 C C . CYS B 1 210 ? 6.133 21.797 13.68 1 97.62 210 CYS B C 1
ATOM 3777 O O . CYS B 1 210 ? 7.277 21.672 13.25 1 97.62 210 CYS B O 1
ATOM 3779 N N . PRO B 1 211 ? 5.762 22.844 14.422 1 96.38 211 PRO B N 1
ATOM 3780 C CA . PRO B 1 211 ? 6.734 23.922 14.625 1 96.38 211 PRO B CA 1
ATOM 3781 C C . PRO B 1 211 ? 7.996 23.453 15.344 1 96.38 211 PRO B C 1
ATOM 3783 O O . PRO B 1 211 ? 9.109 23.797 14.93 1 96.38 211 PRO B O 1
ATOM 3786 N N . THR B 1 212 ? 7.867 22.672 16.344 1 94.44 212 THR B N 1
ATOM 3787 C CA . THR B 1 212 ? 9.008 22.188 17.109 1 94.44 212 THR B CA 1
ATOM 3788 C C . THR B 1 212 ? 9.844 21.219 16.281 1 94.44 212 THR B C 1
ATOM 3790 O O . THR B 1 212 ? 11.07 21.312 16.25 1 94.44 212 THR B O 1
ATOM 3793 N N . GLY B 1 213 ? 9.211 20.344 15.617 1 96.38 213 GLY B N 1
ATOM 3794 C CA . GLY B 1 213 ? 9.914 19.312 14.867 1 96.38 213 GLY B CA 1
ATOM 3795 C C . GLY B 1 213 ? 10.562 19.844 13.602 1 96.38 213 GLY B C 1
ATOM 3796 O O . GLY B 1 213 ? 11.648 19.406 13.227 1 96.38 213 GLY B O 1
ATOM 3797 N N . TRP B 1 214 ? 9.883 20.75 12.93 1 97.75 214 TRP B N 1
ATOM 3798 C CA . TRP B 1 214 ? 10.398 21.312 11.688 1 97.75 214 TRP B CA 1
ATOM 3799 C C . TRP B 1 214 ? 11.359 22.469 11.969 1 97.75 214 TRP B C 1
ATOM 3801 O O . TRP B 1 214 ? 12.18 22.812 11.117 1 97.75 214 TRP B O 1
ATOM 3811 N N . GLY B 1 215 ? 11.195 23.062 13.156 1 97.19 215 GLY B N 1
ATOM 3812 C CA . GLY B 1 215 ? 12.086 24.125 13.578 1 97.19 215 GLY B CA 1
ATOM 3813 C C . GLY B 1 215 ? 11.742 25.469 12.969 1 97.19 215 GLY B C 1
ATOM 3814 O O . GLY B 1 215 ? 12.57 26.094 12.297 1 97.19 215 GLY B O 1
ATOM 3815 N N . PHE B 1 216 ? 10.586 25.984 13.312 1 97.62 216 PHE B N 1
ATOM 3816 C CA . PHE B 1 216 ? 10.172 27.328 12.906 1 97.62 216 PHE B CA 1
ATOM 3817 C C . PHE B 1 216 ? 9.367 28 14.008 1 97.62 216 PHE B C 1
ATOM 3819 O O . PHE B 1 216 ? 9.039 27.375 15.016 1 97.62 216 PHE B O 1
ATOM 3826 N N . ASP B 1 217 ? 9.125 29.281 13.914 1 96.81 217 ASP B N 1
ATOM 3827 C CA . ASP B 1 217 ? 8.367 30.047 14.906 1 96.81 217 ASP B CA 1
ATOM 3828 C C . ASP B 1 217 ? 6.938 29.516 15.023 1 96.81 217 ASP B C 1
ATOM 3830 O O . ASP B 1 217 ? 6.262 29.328 14.008 1 96.81 217 ASP B O 1
ATOM 3834 N N . THR B 1 218 ? 6.48 29.219 16.188 1 94.69 218 THR B N 1
ATOM 3835 C CA . THR B 1 218 ? 5.199 28.578 16.453 1 94.69 218 THR B CA 1
ATOM 3836 C C . THR B 1 218 ? 4.047 29.391 15.875 1 94.69 218 THR B C 1
ATOM 3838 O O . THR B 1 218 ? 2.965 28.859 15.625 1 94.69 218 THR B O 1
ATOM 3841 N N . SER B 1 219 ? 4.238 30.656 15.656 1 95.69 219 SER B N 1
ATOM 3842 C CA . SER B 1 219 ? 3.189 31.516 15.117 1 95.69 219 SER B CA 1
ATOM 3843 C C . SER B 1 219 ? 3.055 31.344 13.609 1 95.69 219 SER B C 1
ATOM 3845 O O . SER B 1 219 ? 2.105 31.844 13 1 95.69 219 SER B O 1
ATOM 3847 N N . LYS B 1 220 ? 3.947 30.562 13 1 96.94 220 LYS B N 1
ATOM 3848 C CA . LYS B 1 220 ? 4.02 30.5 11.547 1 96.94 220 LYS B CA 1
ATOM 3849 C C . LYS B 1 220 ? 3.492 29.172 11.016 1 96.94 220 LYS B C 1
ATOM 3851 O O . LYS B 1 220 ? 3.697 28.844 9.844 1 96.94 220 LYS B O 1
ATOM 3856 N N . THR B 1 221 ? 2.822 28.422 11.875 1 96.88 221 THR B N 1
ATOM 3857 C CA . THR B 1 221 ? 2.387 27.078 11.516 1 96.88 221 THR B CA 1
ATOM 3858 C C . THR B 1 221 ? 1.548 27.094 10.242 1 96.88 221 THR B C 1
ATOM 3860 O O . THR B 1 221 ? 1.863 26.406 9.273 1 96.88 221 THR B O 1
ATOM 3863 N N . LEU B 1 222 ? 0.548 27.891 10.156 1 97.31 222 LEU B N 1
ATOM 3864 C CA . LEU B 1 222 ? -0.352 27.922 9.008 1 97.31 222 LEU B CA 1
ATOM 3865 C C . LEU B 1 222 ? 0.34 28.547 7.797 1 97.31 222 LEU B C 1
ATOM 3867 O O . LEU B 1 222 ? 0.083 28.141 6.66 1 97.31 222 LEU B O 1
ATOM 3871 N N . GLU B 1 223 ? 1.214 29.531 8.078 1 97.5 223 GLU B N 1
ATOM 3872 C CA . GLU B 1 223 ? 1.964 30.156 6.996 1 97.5 223 GLU B CA 1
ATOM 3873 C C . GLU B 1 223 ? 2.875 29.156 6.297 1 97.5 223 GLU B C 1
ATOM 3875 O O . GLU B 1 223 ? 2.934 29.109 5.066 1 97.5 223 GLU B O 1
ATOM 3880 N N . ILE B 1 224 ? 3.574 28.375 7.086 1 98.25 224 ILE B N 1
ATOM 3881 C CA . ILE B 1 224 ? 4.473 27.359 6.535 1 98.25 224 ILE B CA 1
ATOM 3882 C C . ILE B 1 224 ? 3.666 26.312 5.77 1 98.25 224 ILE B C 1
ATOM 3884 O O . ILE B 1 224 ? 4.09 25.844 4.711 1 98.25 224 ILE B O 1
ATOM 3888 N N . ALA B 1 225 ? 2.514 25.953 6.312 1 98.62 225 ALA B N 1
ATOM 3889 C CA . ALA B 1 225 ? 1.623 25.016 5.633 1 98.62 225 ALA B CA 1
ATOM 3890 C C . ALA B 1 225 ? 1.217 25.547 4.262 1 98.62 225 ALA B C 1
ATOM 3892 O O . ALA B 1 225 ? 1.267 24.812 3.268 1 98.62 225 ALA B O 1
ATOM 3893 N N . LYS B 1 226 ? 0.869 26.797 4.184 1 98.19 226 LYS B N 1
ATOM 3894 C CA . LYS B 1 226 ? 0.479 27.422 2.92 1 98.19 226 LYS B CA 1
ATOM 3895 C C . LYS B 1 226 ? 1.648 27.453 1.94 1 98.19 226 LYS B C 1
ATOM 3897 O O . LYS B 1 226 ? 1.47 27.219 0.743 1 98.19 226 LYS B O 1
ATOM 3902 N N . LEU B 1 227 ? 2.789 27.75 2.469 1 98.38 227 LEU B N 1
ATOM 3903 C CA . LEU B 1 227 ? 3.982 27.875 1.641 1 98.38 227 LEU B CA 1
ATOM 3904 C C . LEU B 1 227 ? 4.301 26.562 0.935 1 98.38 227 LEU B C 1
ATOM 3906 O O . LEU B 1 227 ? 4.762 26.562 -0.209 1 98.38 227 LEU B O 1
ATOM 3910 N N . ALA B 1 228 ? 4.117 25.453 1.608 1 98.69 228 ALA B N 1
ATOM 3911 C CA . ALA B 1 228 ? 4.344 24.156 0.995 1 98.69 228 ALA B CA 1
ATOM 3912 C C . ALA B 1 228 ? 3.494 23.984 -0.263 1 98.69 228 ALA B C 1
ATOM 3914 O O . ALA B 1 228 ? 3.959 23.438 -1.262 1 98.69 228 ALA B O 1
ATOM 3915 N N . VAL B 1 229 ? 2.232 24.438 -0.197 1 98.69 229 VAL B N 1
ATOM 3916 C CA . VAL B 1 229 ? 1.314 24.344 -1.327 1 98.69 229 VAL B CA 1
ATOM 3917 C C . VAL B 1 229 ? 1.716 25.344 -2.404 1 98.69 229 VAL B C 1
ATOM 3919 O O . VAL B 1 229 ? 1.768 25 -3.59 1 98.69 229 VAL B O 1
ATOM 3922 N N . GLU B 1 230 ? 2.119 26.516 -2.012 1 98.56 230 GLU B N 1
ATOM 3923 C CA . GLU B 1 230 ? 2.434 27.594 -2.938 1 98.56 230 GLU B CA 1
ATOM 3924 C C . GLU B 1 230 ? 3.734 27.328 -3.688 1 98.56 230 GLU B C 1
ATOM 3926 O O . GLU B 1 230 ? 3.977 27.891 -4.75 1 98.56 230 GLU B O 1
ATOM 3931 N N . THR B 1 231 ? 4.609 26.516 -3.168 1 98.75 231 THR B N 1
ATOM 3932 C CA . THR B 1 231 ? 5.848 26.141 -3.836 1 98.75 231 THR B CA 1
ATOM 3933 C C . THR B 1 231 ? 5.652 24.859 -4.66 1 98.75 231 THR B C 1
ATOM 3935 O O . THR B 1 231 ? 6.602 24.359 -5.27 1 98.75 231 THR B O 1
ATOM 3938 N N . CYS B 1 232 ? 4.5 24.281 -4.637 1 98.75 232 CYS B N 1
ATOM 3939 C CA . CYS B 1 232 ? 4.098 23.094 -5.395 1 98.75 232 CYS B CA 1
ATOM 3940 C C . CYS B 1 232 ? 4.801 21.844 -4.875 1 98.75 232 CYS B C 1
ATOM 3942 O O . CYS B 1 232 ? 4.836 20.828 -5.559 1 98.75 232 CYS B O 1
ATOM 3944 N N . LEU B 1 233 ? 5.34 21.938 -3.656 1 98.75 233 LEU B N 1
ATOM 3945 C CA . LEU B 1 233 ? 5.926 20.75 -3.035 1 98.75 233 LEU B CA 1
ATOM 3946 C C . LEU B 1 233 ? 4.848 19.875 -2.408 1 98.75 233 LEU B C 1
ATOM 3948 O O . LEU B 1 233 ? 5.082 18.703 -2.129 1 98.75 233 LEU B O 1
ATOM 3952 N N . TRP B 1 234 ? 3.65 20.484 -2.168 1 98.75 234 TRP B N 1
ATOM 3953 C CA . TRP B 1 234 ? 2.512 19.75 -1.621 1 98.75 234 TRP B CA 1
ATOM 3954 C C . TRP B 1 234 ? 1.271 19.953 -2.484 1 98.75 234 TRP B C 1
ATOM 3956 O O . TRP B 1 234 ? 0.445 20.812 -2.203 1 98.75 234 TRP B O 1
ATOM 3966 N N . PRO B 1 235 ? 1.079 19.141 -3.502 1 98.75 235 PRO B N 1
ATOM 3967 C CA . PRO B 1 235 ? -0.135 19.25 -4.312 1 98.75 235 PRO B CA 1
ATOM 3968 C C . PRO B 1 235 ? -1.399 18.891 -3.533 1 98.75 235 PRO B C 1
ATOM 3970 O O . PRO B 1 235 ? -1.403 17.938 -2.76 1 98.75 235 PRO B O 1
ATOM 3973 N N . MET B 1 236 ? -2.428 19.656 -3.668 1 98.81 236 MET B N 1
ATOM 3974 C CA . MET B 1 236 ? -3.744 19.359 -3.109 1 98.81 236 MET B CA 1
ATOM 3975 C C . MET B 1 236 ? -4.703 18.891 -4.195 1 98.81 236 MET B C 1
ATOM 3977 O O . MET B 1 236 ? -4.996 19.625 -5.137 1 98.81 236 MET B O 1
ATOM 3981 N N . TYR B 1 237 ? -5.172 17.703 -4.066 1 98.88 237 TYR B N 1
ATOM 3982 C CA . TYR B 1 237 ? -6.023 17.109 -5.09 1 98.88 237 TYR B CA 1
ATOM 3983 C C . TYR B 1 237 ? -6.984 16.094 -4.484 1 98.88 237 TYR B C 1
ATOM 3985 O O . TYR B 1 237 ? -6.891 15.773 -3.299 1 98.88 237 TYR B O 1
ATOM 3993 N N . GLU B 1 238 ? -7.965 15.695 -5.219 1 98.88 238 GLU B N 1
ATOM 3994 C CA . GLU B 1 238 ? -8.938 14.656 -4.887 1 98.88 238 GLU B CA 1
ATOM 3995 C C . GLU B 1 238 ? -8.938 13.547 -5.938 1 98.88 238 GLU B C 1
ATOM 3997 O O . GLU B 1 238 ? -8.82 13.82 -7.133 1 98.88 238 GLU B O 1
ATOM 4002 N N . MET B 1 239 ? -8.969 12.375 -5.477 1 98.75 239 MET B N 1
ATOM 4003 C CA . MET B 1 239 ? -9.156 11.203 -6.328 1 98.75 239 MET B CA 1
ATOM 4004 C C . MET B 1 239 ? -10.469 10.492 -6.008 1 98.75 239 MET B C 1
ATOM 4006 O O . MET B 1 239 ? -10.789 10.289 -4.836 1 98.75 239 MET B O 1
ATOM 4010 N N . GLU B 1 240 ? -11.211 10.203 -6.98 1 98.69 240 GLU B N 1
ATOM 4011 C CA . GLU B 1 240 ? -12.391 9.352 -6.879 1 98.69 240 GLU B CA 1
ATOM 4012 C C . GLU B 1 240 ? -12.234 8.086 -7.723 1 98.69 240 GLU B C 1
ATOM 4014 O O . GLU B 1 240 ? -12.047 8.164 -8.938 1 98.69 240 GLU B O 1
ATOM 4019 N N . ASN B 1 241 ? -12.281 6.98 -7.09 1 97.12 241 ASN B N 1
ATOM 4020 C CA . ASN B 1 241 ? -12.125 5.676 -7.73 1 97.12 241 ASN B CA 1
ATOM 4021 C C . ASN B 1 241 ? -10.844 5.605 -8.555 1 97.12 241 ASN B C 1
ATOM 4023 O O . ASN B 1 241 ? -10.867 5.168 -9.711 1 97.12 241 ASN B O 1
ATOM 4027 N N . GLY B 1 242 ? -9.805 6.207 -7.977 1 96.19 242 GLY B N 1
ATOM 4028 C CA . GLY B 1 242 ? -8.469 6.062 -8.531 1 96.19 242 GLY B CA 1
ATOM 4029 C C . GLY B 1 242 ? -8.125 7.133 -9.547 1 96.19 242 GLY B C 1
ATOM 4030 O O . GLY B 1 242 ? -6.996 7.188 -10.047 1 96.19 242 GLY B O 1
ATOM 4031 N N . GLU B 1 243 ? -9.078 8.008 -9.828 1 97.12 243 GLU B N 1
ATOM 4032 C CA . GLU B 1 243 ? -8.852 9.047 -10.828 1 97.12 243 GLU B CA 1
ATOM 4033 C C . GLU B 1 243 ? -8.852 10.438 -10.18 1 97.12 243 GLU B C 1
ATOM 4035 O O . GLU B 1 243 ? -9.703 10.742 -9.344 1 97.12 243 GLU B O 1
ATOM 4040 N N . ILE B 1 244 ? -7.871 11.234 -10.547 1 98.25 244 ILE B N 1
ATOM 4041 C CA . ILE B 1 244 ? -7.836 12.609 -10.055 1 98.25 244 ILE B CA 1
ATOM 4042 C C . ILE B 1 244 ? -9.031 13.383 -10.617 1 98.25 244 ILE B C 1
ATOM 4044 O O . ILE B 1 244 ? -9.203 13.469 -11.836 1 98.25 244 ILE B O 1
ATOM 4048 N N . THR B 1 245 ? -9.828 13.914 -9.766 1 98.56 245 THR B N 1
ATOM 4049 C CA . THR B 1 245 ? -11.047 14.586 -10.203 1 98.56 245 THR B CA 1
ATOM 4050 C C . THR B 1 245 ? -10.961 16.094 -9.938 1 98.56 245 THR B C 1
ATOM 4052 O O . THR B 1 245 ? -11.648 16.875 -10.586 1 98.56 245 THR B O 1
ATOM 4055 N N . GLN B 1 246 ? -10.188 16.484 -8.93 1 98.5 246 GLN B N 1
ATOM 4056 C CA . GLN B 1 246 ? -10.008 17.891 -8.578 1 98.5 246 GLN B CA 1
ATOM 4057 C C . GLN B 1 246 ? -8.57 18.172 -8.164 1 98.5 246 GLN B C 1
ATOM 4059 O O . GLN B 1 246 ? -7.922 17.328 -7.535 1 98.5 246 GLN B O 1
ATOM 4064 N N . VAL B 1 247 ? -8.07 19.312 -8.57 1 98.69 247 VAL B N 1
ATOM 4065 C CA . VAL B 1 247 ? -6.734 19.766 -8.203 1 98.69 247 VAL B CA 1
ATOM 4066 C C . VAL B 1 247 ? -6.762 21.266 -7.906 1 98.69 247 VAL B C 1
ATOM 4068 O O . VAL B 1 247 ? -7.395 22.047 -8.633 1 98.69 247 VAL B O 1
ATOM 4071 N N . ARG B 1 248 ? -6.219 21.641 -6.801 1 98.31 248 ARG B N 1
ATOM 4072 C CA . ARG B 1 248 ? -6.047 23.062 -6.551 1 98.31 248 ARG B CA 1
ATOM 4073 C C . ARG B 1 248 ? -4.902 23.625 -7.383 1 98.31 248 ARG B C 1
ATOM 4075 O O . ARG B 1 248 ? -3.758 23.203 -7.254 1 98.31 248 ARG B O 1
ATOM 4082 N N . LYS B 1 249 ? -5.207 24.609 -8.156 1 98.31 249 LYS B N 1
ATOM 4083 C CA . LYS B 1 249 ? -4.191 25.234 -8.992 1 98.31 249 LYS B CA 1
ATOM 4084 C C . LYS B 1 249 ? -3.334 26.203 -8.188 1 98.31 249 LYS B C 1
ATOM 4086 O O . LYS B 1 249 ? -3.768 26.719 -7.152 1 98.31 249 LYS B O 1
ATOM 4091 N N . VAL B 1 250 ? -2.162 26.312 -8.648 1 97.81 250 VAL B N 1
ATOM 4092 C CA . VAL B 1 250 ? -1.226 27.297 -8.109 1 97.81 250 VAL B CA 1
ATOM 4093 C C . VAL B 1 250 ? -0.818 28.281 -9.203 1 97.81 250 VAL B C 1
ATOM 4095 O O . VAL B 1 250 ? -0.051 27.938 -10.102 1 97.81 250 VAL B O 1
ATOM 4098 N N . LYS B 1 251 ? -1.26 29.453 -9.242 1 94.56 251 LYS B N 1
ATOM 4099 C CA . LYS B 1 251 ? -1.107 30.438 -10.32 1 94.56 251 LYS B CA 1
ATOM 4100 C C . LYS B 1 251 ? 0.345 30.875 -10.453 1 94.56 251 LYS B C 1
ATOM 4102 O O . LYS B 1 251 ? 0.885 30.922 -11.562 1 94.56 251 LYS B O 1
ATOM 4107 N N . ASN B 1 252 ? 1.004 31.281 -9.477 1 95.12 252 ASN B N 1
ATOM 4108 C CA . ASN B 1 252 ? 2.383 31.766 -9.453 1 95.12 252 ASN B CA 1
ATOM 4109 C C . ASN B 1 252 ? 3.217 31.016 -8.422 1 95.12 252 ASN B C 1
ATOM 4111 O O . ASN B 1 252 ? 3.5 31.547 -7.344 1 95.12 252 ASN B O 1
ATOM 4115 N N . PRO B 1 253 ? 3.609 29.828 -8.828 1 97.62 253 PRO B N 1
ATOM 4116 C CA . PRO B 1 253 ? 4.375 29.047 -7.852 1 97.62 253 PRO B CA 1
ATOM 4117 C C . PRO B 1 253 ? 5.617 29.797 -7.352 1 97.62 253 PRO B C 1
ATOM 4119 O O . PRO B 1 253 ? 6.34 30.406 -8.148 1 97.62 253 PRO B O 1
ATOM 4122 N N . ARG B 1 254 ? 5.805 29.766 -6.039 1 98.12 254 ARG B N 1
ATOM 4123 C CA . ARG B 1 254 ? 6.988 30.344 -5.418 1 98.12 254 ARG B CA 1
ATOM 4124 C C . ARG B 1 254 ? 8.172 29.391 -5.492 1 98.12 254 ARG B C 1
ATOM 4126 O O . ARG B 1 254 ? 7.988 28.172 -5.617 1 98.12 254 ARG B O 1
ATOM 4133 N N . PRO B 1 255 ? 9.422 29.938 -5.492 1 98.19 255 PRO B N 1
ATOM 4134 C CA . PRO B 1 255 ? 10.578 29.047 -5.457 1 98.19 255 PRO B CA 1
ATOM 4135 C C . PRO B 1 255 ? 10.641 28.203 -4.184 1 98.19 255 PRO B C 1
ATOM 4137 O O . PRO B 1 255 ? 10.305 28.688 -3.104 1 98.19 255 PRO B O 1
ATOM 4140 N N . VAL B 1 256 ? 11.148 27 -4.301 1 98.75 256 VAL B N 1
ATOM 4141 C CA . VAL B 1 256 ? 11.156 26.078 -3.168 1 98.75 256 VAL B CA 1
ATOM 4142 C C . VAL B 1 256 ? 12.062 26.625 -2.066 1 98.75 256 VAL B C 1
ATOM 4144 O O . VAL B 1 256 ? 11.891 26.297 -0.89 1 98.75 256 VAL B O 1
ATOM 4147 N N . GLU B 1 257 ? 13.008 27.453 -2.404 1 98.56 257 GLU B N 1
ATOM 4148 C CA . GLU B 1 257 ? 13.945 28 -1.434 1 98.56 257 GLU B CA 1
ATOM 4149 C C . GLU B 1 257 ? 13.219 28.766 -0.33 1 98.56 257 GLU B C 1
ATOM 4151 O O . GLU B 1 257 ? 13.664 28.766 0.821 1 98.56 257 GLU B O 1
ATOM 4156 N N . GLU B 1 258 ? 12.125 29.422 -0.664 1 98.5 258 GLU B N 1
ATOM 4157 C CA . GLU B 1 258 ? 11.359 30.172 0.323 1 98.5 258 GLU B CA 1
ATOM 4158 C C . GLU B 1 258 ? 10.797 29.25 1.401 1 98.5 258 GLU B C 1
ATOM 4160 O O . GLU B 1 258 ? 10.789 29.594 2.584 1 98.5 258 GLU B O 1
ATOM 4165 N N . TYR B 1 259 ? 10.391 28.141 0.945 1 98.62 259 TYR B N 1
ATOM 4166 C CA . TYR B 1 259 ? 9.875 27.141 1.866 1 98.62 259 TYR B CA 1
ATOM 4167 C C . TYR B 1 259 ? 11 26.531 2.699 1 98.62 259 TYR B C 1
ATOM 4169 O O . TYR B 1 259 ? 10.875 26.406 3.918 1 98.62 259 TYR B O 1
ATOM 4177 N N . LEU B 1 260 ? 12.078 26.172 2.066 1 98.69 260 LEU B N 1
ATOM 4178 C CA . LEU B 1 260 ? 13.195 25.484 2.713 1 98.69 260 LEU B CA 1
ATOM 4179 C C . LEU B 1 260 ? 13.867 26.391 3.736 1 98.69 260 LEU B C 1
ATOM 4181 O O . LEU B 1 260 ? 14.234 25.938 4.824 1 98.69 260 LEU B O 1
ATOM 4185 N N . ARG B 1 261 ? 13.93 27.703 3.496 1 97.94 261 ARG B N 1
ATOM 4186 C CA . ARG B 1 261 ? 14.602 28.656 4.375 1 97.94 261 ARG B CA 1
ATOM 4187 C C . ARG B 1 261 ? 13.773 28.906 5.629 1 97.94 261 ARG B C 1
ATOM 4189 O O . ARG B 1 261 ? 14.312 29.297 6.664 1 97.94 261 ARG B O 1
ATOM 4196 N N . ALA B 1 262 ? 12.547 28.594 5.566 1 97.94 262 ALA B N 1
ATOM 4197 C CA . ALA B 1 262 ? 11.625 28.969 6.645 1 97.94 262 ALA B CA 1
ATOM 4198 C C . ALA B 1 262 ? 11.688 27.969 7.789 1 97.94 262 ALA B C 1
ATOM 4200 O O . ALA B 1 262 ? 11.07 28.156 8.836 1 97.94 262 ALA B O 1
ATOM 4201 N N . GLN B 1 263 ? 12.484 26.922 7.652 1 97.69 263 GLN B N 1
ATOM 4202 C CA . GLN B 1 263 ? 12.492 25.844 8.648 1 97.69 263 GLN B CA 1
ATOM 4203 C C . GLN B 1 263 ? 13.898 25.328 8.891 1 97.69 263 GLN B C 1
ATOM 4205 O O . GLN B 1 263 ? 14.734 25.312 7.977 1 97.69 263 GLN B O 1
ATOM 4210 N N . LYS B 1 264 ? 14.188 24.844 10.047 1 97.88 264 LYS B N 1
ATOM 4211 C CA . LYS B 1 264 ? 15.523 24.453 10.469 1 97.88 264 LYS B CA 1
ATOM 4212 C C . LYS B 1 264 ? 15.945 23.141 9.805 1 97.88 264 LYS B C 1
ATOM 4214 O O . LYS B 1 264 ? 17.125 22.922 9.539 1 97.88 264 LYS B O 1
ATOM 4219 N N . ARG B 1 265 ? 14.992 22.266 9.547 1 98 265 ARG B N 1
ATOM 4220 C CA . ARG B 1 265 ? 15.305 20.922 9.102 1 98 265 ARG B CA 1
ATOM 4221 C C . ARG B 1 265 ? 15.938 20.922 7.719 1 98 265 ARG B C 1
ATOM 4223 O O . ARG B 1 265 ? 16.406 19.891 7.246 1 98 265 ARG B O 1
ATOM 4230 N N . PHE B 1 266 ? 16.016 22.078 7.023 1 98.38 266 PHE B N 1
ATOM 4231 C CA . PHE B 1 266 ? 16.641 22.172 5.707 1 98.38 266 PHE B CA 1
ATOM 4232 C C . PHE B 1 266 ? 17.766 23.203 5.719 1 98.38 266 PHE B C 1
ATOM 4234 O O . PHE B 1 266 ? 18.359 23.5 4.676 1 98.38 266 PHE B O 1
ATOM 4241 N N . LYS B 1 267 ? 18.094 23.734 6.844 1 97.25 267 LYS B N 1
ATOM 4242 C CA . LYS B 1 267 ? 19.078 24.812 6.953 1 97.25 267 LYS B CA 1
ATOM 4243 C C . LYS B 1 267 ? 20.422 24.406 6.367 1 97.25 267 LYS B C 1
ATOM 4245 O O . LYS B 1 267 ? 21.125 25.219 5.758 1 97.25 267 LYS B O 1
ATOM 4250 N N . HIS B 1 268 ? 20.797 23.188 6.523 1 97.81 268 HIS B N 1
ATOM 4251 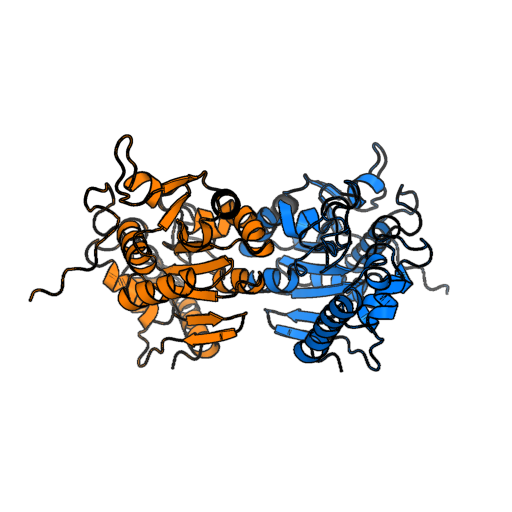C CA . HIS B 1 268 ? 22.078 22.672 6.094 1 97.81 268 HIS B CA 1
ATOM 4252 C C . HIS B 1 268 ? 22.25 22.797 4.586 1 97.81 268 HIS B C 1
ATOM 4254 O O . HIS B 1 268 ? 23.375 22.875 4.09 1 97.81 268 HIS B O 1
ATOM 4260 N N . LEU B 1 269 ? 21.172 22.828 3.818 1 98 269 LEU B N 1
ATOM 4261 C CA . LEU B 1 269 ? 21.25 22.906 2.363 1 98 269 LEU B CA 1
ATOM 4262 C C . LEU B 1 269 ? 21.828 24.234 1.921 1 98 269 LEU B C 1
ATOM 4264 O O . LEU B 1 269 ? 22.375 24.344 0.82 1 98 269 LEU B O 1
ATOM 4268 N N . PHE B 1 270 ? 21.719 25.219 2.746 1 97.44 270 PHE B N 1
ATOM 4269 C CA . PHE B 1 270 ? 22.156 26.562 2.393 1 97.44 270 PHE B CA 1
ATOM 4270 C C . PHE B 1 270 ? 23.562 26.828 2.891 1 97.44 270 PHE B C 1
ATOM 4272 O O . PHE B 1 270 ? 24.156 27.859 2.562 1 97.44 270 PHE B O 1
ATOM 4279 N N . THR B 1 271 ? 24.156 25.906 3.629 1 95.69 271 THR B N 1
ATOM 4280 C CA . THR B 1 271 ? 25.469 26.141 4.215 1 95.69 271 THR B CA 1
ATOM 4281 C C . THR B 1 271 ? 26.469 25.062 3.775 1 95.69 271 THR B C 1
ATOM 4283 O O . THR B 1 271 ? 27.672 25.312 3.719 1 95.69 271 THR B O 1
ATOM 4286 N N . MET B 1 272 ? 26.031 23.984 3.416 1 95.5 272 MET B N 1
ATOM 4287 C CA . MET B 1 272 ? 26.891 22.844 3.082 1 95.5 272 MET B CA 1
ATOM 4288 C C . MET B 1 272 ? 27.297 22.891 1.616 1 95.5 272 MET B C 1
ATOM 4290 O O . MET B 1 272 ? 26.531 23.312 0.759 1 95.5 272 MET B O 1
ATOM 4294 N N . GLU B 1 273 ? 28.516 22.375 1.375 1 95.5 273 GLU B N 1
ATOM 4295 C CA . GLU B 1 273 ? 28.953 22.188 -0.007 1 95.5 273 GLU B CA 1
ATOM 4296 C C . GLU B 1 273 ? 28.047 21.188 -0.737 1 95.5 273 GLU B C 1
ATOM 4298 O O . GLU B 1 273 ? 27.75 20.125 -0.209 1 95.5 273 GLU B O 1
ATOM 4303 N N . GLY B 1 274 ? 27.609 21.594 -1.86 1 95.81 274 GLY B N 1
ATOM 4304 C CA . GLY B 1 274 ? 26.719 20.734 -2.633 1 95.81 274 GLY B CA 1
ATOM 4305 C C . GLY B 1 274 ? 25.25 21.016 -2.369 1 95.81 274 GLY B C 1
ATOM 4306 O O . GLY B 1 274 ? 24.375 20.453 -3.033 1 95.81 274 GLY B O 1
ATOM 4307 N N . GLY B 1 275 ? 24.984 21.859 -1.391 1 96.94 275 GLY B N 1
ATOM 4308 C CA . GLY B 1 275 ? 23.609 22.188 -1.021 1 96.94 275 GLY B CA 1
ATOM 4309 C C . GLY B 1 275 ? 22.812 22.766 -2.174 1 96.94 275 GLY B C 1
ATOM 4310 O O . GLY B 1 275 ? 21.625 22.438 -2.332 1 96.94 275 GLY B O 1
ATOM 4311 N N . GLU B 1 276 ? 23.453 23.562 -2.986 1 97.25 276 GLU B N 1
ATOM 4312 C CA . GLU B 1 276 ? 22.766 24.188 -4.117 1 97.25 276 GLU B CA 1
ATOM 4313 C C . GLU B 1 276 ? 22.25 23.141 -5.098 1 97.25 276 GLU B C 1
ATOM 4315 O O . GLU B 1 276 ? 21.156 23.281 -5.652 1 97.25 276 GLU B O 1
ATOM 4320 N N . GLU B 1 277 ? 23.078 22.125 -5.309 1 97.81 277 GLU B N 1
ATOM 4321 C CA . GLU B 1 277 ? 22.656 21.047 -6.195 1 97.81 277 GLU B CA 1
ATOM 4322 C C . GLU B 1 277 ? 21.484 20.281 -5.609 1 97.81 277 GLU B C 1
ATOM 4324 O O . GLU B 1 277 ? 20.594 19.844 -6.348 1 97.81 277 GLU B O 1
ATOM 4329 N N . GLU B 1 278 ? 21.5 20.078 -4.305 1 98 278 GLU B N 1
ATOM 4330 C CA . GLU B 1 278 ? 20.391 19.406 -3.635 1 98 278 GLU B CA 1
ATOM 4331 C C . GLU B 1 278 ? 19.109 20.219 -3.73 1 98 278 GLU B C 1
ATOM 4333 O O . GLU B 1 278 ? 18.031 19.672 -3.949 1 98 278 GLU B O 1
ATOM 4338 N N . ILE B 1 279 ? 19.203 21.531 -3.623 1 98.62 279 ILE B N 1
ATOM 4339 C CA . ILE B 1 279 ? 18.047 22.406 -3.732 1 98.62 279 ILE B CA 1
ATOM 4340 C C . ILE B 1 279 ? 17.453 22.312 -5.137 1 98.62 279 ILE B C 1
ATOM 4342 O O . ILE B 1 279 ? 16.234 22.312 -5.297 1 98.62 279 ILE B O 1
ATOM 4346 N N . LYS B 1 280 ? 18.297 22.156 -6.109 1 98.62 280 LYS B N 1
ATOM 4347 C CA . LYS B 1 280 ? 17.812 21.984 -7.48 1 98.62 280 LYS B CA 1
ATOM 4348 C C . LYS B 1 280 ? 17.016 20.703 -7.621 1 98.62 280 LYS B C 1
ATOM 4350 O O . LYS B 1 280 ? 16.016 20.656 -8.352 1 98.62 280 LYS B O 1
ATOM 4355 N N . LYS B 1 281 ? 17.484 19.656 -6.949 1 98.38 281 LYS B N 1
ATOM 4356 C CA . LYS B 1 281 ? 16.734 18.406 -6.965 1 98.38 281 LYS B CA 1
ATOM 4357 C C . LYS B 1 281 ? 15.352 18.578 -6.34 1 98.38 281 LYS B C 1
ATOM 4359 O O . LYS B 1 281 ? 14.367 18 -6.816 1 98.38 281 LYS B O 1
ATOM 4364 N N . ILE B 1 282 ? 15.281 19.328 -5.258 1 98.69 282 ILE B N 1
ATOM 4365 C CA . ILE B 1 282 ? 14 19.578 -4.602 1 98.69 282 ILE B CA 1
ATOM 4366 C C . ILE B 1 282 ? 13.109 20.422 -5.512 1 98.69 282 ILE B C 1
ATOM 4368 O O . ILE B 1 282 ? 11.906 20.188 -5.609 1 98.69 282 ILE B O 1
ATOM 4372 N N . GLN B 1 283 ? 13.711 21.406 -6.215 1 98.75 283 GLN B N 1
ATOM 4373 C CA . GLN B 1 283 ? 12.961 22.172 -7.199 1 98.75 283 GLN B CA 1
ATOM 4374 C C . GLN B 1 283 ? 12.406 21.266 -8.297 1 98.75 283 GLN B C 1
ATOM 4376 O O . GLN B 1 283 ? 11.281 21.469 -8.758 1 98.75 283 GLN B O 1
ATOM 4381 N N . ALA B 1 284 ? 13.172 20.312 -8.688 1 98.38 284 ALA B N 1
ATOM 4382 C CA . ALA B 1 284 ? 12.734 19.375 -9.711 1 98.38 284 ALA B CA 1
ATOM 4383 C C . ALA B 1 284 ? 11.508 18.594 -9.25 1 98.38 284 ALA B C 1
ATOM 4385 O O . ALA B 1 284 ? 10.648 18.234 -10.055 1 98.38 284 ALA B O 1
ATOM 4386 N N . ILE B 1 285 ? 11.414 18.297 -7.961 1 98.19 285 ILE B N 1
ATOM 4387 C CA . ILE B 1 285 ? 10.242 17.641 -7.402 1 98.19 285 ILE B CA 1
ATOM 4388 C C . ILE B 1 285 ? 9.016 18.516 -7.574 1 98.19 285 ILE B C 1
ATOM 4390 O O . ILE B 1 285 ? 7.953 18.047 -7.992 1 98.19 285 ILE B O 1
ATOM 4394 N N . ALA B 1 286 ? 9.164 19.766 -7.223 1 98.62 286 ALA B N 1
ATOM 4395 C CA . ALA B 1 286 ? 8.078 20.719 -7.418 1 98.62 286 ALA B CA 1
ATOM 4396 C C . ALA B 1 286 ? 7.672 20.797 -8.883 1 98.62 286 ALA B C 1
ATOM 4398 O O . ALA B 1 286 ? 6.48 20.812 -9.211 1 98.62 286 ALA B O 1
ATOM 4399 N N . ASP B 1 287 ? 8.664 20.859 -9.766 1 98.5 287 ASP B N 1
ATOM 4400 C CA . ASP B 1 287 ? 8.398 20.922 -11.195 1 98.5 287 ASP B CA 1
ATOM 4401 C C . ASP B 1 287 ? 7.652 19.688 -11.68 1 98.5 287 ASP B C 1
ATOM 4403 O O . ASP B 1 287 ? 6.734 19.781 -12.5 1 98.5 287 ASP B O 1
ATOM 4407 N N . TRP B 1 288 ? 8.062 18.594 -11.188 1 97.56 288 TRP B N 1
ATOM 4408 C CA . TRP B 1 288 ? 7.359 17.359 -11.531 1 97.56 288 TRP B CA 1
ATOM 4409 C C . TRP B 1 288 ? 5.906 17.406 -11.07 1 97.56 288 TRP B C 1
ATOM 4411 O O . TRP B 1 288 ? 5.004 17 -11.812 1 97.56 288 TRP B O 1
ATOM 4421 N N . ASN B 1 289 ? 5.691 17.859 -9.859 1 98.31 289 ASN B N 1
ATOM 4422 C CA . ASN B 1 289 ? 4.336 17.984 -9.344 1 98.31 289 ASN B CA 1
ATOM 4423 C C . ASN B 1 289 ? 3.477 18.875 -10.234 1 98.31 289 ASN B C 1
ATOM 4425 O O . ASN B 1 289 ? 2.316 18.562 -10.508 1 98.31 289 ASN B O 1
ATOM 4429 N N . ILE B 1 290 ? 4.039 20 -10.641 1 98.56 290 ILE B N 1
ATOM 4430 C CA . ILE B 1 290 ? 3.334 20.938 -11.492 1 98.56 290 ILE B CA 1
ATOM 4431 C C . ILE B 1 290 ? 2.855 20.234 -12.758 1 98.56 290 ILE B C 1
ATOM 4433 O O . ILE B 1 290 ? 1.69 20.375 -13.148 1 98.56 290 ILE B O 1
ATOM 4437 N N . LYS B 1 291 ? 3.727 19.5 -13.359 1 97.69 291 LYS B N 1
ATOM 4438 C CA . LYS B 1 291 ? 3.402 18.828 -14.602 1 97.69 291 LYS B CA 1
ATOM 4439 C C . LYS B 1 291 ? 2.438 17.672 -14.367 1 97.69 291 LYS B C 1
ATOM 4441 O O . LYS B 1 291 ? 1.414 17.547 -15.047 1 97.69 291 LYS B O 1
ATOM 4446 N N . HIS B 1 292 ? 2.713 16.859 -13.391 1 96.31 292 HIS B N 1
ATOM 4447 C CA . HIS B 1 292 ? 1.962 15.633 -13.141 1 96.31 292 HIS B CA 1
ATOM 4448 C C . HIS B 1 292 ? 0.531 15.945 -12.711 1 96.31 292 HIS B C 1
ATOM 4450 O O . HIS B 1 292 ? -0.411 15.289 -13.164 1 96.31 292 HIS B O 1
ATOM 4456 N N . PHE B 1 293 ? 0.374 16.922 -11.852 1 98 293 PHE B N 1
ATOM 4457 C CA . PHE B 1 293 ? -0.946 17.219 -11.312 1 98 293 PHE B CA 1
ATOM 4458 C C . PHE B 1 293 ? -1.57 18.406 -12.047 1 98 293 PHE B C 1
ATOM 4460 O O . PHE B 1 293 ? -2.672 18.844 -11.703 1 98 293 PHE B O 1
ATOM 4467 N N . GLU B 1 294 ? -0.833 18.953 -13.008 1 97.31 294 GLU B N 1
ATOM 4468 C CA . GLU B 1 294 ? -1.321 20.094 -13.766 1 97.31 294 GLU B CA 1
ATOM 4469 C C . GLU B 1 294 ? -1.701 21.25 -12.844 1 97.31 294 GLU B C 1
ATOM 4471 O O . GLU B 1 294 ? -2.816 21.766 -12.922 1 97.31 294 GLU B O 1
ATOM 4476 N N . LEU B 1 295 ? -0.792 21.625 -12.031 1 98.06 295 LEU B N 1
ATOM 4477 C CA . LEU B 1 295 ? -1.058 22.625 -11.008 1 98.06 295 LEU B CA 1
ATOM 4478 C C . LEU B 1 295 ? -1.198 24.016 -11.633 1 98.06 295 LEU B C 1
ATOM 4480 O O . LEU B 1 295 ? -1.65 24.953 -10.977 1 98.06 295 LEU B O 1
ATOM 4484 N N . GLN B 1 296 ? -0.781 24.234 -12.867 1 94.56 296 GLN B N 1
ATOM 4485 C CA . GLN B 1 296 ? -0.914 25.516 -13.555 1 94.56 296 GLN B CA 1
ATOM 4486 C C . GLN B 1 296 ? -1.784 25.375 -14.797 1 94.56 296 GLN B C 1
ATOM 4488 O O . GLN B 1 296 ? -1.846 24.297 -15.406 1 94.56 296 GLN B O 1
#

pLDDT: mean 94.06, std 9.96, range [26.52, 98.94]

InterPro domains:
  IPR011766 Thiamine pyrophosphate enzyme, TPP-binding [PF02775] (43-205)
  IPR029061 Thiamin diphosphate-binding fold [SSF52518] (9-293)
  IPR051479 Pyruvate synthase subunit PorB-like [PTHR42897] (2-294)

Secondary structure (DSSP, 8-state):
--------SB-S---PPTT-HHHHHHHHHHHHH-SSEEEEEESSHHHHHH--TT---BSS-EEEE-TT-HHHHHHHHHHHHHHTT-TTT-EEEEEEEHIIIIITTHHHHHHHHHTT---EEEEEE-SSBTTTTSB--TTPPTT---SSS-B-SS-BS--SPPP-HHHHHHHTT-SEEEEEETTSHHHHHHHHHHHHHSSS-EEEEEE---HHHHTS-GGGHHHHHHHHHHTTSS--EEEETTEEEEE---SSPPPHHHHHHTSGGGGGGGTSTTHHHHHHHHHHHHHHHHHHHT--/-----PPPSB-TT--PPTT-HHHHHHHHHHHHH-SSEEEEEESSHHHHHH--TT---BSS-EEEE-TT-HHHHHHHHHHHHHHTT-TTT-EEEEEEEHIIIIITTHHHHHHHHHTT---EEEEEE-SSBTTTTSB--TTPPTT---SSS-B-SS-BS--SPPP-HHHHHHHTT-SEEEEEETTSHHHHHHHHHHHHHSSS-EEEEEE---HHHHTS-GGGHHHHHHHHHHTTSS--EEEETTEEEEE---SSPPPHHHHHHTSGGGGGGGTSTTHHHHHHHHHHHHHHHHHHHT--